Protein AF-A0A9P1BEC2-F1 (afdb_monomer_lite)

Radius of gyration: 33.39 Å; chains: 1; bounding box: 72×71×96 Å

Foldseek 3Di:
DPQPQLFVLLVVLVVVCVVCCVVQQWDWDAAPLQEIEIEQAQPGQGAQVSLQSLLCSQQSVQKHWDWDFADVVLVRFIKIKMKGQCLLSRQPQFNDQPDWQDDPPDTWRKGGNLCLLLVPDPVCVQSPNRDLDQAGEIETADNDGDHLVSLVVSCVSSVYRSSRYYYYYHHLQHNSNLSNLSNSLSNLLLVLCVVVVHRSVQWRMKMKMWHRDHRAPHRLRSVQLSQLRFQAGMEMETEGEDDVVVCVVCQQQRHLVVAPLDDATVSVSCVVVVNDPVPGDSSNRHGQKYWYQYPVVRDIDIYHHHDSVRSCVDDPPPDQQEEEEADDPPDPLLVLLVVLCVVVRHHYHYAYLVQWDWDPPPVAIFIDRVVRTPLVGLEYEYADHDDDPPVSVVVSLVSQVSCVVVVRHYQQGSQLQVCQQQQVSLVVLLVVLVAAAFDKDKAQDLVVQVVRCVVLPQWKWWDFRGDDQCPPTDTGNDVVVSSVSNVVCVVVVTITMIGRDFDAPQKKKKWWAQQLDTFIWIWGDNPDSRRGVVVVIDIAGDDCPDPLNPVVSVSLVSSCVSSVGNGKIWIWGQGPVRDIHTHGIHNNDDCPNSCVNVVDSVSNSNVVSSSVVSVVSD

pLDDT: mean 93.19, std 9.08, range [33.06, 98.88]

Structure (mmCIF, N/CA/C/O backbone):
data_AF-A0A9P1BEC2-F1
#
_entry.id   AF-A0A9P1BEC2-F1
#
loop_
_atom_site.group_PDB
_atom_site.id
_atom_site.type_symbol
_atom_site.label_atom_id
_atom_site.label_alt_id
_atom_site.label_comp_id
_atom_site.label_asym_id
_atom_site.label_entity_id
_atom_site.label_seq_id
_atom_site.pdbx_PDB_ins_code
_atom_site.Cartn_x
_atom_site.Cartn_y
_atom_site.Cartn_z
_atom_site.occupancy
_atom_site.B_iso_or_equiv
_atom_site.auth_seq_id
_atom_site.auth_comp_id
_atom_site.auth_asym_id
_atom_site.auth_atom_id
_atom_site.pdbx_PDB_model_num
ATOM 1 N N . MET A 1 1 ? -32.838 28.527 16.986 1.00 42.47 1 MET A N 1
ATOM 2 C CA . MET A 1 1 ? -32.566 27.211 16.373 1.00 42.47 1 MET A CA 1
ATOM 3 C C . MET A 1 1 ? -33.226 26.162 17.245 1.00 42.47 1 MET A C 1
ATOM 5 O O . MET A 1 1 ? -33.082 26.236 18.458 1.00 42.47 1 MET A O 1
ATOM 9 N N . THR A 1 2 ? -34.034 25.272 16.672 1.00 47.53 2 THR A N 1
ATOM 10 C CA . THR A 1 2 ? -34.596 24.118 17.389 1.00 47.53 2 THR A CA 1
ATOM 11 C C . THR A 1 2 ? -33.454 23.333 18.026 1.00 47.53 2 THR A C 1
ATOM 13 O O . THR A 1 2 ? -32.553 22.914 17.304 1.00 47.53 2 THR A O 1
ATOM 16 N N . SER A 1 3 ? -33.467 23.185 19.354 1.00 73.12 3 SER A N 1
ATOM 17 C CA . SER A 1 3 ? -32.457 22.400 20.070 1.00 73.12 3 SER A CA 1
ATOM 18 C C . SER A 1 3 ? -32.427 20.988 19.482 1.00 73.12 3 SER A C 1
ATOM 20 O O . SER A 1 3 ? -33.460 20.310 19.453 1.00 73.12 3 SER A O 1
ATOM 22 N N . LEU A 1 4 ? -31.283 20.589 18.922 1.00 86.06 4 LEU A N 1
ATOM 23 C CA . LEU A 1 4 ? -31.044 19.242 18.412 1.00 86.06 4 LEU A CA 1
ATOM 24 C C . LEU A 1 4 ? -31.080 18.310 19.622 1.00 86.06 4 LEU A C 1
ATOM 26 O O . LEU A 1 4 ? -30.062 18.188 20.272 1.00 86.06 4 LEU A O 1
ATOM 30 N N . LYS A 1 5 ? -32.243 17.726 19.945 1.00 95.38 5 LYS A N 1
ATOM 31 C CA . LYS A 1 5 ? -32.466 16.883 21.137 1.00 95.38 5 LYS A CA 1
ATOM 32 C C . LYS A 1 5 ? -31.588 15.619 21.109 1.00 95.38 5 LYS A C 1
ATOM 34 O O . LYS A 1 5 ? -32.068 14.555 20.718 1.00 95.38 5 LYS A O 1
ATOM 39 N N . LEU A 1 6 ? -30.318 15.727 21.486 1.00 97.81 6 LEU A N 1
ATOM 40 C CA . LEU A 1 6 ? -29.275 14.718 21.301 1.00 97.81 6 LEU A CA 1
ATOM 41 C C . LEU A 1 6 ? -29.634 13.413 22.013 1.00 97.81 6 LEU A C 1
ATOM 43 O O . LEU A 1 6 ? -29.585 12.341 21.410 1.00 97.81 6 LEU A O 1
ATOM 47 N N . ASN A 1 7 ? -30.080 13.503 23.268 1.00 98.44 7 ASN A N 1
ATOM 48 C CA . ASN A 1 7 ? -30.462 12.322 24.046 1.00 98.44 7 ASN A CA 1
ATOM 49 C C . ASN A 1 7 ? -31.681 11.594 23.464 1.00 98.44 7 ASN A C 1
ATOM 51 O O . ASN A 1 7 ? -31.697 10.365 23.416 1.00 98.44 7 ASN A O 1
ATOM 55 N N . LEU A 1 8 ? -32.679 12.336 22.967 1.00 98.00 8 LEU A N 1
ATOM 56 C CA . LEU A 1 8 ? -33.857 11.742 22.327 1.00 98.00 8 LEU A CA 1
ATOM 57 C C . LEU A 1 8 ? -33.464 10.977 21.057 1.00 98.00 8 LEU A C 1
ATOM 59 O O . LEU A 1 8 ? -33.892 9.842 20.872 1.00 98.00 8 LEU A O 1
ATOM 63 N N . ARG A 1 9 ? -32.615 11.575 20.213 1.00 97.94 9 ARG A N 1
ATOM 64 C CA . ARG A 1 9 ? -32.150 10.964 18.959 1.00 97.94 9 ARG A CA 1
ATOM 65 C C . ARG A 1 9 ? -31.304 9.717 19.197 1.00 97.94 9 ARG A C 1
ATOM 67 O O . ARG A 1 9 ? -31.519 8.704 18.540 1.00 97.94 9 ARG A O 1
ATOM 74 N N . ALA A 1 10 ? -30.379 9.754 20.159 1.00 98.56 10 ALA A N 1
ATOM 75 C CA . ALA A 1 10 ? -29.666 8.543 20.562 1.00 98.56 10 ALA A CA 1
ATOM 76 C C . ALA A 1 10 ? -30.641 7.472 21.067 1.00 98.56 10 ALA A C 1
ATOM 78 O O . ALA A 1 10 ? -30.495 6.306 20.719 1.00 98.56 10 ALA A O 1
ATOM 79 N N . GLY A 1 11 ? -31.674 7.864 21.821 1.00 98.44 11 GLY A N 1
ATOM 80 C CA . GLY A 1 11 ? -32.734 6.958 22.262 1.00 98.44 11 GLY A CA 1
ATOM 81 C C . GLY A 1 11 ? -33.447 6.248 21.106 1.00 98.44 11 GLY A C 1
ATOM 82 O O . GLY A 1 11 ? -33.740 5.059 21.219 1.00 98.44 11 GLY A O 1
ATOM 83 N N . GLU A 1 12 ? -33.670 6.932 19.980 1.00 98.25 12 GLU A N 1
ATOM 84 C CA . GLU A 1 12 ? -34.243 6.340 18.761 1.00 98.25 12 GLU A CA 1
ATOM 85 C C . GLU A 1 12 ? -33.304 5.302 18.125 1.00 98.25 12 GLU A C 1
ATOM 87 O O . GLU A 1 12 ? -33.756 4.207 17.781 1.00 98.25 12 GLU A O 1
ATOM 92 N N . VAL A 1 13 ? -31.998 5.591 18.041 1.00 98.50 13 VAL A N 1
ATOM 93 C CA . VAL A 1 13 ? -30.988 4.623 17.561 1.00 98.50 13 VAL A CA 1
ATOM 94 C C . VAL A 1 13 ? -30.979 3.380 18.452 1.00 98.50 13 VAL A C 1
ATOM 96 O O . VAL A 1 13 ? -31.079 2.253 17.968 1.00 98.50 13 VAL A O 1
ATOM 99 N N . VAL A 1 14 ? -30.949 3.574 19.773 1.00 98.56 14 VAL A N 1
ATOM 100 C CA . VAL A 1 14 ? -30.919 2.473 20.744 1.00 98.56 14 VAL A CA 1
ATOM 101 C C . VAL A 1 14 ? -32.210 1.657 20.712 1.00 98.56 14 VAL A C 1
ATOM 103 O O . VAL A 1 14 ? -32.166 0.436 20.847 1.00 98.56 14 VAL A O 1
ATOM 106 N N . ALA A 1 15 ? -33.369 2.286 20.503 1.00 98.38 15 ALA A N 1
ATOM 107 C CA . ALA A 1 15 ? -34.624 1.561 20.319 1.00 98.38 15 ALA A CA 1
ATOM 108 C C . ALA A 1 15 ? -34.564 0.626 19.096 1.00 98.38 15 ALA A C 1
ATOM 110 O O . ALA A 1 15 ? -35.014 -0.518 19.186 1.00 98.38 15 ALA A O 1
ATOM 111 N N . GLY A 1 16 ? -33.952 1.080 17.996 1.00 98.19 16 GLY A N 1
ATOM 112 C CA . GLY A 1 16 ? -33.662 0.251 16.824 1.00 98.19 16 GLY A CA 1
ATOM 113 C C . GLY A 1 16 ? -32.728 -0.919 17.146 1.00 98.19 16 GLY A C 1
ATOM 114 O O . GLY A 1 16 ? -33.049 -2.063 16.821 1.00 98.19 16 GLY A O 1
ATOM 115 N N . MET A 1 17 ? -31.633 -0.658 17.868 1.00 98.44 17 MET A N 1
ATOM 116 C CA . MET A 1 17 ? -30.700 -1.703 18.309 1.00 98.44 17 MET A CA 1
ATOM 117 C C . MET A 1 17 ? -31.401 -2.779 19.148 1.00 98.44 17 MET A C 1
ATOM 119 O O . MET A 1 17 ? -31.258 -3.970 18.883 1.00 98.44 17 MET A O 1
ATOM 123 N N . VAL A 1 18 ? -32.208 -2.372 20.134 1.00 98.19 18 VAL A N 1
ATOM 124 C CA . VAL A 1 18 ? -32.953 -3.290 21.015 1.00 98.19 18 VAL A CA 1
ATOM 125 C C . VAL A 1 18 ? -33.949 -4.140 20.221 1.00 98.19 18 VAL A C 1
ATOM 127 O O . VAL A 1 18 ? -34.092 -5.331 20.499 1.00 98.19 18 VAL A O 1
ATOM 130 N N . ALA A 1 19 ? -34.614 -3.561 19.218 1.00 98.06 19 ALA A N 1
ATOM 131 C CA . ALA A 1 19 ? -35.525 -4.299 18.344 1.00 98.06 19 ALA A CA 1
ATOM 132 C C . ALA A 1 19 ? -34.800 -5.352 17.482 1.00 98.06 19 ALA A C 1
ATOM 134 O O . ALA A 1 19 ? -35.391 -6.375 17.142 1.00 98.06 19 ALA A O 1
ATOM 135 N N . LEU A 1 20 ? -33.522 -5.125 17.165 1.00 97.44 20 LEU A N 1
ATOM 136 C CA . LEU A 1 20 ? -32.669 -6.011 16.368 1.00 97.44 20 LEU A CA 1
ATOM 137 C C . LEU A 1 20 ? -31.673 -6.819 17.215 1.00 97.44 20 LEU A C 1
ATOM 139 O O . LEU A 1 20 ? -30.704 -7.349 16.670 1.00 97.44 20 LEU A O 1
ATOM 143 N N . ARG A 1 21 ? -31.890 -6.933 18.532 1.00 97.62 21 ARG A N 1
ATOM 144 C CA . ARG A 1 21 ? -30.872 -7.431 19.472 1.00 97.62 21 ARG A CA 1
ATOM 145 C C . ARG A 1 21 ? -30.254 -8.782 19.093 1.00 97.62 21 ARG A C 1
ATOM 147 O O . ARG A 1 21 ? -29.041 -8.937 19.173 1.00 97.62 21 ARG A O 1
ATOM 154 N N . ASP A 1 22 ? -31.062 -9.719 18.594 1.00 97.31 22 ASP A N 1
ATOM 155 C CA . ASP A 1 22 ? -30.600 -11.060 18.218 1.00 97.31 22 ASP A CA 1
ATOM 156 C C . ASP A 1 22 ? -29.726 -11.009 16.951 1.00 97.31 22 ASP A C 1
ATOM 158 O O . ASP A 1 22 ? -28.708 -11.694 16.859 1.00 97.31 22 ASP A O 1
ATOM 162 N N . ALA A 1 23 ? -30.082 -10.151 15.986 1.00 97.12 23 ALA A N 1
ATOM 163 C CA . ALA A 1 23 ? -29.312 -9.942 14.758 1.00 97.12 23 ALA A CA 1
ATOM 164 C C . ALA A 1 23 ? -27.994 -9.200 15.028 1.00 97.12 23 ALA A C 1
ATOM 166 O O . ALA A 1 23 ? -26.971 -9.498 14.412 1.00 97.12 23 ALA A O 1
ATOM 167 N N . LEU A 1 24 ? -28.013 -8.262 15.978 1.00 97.88 24 LEU A N 1
ATOM 168 C CA . LEU A 1 24 ? -26.834 -7.524 16.432 1.00 97.88 24 LEU A CA 1
ATOM 169 C C . LEU A 1 24 ? -25.985 -8.311 17.441 1.00 97.88 24 LEU A C 1
ATOM 171 O O . LEU A 1 24 ? -24.847 -7.924 17.702 1.00 97.88 24 LEU A O 1
ATOM 175 N N . ARG A 1 25 ? -26.509 -9.426 17.969 1.00 98.50 25 ARG A N 1
ATOM 176 C CA . ARG A 1 25 ? -25.896 -10.259 19.016 1.00 98.50 25 ARG A CA 1
ATOM 177 C C . ARG A 1 25 ? -25.555 -9.446 20.271 1.00 98.50 25 ARG A C 1
ATOM 179 O O . ARG A 1 25 ? -24.449 -9.556 20.798 1.00 98.50 25 ARG A O 1
ATOM 186 N N . ILE A 1 26 ? -26.493 -8.608 20.702 1.00 98.62 26 ILE A N 1
ATOM 187 C CA . ILE A 1 26 ? -26.390 -7.769 21.904 1.00 98.62 26 ILE A CA 1
ATOM 188 C C . ILE A 1 26 ? -27.380 -8.249 22.964 1.00 98.62 26 ILE A C 1
ATOM 190 O O . ILE A 1 26 ? -28.454 -8.749 22.622 1.00 98.62 26 ILE A O 1
ATOM 194 N N . ASP A 1 27 ? -27.057 -8.021 24.234 1.00 98.25 27 ASP A N 1
ATOM 195 C CA . ASP A 1 27 ? -27.944 -8.348 25.349 1.00 98.25 27 ASP A CA 1
ATOM 196 C C . ASP A 1 27 ? -28.540 -7.089 25.972 1.00 98.25 27 ASP A C 1
ATOM 198 O O . ASP A 1 27 ? -27.892 -6.053 26.107 1.00 98.25 27 ASP A O 1
ATOM 202 N N . VAL A 1 28 ? -29.809 -7.179 26.368 1.00 97.94 28 VAL A N 1
ATOM 203 C CA . VAL A 1 28 ? -30.560 -6.062 26.950 1.00 97.94 28 VAL A CA 1
ATOM 204 C C . VAL A 1 28 ? -31.157 -6.507 28.273 1.00 97.94 28 VAL A C 1
ATOM 206 O O . VAL A 1 28 ? -31.909 -7.481 28.325 1.00 97.94 28 VAL A O 1
ATOM 209 N N . ALA A 1 29 ? -30.854 -5.770 29.335 1.00 96.94 29 ALA A N 1
ATOM 210 C CA . ALA A 1 29 ? -31.361 -6.003 30.679 1.00 96.94 29 ALA A CA 1
ATOM 211 C C . ALA A 1 29 ? -31.820 -4.689 31.321 1.00 96.94 29 ALA A C 1
ATOM 213 O O . ALA A 1 29 ? -31.455 -3.605 30.868 1.00 96.94 29 ALA A O 1
ATOM 214 N N . ASN A 1 30 ? -32.586 -4.794 32.404 1.00 96.62 30 ASN A N 1
ATOM 215 C CA . ASN A 1 30 ? -32.845 -3.667 33.294 1.00 96.62 30 ASN A CA 1
ATOM 216 C C . ASN A 1 30 ? -32.023 -3.850 34.573 1.00 96.62 30 ASN A C 1
ATOM 218 O O . ASN A 1 30 ? -31.882 -4.979 35.048 1.00 96.62 30 ASN A O 1
ATOM 222 N N . ALA A 1 31 ? -31.473 -2.760 35.096 1.00 94.56 31 ALA A N 1
ATOM 223 C CA . ALA A 1 31 ? -30.890 -2.714 36.433 1.00 94.56 31 ALA A CA 1
ATOM 224 C C . ALA A 1 31 ? -32.000 -2.673 37.505 1.00 94.56 31 ALA A C 1
ATOM 226 O O . ALA A 1 31 ? -33.162 -2.419 37.166 1.00 94.56 31 ALA A O 1
ATOM 227 N N . ASP A 1 32 ? -31.671 -2.875 38.785 1.00 94.81 32 ASP A N 1
ATOM 228 C CA . ASP A 1 32 ? -32.678 -2.839 39.861 1.00 94.81 32 ASP A CA 1
ATOM 229 C C . ASP A 1 32 ? -33.263 -1.424 40.030 1.00 94.81 32 ASP A C 1
ATOM 231 O O . ASP A 1 32 ? -34.441 -1.258 40.349 1.00 94.81 32 ASP A O 1
ATOM 235 N N . SER A 1 33 ? -32.471 -0.398 39.708 1.00 93.00 33 SER A N 1
ATOM 236 C CA . SER A 1 33 ? -32.887 1.008 39.584 1.00 93.00 33 SER A CA 1
ATOM 237 C C . SER A 1 33 ? -33.867 1.295 38.430 1.00 93.00 33 SER A C 1
ATOM 239 O O . SER A 1 33 ? -34.398 2.403 38.322 1.00 93.00 33 SER A O 1
ATOM 241 N N . GLY A 1 34 ? -34.114 0.318 37.551 1.00 96.44 34 GLY A N 1
ATOM 242 C CA . GLY A 1 34 ? -34.974 0.437 36.371 1.00 96.44 34 GLY A CA 1
ATOM 243 C C . GLY A 1 34 ? -34.269 0.950 35.112 1.00 96.44 34 GLY A C 1
ATOM 244 O O . GLY A 1 34 ? -34.898 0.985 34.054 1.00 96.44 34 GLY A O 1
ATOM 245 N N . ALA A 1 35 ? -32.988 1.324 35.194 1.00 98.12 35 ALA A N 1
ATOM 246 C CA . ALA A 1 35 ? -32.208 1.755 34.035 1.00 98.12 35 ALA A CA 1
ATOM 247 C C . ALA A 1 35 ? -32.052 0.639 33.000 1.00 98.12 35 ALA A C 1
ATOM 249 O O . ALA A 1 35 ? -31.902 -0.536 33.346 1.00 98.12 35 ALA A O 1
ATOM 250 N N . ARG A 1 36 ? -32.007 1.012 31.720 1.00 98.62 36 ARG A N 1
ATOM 251 C CA . ARG A 1 36 ? -31.742 0.066 30.634 1.00 98.62 36 ARG A CA 1
ATOM 252 C C . ARG A 1 36 ? -30.240 -0.119 30.447 1.00 98.62 36 ARG A C 1
ATOM 254 O O . ARG A 1 36 ? -29.520 0.837 30.179 1.00 98.62 36 ARG A O 1
ATOM 261 N N . LEU A 1 37 ? -29.793 -1.366 30.500 1.00 98.56 37 LEU A N 1
ATOM 262 C CA . LEU A 1 37 ? -28.412 -1.780 30.285 1.00 98.56 37 LEU A CA 1
ATOM 263 C C . LEU A 1 37 ? -28.323 -2.593 28.991 1.00 98.56 37 LEU A C 1
ATOM 265 O O . LEU A 1 37 ? -28.980 -3.628 28.865 1.00 98.56 37 LEU A O 1
ATOM 269 N N . VAL A 1 38 ? -27.524 -2.122 28.037 1.00 98.69 38 VAL A N 1
ATOM 270 C CA . VAL A 1 38 ? -27.311 -2.762 26.735 1.00 98.69 38 VAL A CA 1
ATOM 271 C C . VAL A 1 38 ? -25.850 -3.193 26.634 1.00 98.69 38 VAL A C 1
ATOM 273 O O . VAL A 1 38 ? -24.954 -2.363 26.480 1.00 98.69 38 VAL A O 1
ATOM 276 N N . ASP A 1 39 ? -25.619 -4.498 26.727 1.00 98.62 39 ASP A N 1
ATOM 277 C CA . ASP A 1 39 ? -24.302 -5.093 26.546 1.00 98.62 39 ASP A CA 1
ATOM 278 C C . ASP A 1 39 ? -24.025 -5.319 25.059 1.00 98.62 39 ASP A C 1
ATOM 280 O O . ASP A 1 39 ? -24.747 -6.051 24.377 1.00 98.62 39 ASP A O 1
ATOM 284 N N . VAL A 1 40 ? -22.969 -4.680 24.563 1.00 98.19 40 VAL A N 1
ATOM 285 C CA . VAL A 1 40 ? -22.572 -4.701 23.153 1.00 98.19 40 VAL A CA 1
ATOM 286 C C . VAL A 1 40 ? -21.243 -5.446 22.952 1.00 98.19 40 VAL A C 1
ATOM 288 O O . VAL A 1 40 ? -20.724 -5.474 21.834 1.00 98.19 40 VAL A O 1
ATOM 291 N N . GLY A 1 41 ? -20.659 -6.053 23.994 1.00 96.44 41 GLY A N 1
ATOM 292 C CA . GLY A 1 41 ? -19.379 -6.748 23.830 1.00 96.44 41 GLY A CA 1
ATOM 293 C C . GLY A 1 41 ? -18.690 -7.336 25.064 1.00 96.44 41 GLY A C 1
ATOM 294 O O . GLY A 1 41 ? -17.539 -7.746 24.912 1.00 96.44 41 GLY A O 1
ATOM 295 N N . ILE A 1 42 ? -19.298 -7.323 26.257 1.00 95.50 42 ILE A N 1
ATOM 296 C CA . ILE A 1 42 ? -18.744 -7.961 27.466 1.00 95.50 42 ILE A CA 1
ATOM 297 C C . ILE A 1 42 ? -19.135 -9.443 27.493 1.00 95.50 42 ILE A C 1
ATOM 299 O O . ILE A 1 42 ? -18.300 -10.302 27.214 1.00 95.50 42 ILE A O 1
ATOM 303 N N . ASP A 1 43 ? -20.393 -9.733 27.824 1.00 95.94 43 ASP A N 1
ATOM 304 C CA . ASP A 1 43 ? -20.963 -11.080 27.837 1.00 95.94 43 ASP A CA 1
ATOM 305 C C . ASP A 1 43 ? -21.611 -11.380 26.477 1.00 95.94 43 ASP A C 1
ATOM 307 O O . ASP A 1 43 ? -21.496 -12.488 25.941 1.00 95.94 43 ASP A O 1
ATOM 311 N N . ALA A 1 44 ? -22.244 -10.365 25.883 1.00 96.94 44 ALA A N 1
ATOM 312 C CA . ALA A 1 44 ? -22.789 -10.435 24.538 1.00 96.94 44 ALA A CA 1
ATOM 313 C C . ALA A 1 44 ? -21.668 -10.433 23.473 1.00 96.94 44 ALA A C 1
ATOM 315 O O . ALA A 1 44 ? -20.723 -9.647 23.569 1.00 96.94 44 ALA A O 1
ATOM 316 N N . PRO A 1 45 ? -21.764 -11.238 22.394 1.00 95.75 45 PRO A N 1
ATOM 317 C CA . PRO A 1 45 ? -20.741 -11.258 21.343 1.00 95.75 45 PRO A CA 1
ATOM 318 C C . PRO A 1 45 ? -20.568 -9.934 20.579 1.00 95.75 45 PRO A C 1
ATOM 320 O O . PRO A 1 45 ? -19.494 -9.677 20.024 1.00 95.75 45 PRO A O 1
ATOM 323 N N . GLY A 1 46 ? -21.634 -9.134 20.464 1.00 96.38 46 GLY A N 1
ATOM 324 C CA . GLY A 1 46 ? -21.670 -7.916 19.659 1.00 96.38 46 GLY A CA 1
ATOM 325 C C . GLY A 1 46 ? -21.368 -8.179 18.182 1.00 96.38 46 GLY A C 1
ATOM 326 O O . GLY A 1 46 ? -21.702 -9.223 17.622 1.00 96.38 46 GLY A O 1
ATOM 327 N N . GLY A 1 47 ? -20.690 -7.254 17.508 1.00 96.81 47 GLY A N 1
ATOM 328 C CA . GLY A 1 47 ? -20.273 -7.419 16.114 1.00 96.81 47 GLY A CA 1
ATOM 329 C C . GLY A 1 47 ? -19.945 -6.100 15.431 1.00 96.81 47 GLY A C 1
ATOM 330 O O . GLY A 1 47 ? -20.001 -5.046 16.057 1.00 96.81 47 GLY A O 1
ATOM 331 N N . LEU A 1 48 ? -19.630 -6.166 14.136 1.00 97.81 48 LEU A N 1
ATOM 332 C CA . LEU A 1 48 ? -19.352 -4.974 13.330 1.00 97.81 48 LEU A CA 1
ATOM 333 C C . LEU A 1 48 ? -20.563 -4.038 13.268 1.00 97.81 48 LEU A C 1
ATOM 335 O O . LEU A 1 48 ? -20.434 -2.867 13.601 1.00 97.81 48 LEU A O 1
ATOM 339 N N . GLU A 1 49 ? -21.739 -4.567 12.924 1.00 98.31 49 GLU A N 1
ATOM 340 C CA . GLU A 1 49 ? -22.975 -3.777 12.833 1.00 98.31 49 GLU A CA 1
ATOM 341 C C . GLU A 1 49 ? -23.414 -3.228 14.200 1.00 98.31 49 GLU A C 1
ATOM 343 O O . GLU A 1 49 ? -23.821 -2.076 14.315 1.00 98.31 49 GLU A O 1
ATOM 348 N N . ALA A 1 50 ? -23.244 -4.012 15.271 1.00 98.50 50 ALA A N 1
ATOM 349 C CA . ALA A 1 50 ? -23.485 -3.532 16.631 1.00 98.50 50 ALA A CA 1
ATOM 350 C C . ALA A 1 50 ? -22.535 -2.377 17.001 1.00 98.50 50 ALA A C 1
ATOM 352 O O . ALA A 1 50 ? -22.958 -1.416 17.635 1.00 98.50 50 ALA A O 1
ATOM 353 N N . GLY A 1 51 ? -21.271 -2.444 16.567 1.00 98.56 51 GLY A N 1
ATOM 354 C CA . GLY A 1 51 ? -20.291 -1.369 16.717 1.00 98.56 51 GLY A CA 1
ATOM 355 C C . GLY A 1 51 ? -20.613 -0.118 15.901 1.00 98.56 51 GLY A C 1
ATOM 356 O O . GLY A 1 51 ? -20.426 0.990 16.398 1.00 98.56 51 GLY A O 1
ATOM 357 N N . VAL A 1 52 ? -21.129 -0.286 14.679 1.00 98.81 52 VAL A N 1
ATOM 358 C CA . VAL A 1 52 ? -21.622 0.813 13.832 1.00 98.81 52 VAL A CA 1
ATOM 359 C C . VAL A 1 52 ? -22.750 1.551 14.550 1.00 98.81 52 VAL A C 1
ATOM 361 O O . VAL A 1 52 ? -22.631 2.750 14.789 1.00 98.81 52 VAL A O 1
ATOM 364 N N . GLN A 1 53 ? -23.787 0.841 14.998 1.00 98.69 53 GLN A N 1
ATOM 365 C CA . GLN A 1 53 ? -24.928 1.471 15.671 1.00 98.69 53 GLN A CA 1
ATOM 366 C C . GLN A 1 53 ? -24.570 2.017 17.063 1.00 98.69 53 GLN A C 1
ATOM 368 O O . GLN A 1 53 ? -25.089 3.057 17.465 1.00 98.69 53 GLN A O 1
ATOM 373 N N . LEU A 1 54 ? -23.626 1.387 17.776 1.00 98.75 54 LEU A N 1
ATOM 374 C CA . LEU A 1 54 ? -23.052 1.937 19.008 1.00 98.75 54 LEU A CA 1
ATOM 375 C C . LEU A 1 54 ? -22.369 3.288 18.750 1.00 98.75 54 LEU A C 1
ATOM 377 O O . LEU A 1 54 ? -22.569 4.231 19.514 1.00 98.75 54 LEU A O 1
ATOM 381 N N . ALA A 1 55 ? -21.589 3.401 17.672 1.00 98.75 55 ALA A N 1
ATOM 382 C CA . ALA A 1 55 ? -20.948 4.651 17.278 1.00 98.75 55 ALA A CA 1
ATOM 383 C C . ALA A 1 55 ? -21.975 5.716 16.855 1.00 98.75 55 ALA A C 1
ATOM 385 O O . ALA A 1 55 ? -21.850 6.873 17.249 1.00 98.75 55 ALA A O 1
ATOM 386 N N . GLU A 1 56 ? -23.026 5.342 16.125 1.00 98.81 56 GLU A N 1
ATOM 387 C CA . GLU A 1 56 ? -24.102 6.265 15.740 1.00 98.81 56 GLU A CA 1
ATOM 388 C C . GLU A 1 56 ? -24.910 6.760 16.947 1.00 98.81 56 GLU A C 1
ATOM 390 O O . GLU A 1 56 ? -25.209 7.954 17.038 1.00 98.81 56 GLU A O 1
ATOM 395 N N . ALA A 1 57 ? -25.197 5.889 17.921 1.00 98.75 57 ALA A N 1
ATOM 396 C CA . ALA A 1 57 ? -25.787 6.281 19.201 1.00 98.75 57 ALA A CA 1
ATOM 397 C C . ALA A 1 57 ? -24.852 7.228 19.975 1.00 98.75 57 ALA A C 1
ATOM 399 O O . ALA A 1 57 ? -25.302 8.237 20.521 1.00 98.75 57 ALA A O 1
ATOM 400 N N . CYS A 1 58 ? -23.542 6.954 19.955 1.00 98.75 58 CYS A N 1
ATOM 401 C CA . CYS A 1 58 ? -22.507 7.821 20.522 1.00 98.75 58 CYS A CA 1
ATOM 402 C C . CYS A 1 58 ? -22.481 9.206 19.853 1.00 98.75 58 CYS A C 1
ATOM 404 O O . CYS A 1 58 ? -22.252 10.209 20.523 1.00 98.75 58 CYS A O 1
ATOM 406 N N . MET A 1 59 ? -22.806 9.282 18.561 1.00 98.75 59 MET A N 1
ATOM 407 C CA . MET A 1 59 ? -22.954 10.516 17.780 1.00 98.75 59 MET A CA 1
ATOM 408 C C . MET A 1 59 ? -24.386 11.087 17.791 1.00 98.75 59 MET A C 1
ATOM 410 O O . MET A 1 59 ? -24.725 11.910 16.938 1.00 98.75 59 MET A O 1
ATOM 414 N N . ALA A 1 60 ? -25.250 10.647 18.712 1.00 98.38 60 ALA A N 1
ATOM 415 C CA . ALA A 1 60 ? -26.638 11.099 18.849 1.00 98.38 60 ALA A CA 1
ATOM 416 C C . ALA A 1 60 ? -27.489 10.987 17.565 1.00 98.38 60 ALA A C 1
ATOM 418 O O . ALA A 1 60 ? -28.364 11.818 17.302 1.00 98.38 60 ALA A O 1
ATOM 419 N N . GLY A 1 61 ? -27.205 9.991 16.718 1.00 98.06 61 GLY A N 1
ATOM 420 C CA . GLY A 1 61 ? -27.860 9.819 15.418 1.00 98.06 61 GLY A CA 1
ATOM 421 C C . GLY A 1 61 ? -27.653 11.004 14.464 1.00 98.06 61 GLY A C 1
ATOM 422 O O . GLY A 1 61 ? -28.482 11.247 13.586 1.00 98.06 61 GLY A O 1
ATOM 423 N N . LEU A 1 62 ? -26.612 11.814 14.681 1.00 98.25 62 LEU A N 1
ATOM 424 C CA . LEU A 1 62 ? -26.200 12.916 13.802 1.00 98.25 62 LEU A CA 1
ATOM 425 C C . LEU A 1 62 ? -24.966 12.562 12.960 1.00 98.25 62 LEU A C 1
ATOM 427 O O . LEU A 1 62 ? -24.586 13.323 12.069 1.00 98.25 62 LEU A O 1
ATOM 431 N N . GLY A 1 63 ? -24.340 11.419 13.238 1.00 97.81 63 GLY A N 1
ATOM 432 C CA . GLY A 1 63 ? -23.316 10.809 12.401 1.00 97.81 63 GLY A CA 1
ATOM 433 C C . GLY A 1 63 ? -23.838 9.553 11.720 1.00 97.81 63 GLY A C 1
ATOM 434 O O . GLY A 1 63 ? -24.695 8.866 12.267 1.00 97.81 63 GLY A O 1
ATOM 435 N N . HIS A 1 64 ? -23.302 9.264 10.539 1.00 98.50 64 HIS A N 1
ATOM 436 C CA . HIS A 1 64 ? -23.515 8.008 9.829 1.00 98.50 64 HIS A CA 1
ATOM 437 C C . HIS A 1 64 ? -22.193 7.255 9.768 1.00 98.50 64 HIS A C 1
ATOM 439 O O . HIS A 1 64 ? -21.192 7.804 9.289 1.00 98.50 64 HIS A O 1
ATOM 445 N N . VAL A 1 65 ? -22.203 5.997 10.194 1.00 98.69 65 VAL A N 1
ATOM 446 C CA . VAL A 1 65 ? -21.013 5.147 10.265 1.00 98.69 65 VAL A CA 1
ATOM 447 C C . VAL A 1 65 ? -21.190 3.957 9.326 1.00 98.69 65 VAL A C 1
ATOM 449 O O . VAL A 1 65 ? -22.274 3.411 9.185 1.00 98.69 65 VAL A O 1
ATOM 452 N N . GLN A 1 66 ? -20.138 3.572 8.612 1.00 97.94 66 GLN A N 1
ATOM 453 C CA . GLN A 1 66 ? -20.176 2.421 7.708 1.00 97.94 66 GLN A CA 1
ATOM 454 C C . GLN A 1 66 ? -18.829 1.706 7.676 1.00 97.94 66 GLN A C 1
ATOM 456 O O . GLN A 1 66 ? -17.781 2.330 7.859 1.00 97.94 66 GLN A O 1
ATOM 461 N N . ILE A 1 67 ? -18.851 0.408 7.380 1.00 97.19 67 ILE A N 1
ATOM 462 C CA . ILE A 1 67 ? -17.639 -0.353 7.078 1.00 97.19 67 ILE A CA 1
ATOM 463 C C . ILE A 1 67 ? -17.394 -0.312 5.568 1.00 97.19 67 ILE A C 1
ATOM 465 O O . ILE A 1 67 ? -18.276 -0.628 4.773 1.00 97.19 67 ILE A O 1
ATOM 469 N N . SER A 1 68 ? -16.189 0.086 5.180 1.00 93.81 68 SER A N 1
ATOM 470 C CA . SER A 1 68 ? -15.719 0.157 3.796 1.00 93.81 68 SER A CA 1
ATOM 471 C C . SER A 1 68 ? -14.355 -0.528 3.673 1.00 93.81 68 SER A C 1
ATOM 473 O O . SER A 1 68 ? -13.905 -1.220 4.585 1.00 93.81 68 SER A O 1
ATOM 475 N N . THR A 1 69 ? -13.680 -0.338 2.547 1.00 88.31 69 THR A N 1
ATOM 476 C CA . THR A 1 69 ? -12.313 -0.799 2.303 1.00 88.31 69 THR A CA 1
ATOM 477 C C . THR A 1 69 ? -11.343 0.376 2.430 1.00 88.31 69 THR A C 1
ATOM 479 O O . THR A 1 69 ? -11.575 1.443 1.860 1.00 88.31 69 THR A O 1
ATOM 482 N N . ALA A 1 70 ? -10.256 0.190 3.180 1.00 82.31 70 ALA A N 1
ATOM 483 C CA . ALA A 1 70 ? -9.161 1.148 3.281 1.00 82.31 70 ALA A CA 1
ATOM 484 C C . ALA A 1 70 ? -8.447 1.319 1.928 1.00 82.31 70 ALA A C 1
ATOM 486 O O . ALA A 1 70 ? -8.564 0.484 1.028 1.00 82.31 70 ALA A O 1
ATOM 487 N N . SER A 1 71 ? -7.651 2.381 1.788 1.00 75.69 71 SER A N 1
ATOM 488 C CA . SER A 1 71 ? -6.811 2.558 0.601 1.00 75.69 71 SER A CA 1
ATOM 489 C C . SER A 1 71 ? -5.818 1.398 0.439 1.00 75.69 71 SER A C 1
ATOM 491 O O . SER A 1 71 ? -5.422 0.741 1.406 1.00 75.69 71 SER A O 1
ATOM 493 N N . SER A 1 72 ? -5.357 1.168 -0.792 1.00 69.00 72 SER A N 1
ATOM 494 C CA . SER A 1 72 ? -4.321 0.165 -1.077 1.00 69.00 72 SER A CA 1
ATOM 495 C C . SER A 1 72 ? -3.014 0.424 -0.317 1.00 69.00 72 SER A C 1
ATOM 497 O O . SER A 1 72 ? -2.299 -0.520 -0.001 1.00 69.00 72 SER A O 1
ATOM 499 N N . GLU A 1 73 ? -2.729 1.690 0.004 1.00 73.69 73 GLU A N 1
ATOM 500 C CA . GLU A 1 73 ? -1.601 2.127 0.841 1.00 73.69 73 GLU A CA 1
ATOM 501 C C . GLU A 1 73 ? -1.676 1.564 2.273 1.00 73.69 73 GLU A C 1
ATOM 503 O O . GLU A 1 73 ? -0.651 1.275 2.878 1.00 73.69 73 GLU A O 1
ATOM 508 N N . LEU A 1 74 ? -2.889 1.334 2.790 1.00 76.88 74 LEU A N 1
ATOM 509 C CA . LEU A 1 74 ? -3.153 0.712 4.094 1.00 76.88 74 LEU A CA 1
ATOM 510 C C . LEU A 1 74 ? -3.450 -0.795 3.978 1.00 76.88 74 LEU A C 1
ATOM 512 O O . LEU A 1 74 ? -4.004 -1.402 4.892 1.00 76.88 74 LEU A O 1
ATOM 516 N N . GLY A 1 75 ? -3.120 -1.408 2.837 1.00 68.69 75 GLY A N 1
ATOM 517 C CA . GLY A 1 75 ? -3.289 -2.842 2.599 1.00 68.69 75 GLY A CA 1
ATOM 518 C C . GLY A 1 75 ? -4.701 -3.283 2.203 1.00 68.69 75 GLY A C 1
ATOM 519 O O . GLY A 1 75 ? -4.936 -4.484 2.117 1.00 68.69 75 GLY A O 1
ATOM 520 N N . GLY A 1 76 ? -5.637 -2.359 1.947 1.00 76.38 76 GLY A N 1
ATOM 521 C CA . GLY A 1 76 ? -7.006 -2.711 1.542 1.00 76.38 76 GLY A CA 1
ATOM 522 C C . GLY A 1 76 ? -7.814 -3.443 2.622 1.00 76.38 76 GLY A C 1
ATOM 523 O O . GLY A 1 76 ? -8.757 -4.165 2.307 1.00 76.38 76 GLY A O 1
ATOM 524 N N . VAL A 1 77 ? -7.433 -3.291 3.893 1.00 86.25 77 VAL A N 1
ATOM 525 C CA . VAL A 1 77 ? -8.162 -3.854 5.041 1.00 86.25 77 VAL A CA 1
ATOM 526 C C . VAL A 1 77 ? -9.536 -3.189 5.206 1.00 86.25 77 VAL A C 1
ATOM 528 O O . VAL A 1 77 ? -9.743 -2.093 4.679 1.00 86.25 77 VAL A O 1
ATOM 531 N N . PRO A 1 78 ? -10.493 -3.791 5.935 1.00 94.75 78 PRO A N 1
ATOM 532 C CA . PRO A 1 78 ? -11.716 -3.089 6.314 1.00 94.75 78 PRO A CA 1
ATOM 533 C C . PRO A 1 78 ? -11.406 -1.751 6.998 1.00 94.75 78 PRO A C 1
ATOM 535 O O . PRO A 1 78 ? -10.415 -1.627 7.714 1.00 94.75 78 PRO A O 1
ATOM 538 N N . ALA A 1 79 ? -12.249 -0.750 6.786 1.00 96.88 79 ALA A N 1
ATOM 539 C CA . ALA A 1 79 ? -12.119 0.588 7.350 1.00 96.88 79 ALA A CA 1
ATOM 540 C C . ALA A 1 79 ? -13.459 1.073 7.892 1.00 96.88 79 ALA A C 1
ATOM 542 O O . ALA A 1 79 ? -14.507 0.730 7.349 1.00 96.88 79 ALA A O 1
ATOM 543 N N . VAL A 1 80 ? -13.424 1.904 8.929 1.00 98.56 80 VAL A N 1
ATOM 544 C CA . VAL A 1 80 ? -14.599 2.627 9.416 1.00 98.56 80 VAL A CA 1
ATOM 545 C C . VAL A 1 80 ? -14.632 3.989 8.743 1.00 98.56 80 VAL A C 1
ATOM 547 O O . VAL A 1 80 ? -13.659 4.739 8.813 1.00 98.56 80 VAL A O 1
ATOM 550 N N . VAL A 1 81 ? -15.749 4.301 8.092 1.00 98.56 81 VAL A N 1
ATOM 551 C CA . VAL A 1 81 ? -16.009 5.593 7.458 1.00 98.56 81 VAL A CA 1
ATOM 552 C C . VAL A 1 81 ? -17.129 6.297 8.207 1.00 98.56 81 VAL A C 1
ATOM 554 O O . VAL A 1 81 ? -18.163 5.696 8.492 1.00 98.56 81 VAL A O 1
ATOM 557 N N . VAL A 1 82 ? -16.927 7.577 8.491 1.00 98.75 82 VAL A N 1
ATOM 558 C CA . VAL A 1 82 ? -17.813 8.411 9.303 1.00 98.75 82 VAL A CA 1
ATOM 559 C C . VAL A 1 82 ? -18.124 9.687 8.543 1.00 98.75 82 VAL A C 1
ATOM 561 O O . VAL A 1 82 ? -17.238 10.263 7.915 1.00 98.75 82 VAL A O 1
ATOM 564 N N . ARG A 1 83 ? -19.374 10.146 8.600 1.00 98.62 83 ARG A N 1
ATOM 565 C CA . ARG A 1 83 ? -19.778 11.460 8.079 1.00 98.62 83 ARG A CA 1
ATOM 566 C C . ARG A 1 83 ? -20.816 12.128 8.969 1.00 98.62 83 ARG A C 1
ATOM 568 O O . ARG A 1 83 ? -21.658 11.441 9.544 1.00 98.62 83 ARG A O 1
ATOM 575 N N . THR A 1 84 ? -20.778 13.452 9.051 1.00 98.69 84 THR A N 1
ATOM 576 C CA . THR A 1 84 ? -21.760 14.262 9.779 1.00 98.69 84 THR A CA 1
ATOM 577 C C . THR A 1 84 ? -21.806 15.691 9.236 1.00 98.69 84 THR A C 1
ATOM 579 O O . THR A 1 84 ? -20.766 16.258 8.910 1.00 98.69 84 THR A O 1
ATOM 582 N N . ASP A 1 85 ? -23.002 16.276 9.194 1.00 98.56 85 ASP A N 1
ATOM 583 C CA . ASP A 1 85 ? -23.237 17.710 8.933 1.00 98.56 85 ASP A CA 1
ATOM 584 C C . ASP A 1 85 ? -23.507 18.492 10.233 1.00 98.56 85 ASP A C 1
ATOM 586 O O . ASP A 1 85 ? -23.982 19.623 10.233 1.00 98.56 85 ASP A O 1
ATOM 590 N N . HIS A 1 86 ? -23.252 17.855 11.378 1.00 98.06 86 HIS A N 1
ATOM 591 C CA . HIS A 1 86 ? -23.356 18.458 12.702 1.00 98.06 86 HIS A CA 1
ATOM 592 C C . HIS A 1 86 ? -22.107 18.128 13.536 1.00 98.06 86 HIS A C 1
ATOM 594 O O . HIS A 1 86 ? -22.246 17.602 14.642 1.00 98.06 86 HIS A O 1
ATOM 600 N N . PRO A 1 87 ? -20.886 18.403 13.037 1.00 98.19 87 PRO A N 1
ATOM 601 C CA . PRO A 1 87 ? -19.636 17.937 13.640 1.00 98.19 87 PRO A CA 1
ATOM 602 C C . PRO A 1 87 ? -19.504 18.311 15.120 1.00 98.19 87 PRO A C 1
ATOM 604 O O . PRO A 1 87 ? -19.191 17.454 15.941 1.00 98.19 87 PRO A O 1
ATOM 607 N N . VAL A 1 88 ? -19.828 19.549 15.501 1.00 97.94 88 VAL A N 1
ATOM 608 C CA . VAL A 1 88 ? -19.745 19.994 16.903 1.00 97.94 88 VAL A CA 1
ATOM 609 C C . VAL A 1 88 ? -20.706 19.216 17.809 1.00 97.94 88 VAL A C 1
ATOM 611 O O . VAL A 1 88 ? -20.299 18.695 18.847 1.00 97.94 88 VAL A O 1
ATOM 614 N N . ALA A 1 89 ? -21.973 19.085 17.411 1.00 97.88 89 ALA A N 1
ATOM 615 C CA . ALA A 1 89 ? -22.981 18.394 18.211 1.00 97.88 89 ALA A CA 1
ATOM 616 C C . ALA A 1 89 ? -22.746 16.873 18.258 1.00 97.88 89 ALA A C 1
ATOM 618 O O . ALA A 1 89 ? -22.817 16.258 19.321 1.00 97.88 89 ALA A O 1
ATOM 619 N N . ALA A 1 90 ? -22.448 16.268 17.108 1.00 98.31 90 ALA A N 1
ATOM 620 C CA . ALA A 1 90 ? -22.262 14.831 16.965 1.00 98.31 90 ALA A CA 1
ATOM 621 C C . ALA A 1 90 ? -20.962 14.365 17.629 1.00 98.31 90 ALA A C 1
ATOM 623 O O . ALA A 1 90 ? -20.979 13.409 18.400 1.00 98.31 90 ALA A O 1
ATOM 624 N N . CYS A 1 91 ? -19.845 15.048 17.364 1.00 98.44 91 CYS A N 1
ATOM 625 C CA . CYS A 1 91 ? -18.534 14.628 17.840 1.00 98.44 91 CYS A CA 1
ATOM 626 C C . CYS A 1 91 ? -18.188 15.214 19.210 1.00 98.44 91 CYS A C 1
ATOM 628 O O . CYS A 1 91 ? -17.841 14.464 20.111 1.00 98.44 91 CYS A O 1
ATOM 630 N N . MET A 1 92 ? -18.315 16.527 19.419 1.00 98.06 92 MET A N 1
ATOM 631 C CA . MET A 1 92 ? -17.806 17.154 20.650 1.00 98.06 92 MET A CA 1
ATOM 632 C C . MET A 1 92 ? -18.814 17.135 21.801 1.00 98.06 92 MET A C 1
ATOM 634 O O . MET A 1 92 ? -18.453 16.791 22.927 1.00 98.06 92 MET A O 1
ATOM 638 N N . ALA A 1 93 ? -20.087 17.449 21.538 1.00 97.75 93 ALA A N 1
ATOM 639 C CA . ALA A 1 93 ? -21.129 17.453 22.573 1.00 97.75 93 ALA A CA 1
ATOM 640 C C . ALA A 1 93 ? -21.623 16.043 22.947 1.00 97.75 93 ALA A C 1
ATOM 642 O O . ALA A 1 93 ? -22.188 15.857 24.023 1.00 97.75 93 ALA A O 1
ATOM 643 N N . SER A 1 94 ? -21.401 15.057 22.068 1.00 98.44 94 SER A N 1
ATOM 644 C CA . SER A 1 94 ? -21.863 13.679 22.247 1.00 98.44 94 SER A CA 1
ATOM 645 C C . SER A 1 94 ? -20.703 12.676 22.207 1.00 98.44 94 SER A C 1
ATOM 647 O O . SER A 1 94 ? -20.326 12.158 23.257 1.00 98.44 94 SER A O 1
ATOM 649 N N . GLN A 1 95 ? -20.089 12.426 21.044 1.00 98.56 95 GLN A N 1
ATOM 650 C CA . GLN A 1 95 ? -19.148 11.310 20.858 1.00 98.56 95 GLN A CA 1
ATOM 651 C C . GLN A 1 95 ? -17.919 11.360 21.774 1.00 98.56 95 GLN A C 1
ATOM 653 O O . GLN A 1 95 ? -17.517 10.317 22.283 1.00 98.56 95 GLN A O 1
ATOM 658 N N . TYR A 1 96 ? -17.331 12.536 21.998 1.00 97.75 96 TYR A N 1
ATOM 659 C CA . TYR A 1 96 ? -16.094 12.729 22.754 1.00 97.75 96 TYR A CA 1
ATOM 660 C C . TYR A 1 96 ? -16.157 12.045 24.128 1.00 97.75 96 TYR A C 1
ATOM 662 O O . TYR A 1 96 ? -17.158 12.116 24.846 1.00 97.75 96 TYR A O 1
ATOM 670 N N . ALA A 1 97 ? -15.092 11.324 24.476 1.00 94.50 97 ALA A N 1
ATOM 671 C CA . ALA A 1 97 ? -14.965 10.578 25.725 1.00 94.50 97 ALA A CA 1
ATOM 672 C C . ALA A 1 97 ? -14.408 11.463 26.847 1.00 94.50 97 ALA A C 1
ATOM 674 O O . ALA A 1 97 ? -13.352 11.179 27.402 1.00 94.50 97 ALA A O 1
ATOM 675 N N . GLY A 1 98 ? -15.101 12.558 27.156 1.00 92.19 98 GLY A N 1
ATOM 676 C CA . GLY A 1 98 ? -14.603 13.557 28.105 1.00 92.19 98 GLY A CA 1
ATOM 677 C C . GLY A 1 98 ? -15.083 13.390 29.551 1.00 92.19 98 GLY A C 1
ATOM 678 O O . GLY A 1 98 ? -14.569 14.060 30.446 1.00 92.19 98 GLY A O 1
ATOM 679 N N . TRP A 1 99 ? -16.025 12.478 29.828 1.00 95.94 99 TRP A N 1
ATOM 680 C CA . TRP A 1 99 ? -16.536 12.270 31.186 1.00 95.94 99 TRP A CA 1
ATOM 681 C C . TRP A 1 99 ? -15.932 11.023 31.835 1.00 95.94 99 TRP A C 1
ATOM 683 O O . TRP A 1 99 ? -16.291 9.895 31.510 1.00 95.94 99 TRP A O 1
ATOM 693 N N . GLN A 1 100 ? -15.036 11.218 32.802 1.00 94.81 100 GLN A N 1
ATOM 694 C CA . GLN A 1 100 ? -14.558 10.134 33.664 1.00 94.81 100 GLN A CA 1
ATOM 695 C C . GLN A 1 100 ? -15.641 9.747 34.679 1.00 94.81 100 GLN A C 1
ATOM 697 O O . GLN A 1 100 ? -15.988 10.538 35.560 1.00 94.81 100 GLN A O 1
ATOM 702 N N . ILE A 1 101 ? -16.167 8.527 34.571 1.00 94.88 101 ILE A N 1
ATOM 703 C CA . ILE A 1 101 ? -17.172 7.999 35.497 1.00 94.88 101 ILE A CA 1
ATOM 704 C C . ILE A 1 101 ? -16.464 7.095 36.492 1.00 94.88 101 ILE A C 1
ATOM 706 O O . ILE A 1 101 ? -16.025 6.002 36.137 1.00 94.88 101 ILE A O 1
ATOM 710 N N . ALA A 1 102 ? -16.357 7.569 37.730 1.00 93.19 102 ALA A N 1
ATOM 711 C CA . ALA A 1 102 ? -15.670 6.876 38.807 1.00 93.19 102 ALA A CA 1
ATOM 712 C C . ALA A 1 102 ? -16.580 6.750 40.037 1.00 93.19 102 ALA A C 1
ATOM 714 O O . ALA A 1 102 ? -17.072 7.751 40.561 1.00 93.19 102 ALA A O 1
ATOM 715 N N . THR A 1 103 ? -16.777 5.516 40.495 1.00 92.06 103 THR A N 1
ATOM 716 C CA . THR A 1 103 ? -17.338 5.164 41.810 1.00 92.06 103 THR A CA 1
ATOM 717 C C . THR A 1 103 ? -16.367 4.209 42.517 1.00 92.06 103 THR A C 1
ATOM 719 O O . THR A 1 103 ? -15.351 3.842 41.929 1.00 92.06 103 THR A O 1
ATOM 722 N N . ASP A 1 104 ? -16.643 3.812 43.764 1.00 84.31 104 ASP A N 1
ATOM 723 C CA . ASP A 1 104 ? -15.681 3.095 44.625 1.00 84.31 104 ASP A CA 1
ATOM 724 C C . ASP A 1 104 ? -14.991 1.884 43.952 1.00 84.31 104 ASP A C 1
ATOM 726 O O . ASP A 1 104 ? -13.782 1.718 44.102 1.00 84.31 104 ASP A O 1
ATOM 730 N N . ASP A 1 105 ? -15.718 1.095 43.147 1.00 87.69 105 ASP A N 1
ATOM 731 C CA . ASP A 1 105 ? -15.203 -0.121 42.482 1.00 87.69 105 ASP A CA 1
ATOM 732 C C . ASP A 1 105 ? -15.323 -0.110 40.941 1.00 87.69 105 ASP A C 1
ATOM 734 O O . ASP A 1 105 ? -15.092 -1.130 40.264 1.00 87.69 105 ASP A O 1
ATOM 738 N N . TYR A 1 106 ? -15.689 1.036 40.359 1.00 94.38 106 TYR A N 1
ATOM 739 C CA . TYR A 1 106 ? -16.003 1.162 38.937 1.00 94.38 106 TYR A CA 1
ATOM 740 C C . TYR A 1 106 ? -15.336 2.384 38.308 1.00 94.38 106 TYR A C 1
ATOM 742 O O . TYR A 1 106 ? -15.429 3.495 38.822 1.00 94.38 106 TYR A O 1
ATOM 750 N N . PHE A 1 107 ? -14.721 2.176 37.146 1.00 93.75 107 PHE A N 1
ATOM 751 C CA . PHE A 1 107 ? -14.165 3.235 36.316 1.00 93.75 107 PHE A CA 1
ATOM 752 C C . PHE A 1 107 ? -14.501 2.960 34.852 1.00 93.75 107 PHE A C 1
ATOM 754 O O . PHE A 1 107 ? -14.289 1.844 34.376 1.00 93.75 107 PHE A O 1
ATOM 761 N N . ALA A 1 108 ? -15.001 3.971 34.147 1.00 95.38 108 ALA A N 1
ATOM 762 C CA . ALA A 1 108 ? -15.184 3.931 32.703 1.00 95.38 108 ALA A CA 1
ATOM 763 C C . ALA A 1 108 ? -15.052 5.329 32.097 1.00 95.38 108 ALA A C 1
ATOM 765 O O . ALA A 1 108 ? -15.386 6.335 32.732 1.00 95.38 108 ALA A O 1
ATOM 766 N N . MET A 1 109 ? -14.634 5.375 30.833 1.00 94.81 109 MET A N 1
ATOM 767 C CA . MET A 1 109 ? -14.751 6.588 30.031 1.00 94.81 109 MET A CA 1
ATOM 768 C C . MET A 1 109 ? -16.172 6.685 29.476 1.00 94.81 109 MET A C 1
ATOM 770 O O . MET A 1 109 ? -16.649 5.777 28.791 1.00 94.81 109 MET A O 1
ATOM 774 N N . GLY A 1 110 ? -16.849 7.778 29.815 1.00 97.00 110 GLY A N 1
ATOM 775 C CA . GLY A 1 110 ? -18.201 8.098 29.391 1.00 97.00 110 GLY A CA 1
ATOM 776 C C . GLY A 1 110 ? -18.220 8.954 28.130 1.00 97.00 110 GLY A C 1
ATOM 777 O O . GLY A 1 110 ? -17.599 10.016 28.062 1.00 97.00 110 GLY A O 1
ATOM 778 N N . SER A 1 111 ? -18.992 8.499 27.151 1.00 98.44 111 SER A N 1
ATOM 779 C CA . SER A 1 111 ? -19.319 9.191 25.905 1.00 98.44 111 SER A CA 1
ATOM 780 C C . SER A 1 111 ? -20.834 9.232 25.693 1.00 98.44 111 SER A C 1
ATOM 782 O O . SER A 1 111 ? -21.609 8.638 26.445 1.00 98.44 111 SER A O 1
ATOM 784 N N . GLY A 1 112 ? -21.265 9.900 24.629 1.00 98.31 112 GLY A N 1
ATOM 785 C CA . GLY A 1 112 ? -22.665 9.999 24.245 1.00 98.31 112 GLY A CA 1
ATOM 786 C C . GLY A 1 112 ? -23.356 11.245 24.790 1.00 98.31 112 GLY A C 1
ATOM 787 O O . GLY A 1 112 ? -22.776 12.025 25.552 1.00 98.31 112 GLY A O 1
ATOM 788 N N . PRO A 1 113 ? -24.628 11.437 24.418 1.00 98.31 113 PRO A N 1
ATOM 789 C CA . PRO A 1 113 ? -25.331 12.687 24.670 1.00 98.31 113 PRO A CA 1
ATOM 790 C C . PRO A 1 113 ? -25.686 12.918 26.143 1.00 98.31 113 PRO A C 1
ATOM 792 O O . PRO A 1 113 ? -26.040 14.042 26.498 1.00 98.31 113 PRO A O 1
ATOM 795 N N . MET A 1 114 ? -25.536 11.928 27.035 1.00 98.12 114 MET A N 1
ATOM 796 C CA . MET A 1 114 ? -25.635 12.167 28.483 1.00 98.12 114 MET A CA 1
ATOM 797 C C . MET A 1 114 ? -24.665 13.260 28.960 1.00 98.12 114 MET A C 1
ATOM 799 O O . MET A 1 114 ? -24.968 13.987 29.906 1.00 98.12 114 MET A O 1
ATOM 803 N N . ARG A 1 115 ? -23.527 13.427 28.268 1.00 98.12 115 ARG A N 1
ATOM 804 C CA . ARG A 1 115 ? -22.549 14.484 28.545 1.00 98.12 115 ARG A CA 1
ATOM 805 C C . ARG A 1 115 ? -23.150 15.873 28.378 1.00 98.12 115 ARG A C 1
ATOM 807 O O . ARG A 1 115 ? -22.905 16.734 29.211 1.00 98.12 115 ARG A O 1
ATOM 814 N N . ALA A 1 116 ? -23.996 16.072 27.369 1.00 97.25 116 ALA A N 1
ATOM 815 C CA . ALA A 1 116 ? -24.716 17.324 27.164 1.00 97.25 116 ALA A CA 1
ATOM 816 C C . ALA A 1 116 ? -25.733 17.621 28.277 1.00 97.25 116 ALA A C 1
ATOM 818 O O . ALA A 1 116 ? -25.990 18.789 28.567 1.00 97.25 116 ALA A O 1
ATOM 819 N N . ALA A 1 117 ? -26.286 16.587 28.921 1.00 97.38 117 ALA A N 1
ATOM 820 C CA . ALA A 1 117 ? -27.178 16.747 30.068 1.00 97.38 117 ALA A CA 1
ATOM 821 C C . ALA A 1 117 ? -26.407 17.097 31.351 1.00 97.38 117 ALA A C 1
ATOM 823 O O . ALA A 1 117 ? -26.798 18.000 32.083 1.00 97.38 117 ALA A O 1
ATOM 824 N N . ALA A 1 118 ? -25.282 16.419 31.604 1.00 97.00 118 ALA A N 1
ATOM 825 C CA . ALA A 1 118 ? -24.435 16.712 32.760 1.00 97.00 118 ALA A CA 1
ATOM 826 C C . ALA A 1 118 ? -23.721 18.065 32.628 1.00 97.00 118 ALA A C 1
ATOM 828 O O . ALA A 1 118 ? -23.640 18.845 33.576 1.00 97.00 118 ALA A O 1
ATOM 829 N N . GLY A 1 119 ? -23.171 18.333 31.441 1.00 94.25 119 GLY A N 1
ATOM 830 C CA . GLY A 1 119 ? -22.487 19.565 31.074 1.00 94.25 119 GLY A CA 1
ATOM 831 C C . GLY A 1 119 ? -21.339 19.957 32.016 1.00 94.25 119 GLY A C 1
ATOM 832 O O . GLY A 1 119 ? -20.997 21.127 32.142 1.00 94.25 119 GLY A O 1
ATOM 833 N N . SER A 1 120 ? -20.746 19.025 32.749 1.00 90.56 120 SER A N 1
ATOM 834 C CA . SER A 1 120 ? -19.721 19.366 33.742 1.00 90.56 120 SER A CA 1
ATOM 835 C C . SER A 1 120 ? -18.362 19.717 33.128 1.00 90.56 120 SER A C 1
ATOM 837 O O . SER A 1 120 ? -17.507 20.256 33.822 1.00 90.56 120 SER A O 1
ATOM 839 N N . GLU A 1 121 ? -18.142 19.386 31.857 1.00 94.31 121 GLU A N 1
ATOM 840 C CA . GLU A 1 121 ? -16.864 19.568 31.164 1.00 94.31 121 GLU A CA 1
ATOM 841 C C . GLU A 1 121 ? -16.718 20.993 30.609 1.00 94.31 121 GLU A C 1
ATOM 843 O O . GLU A 1 121 ? -17.669 21.554 30.062 1.00 94.31 121 GLU A O 1
ATOM 848 N N . GLU A 1 122 ? -15.507 21.554 30.682 1.00 93.12 122 GLU A N 1
ATOM 849 C CA . GLU A 1 122 ? -15.198 22.921 30.226 1.00 93.12 122 GLU A CA 1
ATOM 850 C C . GLU A 1 122 ? -15.503 23.140 28.737 1.00 93.12 122 GLU A C 1
ATOM 852 O O . GLU A 1 122 ? -15.911 24.228 28.334 1.00 93.12 122 GLU A O 1
ATOM 857 N N . ILE A 1 123 ? -15.399 22.089 27.916 1.00 94.19 123 ILE A N 1
ATOM 858 C CA . ILE A 1 123 ? -15.665 22.178 26.478 1.00 94.19 123 ILE A CA 1
ATOM 859 C C . ILE A 1 123 ? -17.063 22.740 26.169 1.00 94.19 123 ILE A C 1
ATOM 861 O O . ILE A 1 123 ? -17.202 23.505 25.211 1.00 94.19 123 ILE A O 1
ATOM 865 N N . PHE A 1 124 ? -18.073 22.456 27.007 1.00 95.69 124 PHE A N 1
ATOM 866 C CA . PHE A 1 124 ? -19.450 22.945 26.847 1.00 95.69 124 PHE A CA 1
ATOM 867 C C . PHE A 1 124 ? -19.580 24.472 26.962 1.00 95.69 124 PHE A C 1
ATOM 869 O O . PHE A 1 124 ? -20.555 25.025 26.453 1.00 95.69 124 PHE A O 1
ATOM 876 N N . GLU A 1 125 ? -18.603 25.166 27.554 1.00 93.81 125 GLU A N 1
ATOM 877 C CA . GLU A 1 125 ? -18.551 26.636 27.555 1.00 93.81 125 GLU A CA 1
ATOM 878 C C . GLU A 1 125 ? -18.240 27.197 26.160 1.00 93.81 125 GLU A C 1
ATOM 880 O O . GLU A 1 125 ? -18.741 28.254 25.783 1.00 93.81 125 GLU A O 1
ATOM 885 N N . SER A 1 126 ? -17.449 26.468 25.366 1.00 93.06 126 SER A N 1
ATOM 886 C CA . SER A 1 126 ? -17.055 26.878 24.011 1.00 93.06 126 SER A CA 1
ATOM 887 C C . SER A 1 126 ? -18.010 26.372 22.925 1.00 93.06 126 SER A C 1
ATOM 889 O O . SER A 1 126 ? -18.359 27.109 22.001 1.00 93.06 126 SER A O 1
ATOM 891 N N . ILE A 1 127 ? -18.478 25.125 23.037 1.00 94.44 127 ILE A N 1
ATOM 892 C CA . ILE A 1 127 ? -19.318 24.501 22.006 1.00 94.44 127 ILE A CA 1
ATOM 893 C C . ILE A 1 127 ? -20.819 24.716 22.241 1.00 94.44 127 ILE A C 1
ATOM 895 O O . ILE A 1 127 ? -21.609 24.533 21.318 1.00 94.44 127 ILE A O 1
ATOM 899 N N . GLY A 1 128 ? -21.244 25.096 23.450 1.00 91.31 128 GLY A N 1
ATOM 900 C CA . GLY A 1 128 ? -22.661 25.157 23.813 1.00 91.31 128 GLY A CA 1
ATOM 901 C C . GLY A 1 128 ? -23.280 23.761 23.934 1.00 91.31 128 GLY A C 1
ATOM 902 O O . GLY A 1 128 ? -22.671 22.871 24.502 1.00 91.31 128 GLY A O 1
ATOM 903 N N . HIS A 1 129 ? -24.493 23.550 23.412 1.00 92.31 129 HIS A N 1
ATOM 904 C CA . HIS A 1 129 ? -25.168 22.234 23.363 1.00 92.31 129 HIS A CA 1
ATOM 905 C C . HIS A 1 129 ? -25.536 21.565 24.701 1.00 92.31 129 HIS A C 1
ATOM 907 O O . HIS A 1 129 ? -25.809 20.371 24.722 1.00 92.31 129 HIS A O 1
ATOM 913 N N . ARG A 1 130 ? -25.629 22.310 25.807 1.00 95.00 130 ARG A N 1
ATOM 914 C CA . ARG A 1 130 ? -26.203 21.786 27.060 1.00 95.00 130 ARG A CA 1
ATOM 915 C C . ARG A 1 130 ? -27.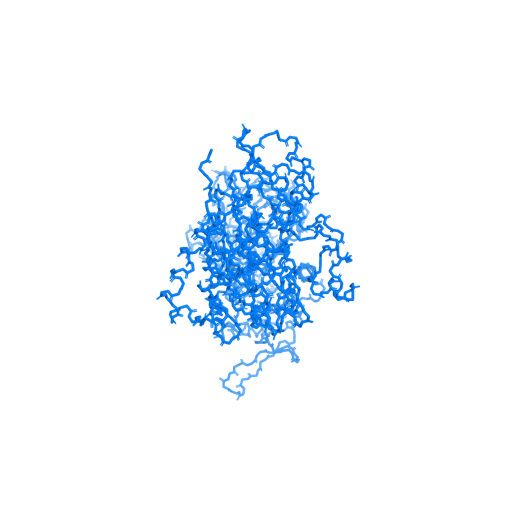691 21.444 26.887 1.00 95.00 130 ARG A C 1
ATOM 917 O O . ARG A 1 130 ? -28.431 22.204 26.259 1.00 95.00 130 ARG A O 1
ATOM 924 N N . GLU A 1 131 ? -28.140 20.339 27.477 1.00 94.31 131 GLU A N 1
ATOM 925 C CA . GLU A 1 131 ? -29.528 19.864 27.416 1.00 94.31 131 GLU A CA 1
ATOM 926 C C . GLU A 1 131 ? -30.137 19.651 28.807 1.00 94.31 131 GLU A C 1
ATOM 928 O O . GLU A 1 131 ? -29.437 19.349 29.762 1.00 94.31 131 GLU A O 1
ATOM 933 N N . GLN A 1 132 ? -31.466 19.747 28.903 1.00 95.19 132 GLN A N 1
ATOM 934 C CA . GLN A 1 132 ? -32.254 19.260 30.046 1.00 95.19 132 GLN A CA 1
ATOM 935 C C . GLN A 1 132 ? -33.256 18.215 29.534 1.00 95.19 132 GLN A C 1
ATOM 937 O O . GLN A 1 132 ? -34.414 18.548 29.251 1.00 95.19 132 GLN A O 1
ATOM 942 N N . PRO A 1 133 ? -32.805 16.981 29.264 1.00 96.31 133 PRO A N 1
ATOM 943 C CA . PRO A 1 133 ? -33.658 15.954 28.690 1.00 96.31 133 PRO A CA 1
ATOM 944 C C . PRO A 1 133 ? -34.508 15.268 29.769 1.00 96.31 133 PRO A C 1
ATOM 946 O O . PRO A 1 133 ? -34.210 15.329 30.954 1.00 96.31 133 PRO A O 1
ATOM 949 N N . THR A 1 134 ? -35.559 14.556 29.359 1.00 96.62 134 THR A N 1
ATOM 950 C CA . THR A 1 134 ? -36.338 13.701 30.277 1.00 96.62 134 THR A CA 1
ATOM 951 C C . THR A 1 134 ? -35.727 12.312 30.470 1.00 96.62 134 THR A C 1
ATOM 953 O O . THR A 1 134 ? -36.176 11.573 31.333 1.00 96.62 134 THR A O 1
ATOM 956 N N . SER A 1 135 ? -34.752 11.936 29.640 1.00 98.19 135 SER A N 1
ATOM 957 C CA . SER A 1 135 ? -34.032 10.658 29.673 1.00 98.19 135 SER A CA 1
ATOM 958 C C . SER A 1 135 ? -32.662 10.826 29.027 1.00 98.19 135 SER A C 1
ATOM 960 O O . SER A 1 135 ? -32.529 11.647 28.118 1.00 98.19 135 SER A O 1
ATOM 962 N N . VAL A 1 136 ? -31.671 10.026 29.419 1.00 98.69 136 VAL A N 1
ATOM 963 C CA . VAL A 1 136 ? -30.302 10.122 28.881 1.00 98.69 136 VAL A CA 1
ATOM 964 C C . VAL A 1 136 ? -29.785 8.814 28.304 1.00 98.69 136 VAL A C 1
ATOM 966 O O . VAL A 1 136 ? -30.149 7.729 28.760 1.00 98.69 136 VAL A O 1
ATOM 969 N N . VAL A 1 137 ? -28.901 8.934 27.312 1.00 98.88 137 VAL A N 1
ATOM 970 C CA . VAL A 1 137 ? -28.175 7.805 26.719 1.00 98.88 137 VAL A CA 1
ATOM 971 C C . VAL A 1 137 ? -26.674 7.993 26.921 1.00 98.88 137 VAL A C 1
ATOM 973 O O . VAL A 1 137 ? -26.108 9.006 26.508 1.00 98.88 137 VAL A O 1
ATOM 976 N N . GLY A 1 138 ? -26.040 7.004 27.545 1.00 98.56 138 GLY A N 1
ATOM 977 C CA . GLY A 1 138 ? -24.603 6.954 27.797 1.00 98.56 138 GLY A CA 1
ATOM 978 C C . GLY A 1 138 ? -23.932 5.778 27.103 1.00 98.56 138 GLY A C 1
ATOM 979 O O . GLY A 1 138 ? -24.501 4.690 27.028 1.00 98.56 138 GLY A O 1
ATOM 980 N N . ILE A 1 139 ? -22.716 5.993 26.610 1.00 98.69 139 ILE A N 1
ATOM 981 C CA . ILE A 1 139 ? -21.848 4.953 26.059 1.00 98.69 139 ILE A CA 1
ATOM 982 C C . ILE A 1 139 ? -20.635 4.843 26.977 1.00 98.69 139 ILE A C 1
ATOM 984 O O . ILE A 1 139 ? -19.970 5.845 27.230 1.00 98.69 139 ILE A O 1
ATOM 988 N N . LEU A 1 140 ? -20.353 3.642 27.475 1.00 98.44 140 LEU A N 1
ATOM 989 C CA . LEU A 1 140 ? -19.264 3.377 28.409 1.00 98.44 140 LEU A CA 1
ATOM 990 C C . LEU A 1 140 ? -18.253 2.420 27.786 1.00 98.44 140 LEU A C 1
ATOM 992 O O . LEU A 1 140 ? -18.588 1.292 27.420 1.00 98.44 140 LEU A O 1
ATOM 996 N N . GLU A 1 141 ? -17.001 2.856 27.705 1.00 96.88 141 GLU A N 1
ATOM 997 C CA . GLU A 1 141 ? -15.890 1.972 27.360 1.00 96.88 141 GLU A CA 1
ATOM 998 C C . GLU A 1 141 ? -15.400 1.265 28.629 1.00 96.88 141 GLU A C 1
ATOM 1000 O O . GLU A 1 141 ? -14.806 1.889 29.511 1.00 96.88 141 GLU A O 1
ATOM 1005 N N . THR A 1 142 ? -15.734 -0.022 28.766 1.00 96.06 142 THR A N 1
ATOM 1006 C CA . THR A 1 142 ? -15.548 -0.785 30.011 1.00 96.06 142 THR A CA 1
ATOM 1007 C C . THR A 1 142 ? -15.601 -2.294 29.770 1.00 96.06 142 THR A C 1
ATOM 1009 O O . THR A 1 142 ? -16.369 -2.778 28.941 1.00 96.06 142 THR A O 1
ATOM 1012 N N . SER A 1 143 ? -14.831 -3.053 30.550 1.00 94.50 143 SER A N 1
ATOM 1013 C CA . SER A 1 143 ? -14.930 -4.517 30.668 1.00 94.50 143 SER A CA 1
ATOM 1014 C C . SER A 1 143 ? -15.739 -4.975 31.888 1.00 94.50 143 SER A C 1
ATOM 1016 O O . SER A 1 143 ? -15.834 -6.170 32.160 1.00 94.50 143 SER A O 1
ATOM 1018 N N . LYS A 1 144 ? -16.352 -4.039 32.623 1.00 95.44 144 LYS A N 1
ATOM 1019 C CA . LYS A 1 144 ? -17.258 -4.312 33.746 1.00 95.44 144 LYS A CA 1
ATOM 1020 C C . LYS A 1 144 ? -18.662 -3.801 33.444 1.00 95.44 144 LYS A C 1
ATOM 1022 O O . LYS A 1 144 ? -18.830 -2.674 32.984 1.00 95.44 144 LYS A O 1
ATOM 1027 N N . ARG A 1 145 ? -19.672 -4.598 33.792 1.00 95.75 145 ARG A N 1
ATOM 1028 C CA . ARG A 1 145 ? -21.079 -4.188 33.734 1.00 95.75 145 ARG A CA 1
ATOM 1029 C C . ARG A 1 145 ? -21.344 -3.015 34.703 1.00 95.75 145 ARG A C 1
ATOM 1031 O O . ARG A 1 145 ? -20.907 -3.099 35.854 1.00 95.75 145 ARG A O 1
ATOM 1038 N N . PRO A 1 146 ? -22.061 -1.953 34.285 1.00 96.31 146 PRO A N 1
ATOM 1039 C CA . PRO A 1 146 ? -22.449 -0.857 35.176 1.00 96.31 146 PRO A CA 1
ATOM 1040 C C . PRO A 1 146 ? -23.350 -1.344 36.318 1.00 96.31 146 PRO A C 1
ATOM 1042 O O . PRO A 1 146 ? -24.262 -2.140 36.092 1.00 96.31 146 PRO A O 1
ATOM 1045 N N . THR A 1 147 ? -23.104 -0.857 37.534 1.00 95.75 147 THR A N 1
ATOM 1046 C CA . THR A 1 147 ? -23.918 -1.151 38.727 1.00 95.75 147 THR A CA 1
ATOM 1047 C C . THR A 1 147 ? -24.979 -0.073 38.955 1.00 95.75 147 THR A C 1
ATOM 1049 O O . THR A 1 147 ? -24.888 1.014 38.383 1.00 95.75 147 THR A O 1
ATOM 1052 N N . ASP A 1 148 ? -25.953 -0.316 39.837 1.00 96.25 148 ASP A N 1
ATOM 1053 C CA . ASP A 1 148 ? -26.937 0.715 40.207 1.00 96.25 148 ASP A CA 1
ATOM 1054 C C . ASP A 1 148 ? -26.283 1.970 40.801 1.00 96.25 148 ASP A C 1
ATOM 1056 O O . ASP A 1 148 ? -26.716 3.075 40.508 1.00 96.25 148 ASP A O 1
ATOM 1060 N N . ALA A 1 149 ? -25.166 1.833 41.524 1.00 96.44 149 ALA A N 1
ATOM 1061 C CA . ALA A 1 149 ? -24.409 2.989 42.011 1.00 96.44 149 ALA A CA 1
ATOM 1062 C C . ALA A 1 149 ? -23.861 3.864 40.865 1.00 96.44 149 ALA A C 1
ATOM 1064 O O . ALA A 1 149 ? -23.806 5.087 40.985 1.00 96.44 149 ALA A O 1
ATOM 1065 N N . VAL A 1 150 ? -23.469 3.250 39.741 1.00 97.25 150 VAL A N 1
ATOM 1066 C CA . VAL A 1 150 ? -23.052 3.978 38.530 1.00 97.25 150 VAL A CA 1
ATOM 1067 C C . VAL A 1 150 ? -24.254 4.663 37.881 1.00 97.25 150 VAL A C 1
ATOM 1069 O O . VAL A 1 150 ? -24.149 5.818 37.472 1.00 97.25 150 VAL A O 1
ATOM 1072 N N . VAL A 1 151 ? -25.399 3.980 37.815 1.00 98.12 151 VAL A N 1
ATOM 1073 C CA . VAL A 1 151 ? -26.648 4.548 37.288 1.00 98.12 151 VAL A CA 1
ATOM 1074 C C . VAL A 1 151 ? -27.090 5.755 38.113 1.00 98.12 151 VAL A C 1
ATOM 1076 O O . VAL A 1 151 ? -27.342 6.808 37.536 1.00 98.12 151 VAL A O 1
ATOM 1079 N N . ASP A 1 152 ? -27.144 5.634 39.439 1.00 97.50 152 ASP A N 1
ATOM 1080 C CA . ASP A 1 152 ? -27.554 6.707 40.349 1.00 97.50 152 ASP A CA 1
ATOM 1081 C C . ASP A 1 152 ? -26.619 7.917 40.248 1.00 97.50 152 ASP A C 1
ATOM 1083 O O . ASP A 1 152 ? -27.073 9.064 40.224 1.00 97.50 152 ASP A O 1
ATOM 1087 N N . TYR A 1 153 ? -25.310 7.668 40.122 1.00 97.56 153 TYR A N 1
ATOM 1088 C CA . TYR A 1 153 ? -24.322 8.714 39.882 1.00 97.56 153 TYR A CA 1
ATOM 1089 C C . TYR A 1 153 ? -24.603 9.471 38.574 1.00 97.56 153 TYR A C 1
ATOM 1091 O O . TYR A 1 153 ? -24.651 10.703 38.580 1.00 97.56 153 TYR A O 1
ATOM 1099 N N . ILE A 1 154 ? -24.824 8.758 37.464 1.00 98.06 154 ILE A N 1
ATOM 1100 C CA . ILE A 1 154 ? -25.116 9.371 36.158 1.00 98.06 154 ILE A CA 1
ATOM 1101 C C . ILE A 1 154 ? -26.452 10.122 36.206 1.00 98.06 154 ILE A C 1
ATOM 1103 O O . ILE A 1 154 ? -26.510 11.287 35.819 1.00 98.06 154 ILE A O 1
ATOM 1107 N N . ALA A 1 155 ? -27.503 9.494 36.736 1.00 98.25 155 ALA A N 1
ATOM 1108 C CA . ALA A 1 155 ? -28.835 10.076 36.877 1.00 98.25 155 ALA A CA 1
ATOM 1109 C C . ALA A 1 155 ? -28.802 11.396 37.659 1.00 98.25 155 ALA A C 1
ATOM 1111 O O . ALA A 1 155 ? -29.317 12.409 37.189 1.00 98.25 155 ALA A O 1
ATOM 1112 N N . SER A 1 156 ? -28.115 11.410 38.808 1.00 97.44 156 SER A N 1
ATOM 1113 C CA . SER A 1 156 ? -27.951 12.610 39.632 1.00 97.44 156 SER A CA 1
ATOM 1114 C C . SER A 1 156 ? -27.202 13.725 38.904 1.00 97.44 156 SER A C 1
ATOM 1116 O O . SER A 1 156 ? -27.550 14.892 39.066 1.00 97.44 156 SER A O 1
ATOM 1118 N N . ARG A 1 157 ? -26.168 13.391 38.125 1.00 97.44 157 ARG A N 1
ATOM 1119 C CA . ARG A 1 157 ? -25.368 14.380 37.389 1.00 97.44 157 ARG A CA 1
ATOM 1120 C C . ARG A 1 157 ? -26.087 14.932 36.165 1.00 97.44 157 ARG A C 1
ATOM 1122 O O . ARG A 1 157 ? -25.835 16.073 35.804 1.00 97.44 157 ARG A O 1
ATOM 1129 N N . CYS A 1 158 ? -26.974 14.148 35.563 1.00 97.81 158 CYS A N 1
ATOM 1130 C CA . CYS A 1 158 ? -27.776 14.537 34.407 1.00 97.81 158 CYS A CA 1
ATOM 1131 C C . CYS A 1 158 ? -29.154 15.124 34.767 1.00 97.81 158 CYS A C 1
ATOM 1133 O O . CYS A 1 158 ? -29.902 15.453 33.851 1.00 97.81 158 CYS A O 1
ATOM 1135 N N . ASP A 1 159 ? -29.496 15.226 36.057 1.00 97.44 159 ASP A N 1
ATOM 1136 C CA . ASP A 1 159 ? -30.806 15.677 36.560 1.00 97.44 159 ASP A CA 1
ATOM 1137 C C . ASP A 1 159 ? -31.999 14.879 35.987 1.00 97.44 159 ASP A C 1
ATOM 1139 O O . ASP A 1 159 ? -33.030 15.421 35.591 1.00 97.44 159 ASP A O 1
ATOM 1143 N N . VAL A 1 160 ? -31.854 13.549 35.935 1.00 98.38 160 VAL A N 1
ATOM 1144 C CA . VAL A 1 160 ? -32.911 12.609 35.522 1.00 98.38 160 VAL A CA 1
ATOM 1145 C C . VAL A 1 160 ? -33.120 11.522 36.575 1.00 98.38 160 VAL A C 1
ATOM 1147 O O . VAL A 1 160 ? -32.318 11.358 37.495 1.00 98.38 160 VAL A O 1
ATOM 1150 N N . LYS A 1 161 ? -34.204 10.747 36.467 1.00 98.38 161 LYS A N 1
ATOM 1151 C CA . LYS A 1 161 ? -34.416 9.595 37.358 1.00 98.38 161 LYS A CA 1
ATOM 1152 C C . LYS A 1 161 ? -33.576 8.400 36.886 1.00 98.38 161 LYS A C 1
ATOM 1154 O O . LYS A 1 161 ? -33.404 8.247 35.679 1.00 98.38 161 LYS A O 1
ATOM 1159 N N . PRO A 1 162 ? -33.146 7.497 37.787 1.00 98.25 162 PRO A N 1
ATOM 1160 C CA . PRO A 1 162 ? -32.388 6.296 37.415 1.00 98.25 162 PRO A CA 1
ATOM 1161 C C . PRO A 1 162 ? -33.047 5.455 36.309 1.00 98.25 162 PRO A C 1
ATOM 1163 O O . PRO A 1 162 ? -32.401 5.090 35.334 1.00 98.25 162 PRO A O 1
ATOM 1166 N N . GLN A 1 163 ? -34.364 5.246 36.384 1.00 98.31 163 GLN A N 1
ATOM 1167 C CA . GLN A 1 163 ? -35.149 4.540 35.359 1.00 98.31 163 GLN A CA 1
ATOM 1168 C C . GLN A 1 163 ? -35.140 5.193 33.961 1.00 98.31 163 GLN A C 1
ATOM 1170 O O . GLN A 1 163 ? -35.462 4.534 32.976 1.00 98.31 163 GLN A O 1
ATOM 1175 N N . ASP A 1 164 ? -34.781 6.476 33.869 1.00 98.56 164 ASP A N 1
ATOM 1176 C CA . ASP A 1 164 ? -34.719 7.237 32.619 1.00 98.56 164 ASP A CA 1
ATOM 1177 C C . ASP A 1 164 ? -33.286 7.256 32.033 1.00 98.56 164 ASP A C 1
ATOM 1179 O O . ASP A 1 164 ? -32.997 7.984 31.079 1.00 98.56 164 ASP A O 1
ATOM 1183 N N . VAL A 1 165 ? -32.379 6.438 32.582 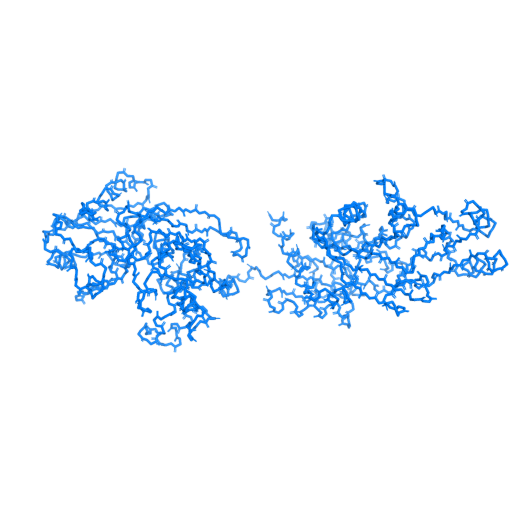1.00 98.81 165 VAL A N 1
ATOM 1184 C CA . VAL A 1 165 ? -31.012 6.231 32.090 1.00 98.81 165 VAL A CA 1
ATOM 1185 C C . VAL A 1 165 ? -30.949 4.989 31.197 1.00 98.81 165 VAL A C 1
ATOM 1187 O O . VAL A 1 165 ? -31.432 3.911 31.547 1.00 98.81 165 VAL A O 1
ATOM 1190 N N . THR A 1 166 ? -30.305 5.124 30.037 1.00 98.88 166 THR A N 1
ATOM 1191 C CA . THR A 1 166 ? -29.920 4.002 29.171 1.00 98.88 166 THR A CA 1
ATOM 1192 C C . THR A 1 166 ? -28.409 3.991 28.969 1.00 98.88 166 THR A C 1
ATOM 1194 O O . THR A 1 166 ? -27.848 4.978 28.499 1.00 98.88 166 THR A O 1
ATOM 1197 N N . LEU A 1 167 ? -27.748 2.878 29.289 1.00 98.81 167 LEU A N 1
ATOM 1198 C CA . LEU A 1 167 ? -26.300 2.713 29.144 1.00 98.81 167 LEU A CA 1
ATOM 1199 C C . LEU A 1 167 ? -25.982 1.600 28.151 1.00 98.81 167 LEU A C 1
ATOM 1201 O O . LEU A 1 167 ? -26.431 0.466 28.318 1.00 98.81 167 LEU A O 1
ATOM 1205 N N . LEU A 1 168 ? -25.169 1.926 27.153 1.00 98.81 168 LEU A N 1
ATOM 1206 C CA . LEU A 1 168 ? -24.532 0.976 26.253 1.00 98.81 168 LEU A CA 1
ATOM 1207 C C . LEU A 1 168 ? -23.085 0.805 26.690 1.00 98.81 168 LEU A C 1
ATOM 1209 O O . LEU A 1 168 ? -22.422 1.792 27.010 1.00 98.81 168 LEU A O 1
ATOM 1213 N N . PHE A 1 169 ? -22.577 -0.419 26.691 1.00 98.44 169 PHE A N 1
ATOM 1214 C CA . PHE A 1 169 ? -21.204 -0.668 27.116 1.00 98.44 169 PHE A CA 1
ATOM 1215 C C . PHE A 1 169 ? -20.532 -1.772 26.310 1.00 98.44 169 PHE A C 1
ATOM 1217 O O . PHE A 1 169 ? -21.161 -2.750 25.907 1.00 98.44 169 PHE A O 1
ATOM 1224 N N . ALA A 1 170 ? -19.237 -1.584 26.067 1.00 98.00 170 ALA A N 1
ATOM 1225 C CA . ALA A 1 170 ? -18.378 -2.553 25.404 1.00 98.00 170 ALA A CA 1
ATOM 1226 C C . ALA A 1 170 ? -16.921 -2.359 25.856 1.00 98.00 170 ALA A C 1
ATOM 1228 O O . ALA A 1 170 ? -16.496 -1.216 26.060 1.00 98.00 170 ALA A O 1
ATOM 1229 N N . PRO A 1 171 ? -16.131 -3.440 25.958 1.00 97.38 171 PRO A N 1
ATOM 1230 C CA . PRO A 1 171 ? -14.709 -3.336 26.227 1.00 97.38 171 PRO A CA 1
ATOM 1231 C C . PRO A 1 171 ? -13.973 -2.914 24.960 1.00 97.38 171 PRO A C 1
ATOM 1233 O O . PRO A 1 171 ? -14.404 -3.221 23.840 1.00 97.38 171 PRO A O 1
ATOM 1236 N N . THR A 1 172 ? -12.827 -2.259 25.124 1.00 95.75 172 THR A N 1
ATOM 1237 C CA . THR A 1 172 ? -11.945 -1.882 24.015 1.00 95.75 172 THR A CA 1
ATOM 1238 C C . THR A 1 172 ? -11.574 -3.114 23.176 1.00 95.75 172 THR A C 1
ATOM 1240 O O . THR A 1 172 ? -11.568 -3.066 21.946 1.00 95.75 172 THR A O 1
ATOM 1243 N N . ALA A 1 173 ? -11.337 -4.259 23.828 1.00 96.25 173 ALA A N 1
ATOM 1244 C CA . ALA A 1 173 ? -11.044 -5.547 23.197 1.00 96.25 173 ALA A CA 1
ATOM 1245 C C . ALA A 1 173 ? -12.290 -6.340 22.750 1.00 96.25 173 ALA A C 1
ATOM 1247 O O . ALA A 1 173 ? -12.364 -7.555 22.917 1.00 96.25 173 ALA A O 1
ATOM 1248 N N . SER A 1 174 ? -13.254 -5.669 22.121 1.00 97.88 174 SER A N 1
ATOM 1249 C CA . SER A 1 174 ? -14.395 -6.295 21.435 1.00 97.88 174 SER A CA 1
ATOM 1250 C C . SER A 1 174 ? -14.526 -5.777 20.002 1.00 97.88 174 SER A C 1
ATOM 1252 O O . SER A 1 174 ? -13.940 -4.754 19.644 1.00 97.88 174 SER A O 1
ATOM 1254 N N . GLN A 1 175 ? -15.317 -6.456 19.162 1.00 97.56 175 GLN A N 1
ATOM 1255 C CA . GLN A 1 175 ? -15.618 -5.953 17.812 1.00 97.56 175 GLN A CA 1
ATOM 1256 C C . GLN A 1 175 ? -16.326 -4.594 17.872 1.00 97.56 175 GLN A C 1
ATOM 1258 O O . GLN A 1 175 ? -15.914 -3.667 17.179 1.00 97.56 175 GLN A O 1
ATOM 1263 N N . ALA A 1 176 ? -17.343 -4.460 18.729 1.00 98.00 176 ALA A N 1
ATOM 1264 C CA . ALA A 1 176 ? -18.100 -3.219 18.860 1.00 98.00 176 ALA A CA 1
ATOM 1265 C C . ALA A 1 176 ? -17.248 -2.077 19.435 1.00 98.00 176 ALA A C 1
ATOM 1267 O O . ALA A 1 176 ? -17.269 -0.971 18.897 1.00 98.00 176 ALA A O 1
ATOM 1268 N N . GLY A 1 177 ? -16.440 -2.363 20.463 1.00 97.62 177 GLY A N 1
ATOM 1269 C CA . GLY A 1 177 ? -15.475 -1.423 21.035 1.00 97.62 177 GLY A CA 1
ATOM 1270 C C . GLY A 1 177 ? -14.433 -0.959 20.017 1.00 97.62 177 GLY A C 1
ATOM 1271 O O . GLY A 1 177 ? -14.190 0.232 19.863 1.00 97.62 177 GLY A O 1
ATOM 1272 N N . THR A 1 178 ? -13.877 -1.885 19.234 1.00 98.06 178 THR A N 1
ATOM 1273 C CA . THR A 1 178 ? -12.907 -1.540 18.184 1.00 98.06 178 THR A CA 1
ATOM 1274 C C . THR A 1 178 ? -13.536 -0.615 17.136 1.00 98.06 178 THR A C 1
ATOM 1276 O O . THR A 1 178 ? -12.948 0.409 16.795 1.00 98.06 178 THR A O 1
ATOM 1279 N N . VAL A 1 179 ? -14.743 -0.932 16.648 1.00 98.62 179 VAL A N 1
ATOM 1280 C CA . VAL A 1 179 ? -15.442 -0.097 15.657 1.00 98.62 179 VAL A CA 1
ATOM 1281 C C . VAL A 1 179 ? -15.777 1.284 16.225 1.00 98.62 179 VAL A C 1
ATOM 1283 O O . VAL A 1 179 ? -15.498 2.273 15.549 1.00 98.62 179 VAL A O 1
ATOM 1286 N N . GLN A 1 180 ? -16.318 1.381 17.450 1.00 97.69 180 GLN A N 1
ATOM 1287 C CA . GLN A 1 180 ? -16.697 2.684 18.016 1.00 97.69 180 GLN A CA 1
ATOM 1288 C C . GLN A 1 180 ? -15.498 3.607 18.205 1.00 97.69 180 GLN A C 1
ATOM 1290 O O . GLN A 1 180 ? -15.608 4.794 17.903 1.00 97.69 180 GLN A O 1
ATOM 1295 N N . ILE A 1 181 ? -14.350 3.072 18.640 1.00 98.12 181 ILE A N 1
ATOM 1296 C CA . ILE A 1 181 ? -13.159 3.898 18.859 1.00 98.12 181 ILE A CA 1
ATOM 1297 C C . ILE A 1 181 ? -12.640 4.403 17.521 1.00 98.12 181 ILE A C 1
ATOM 1299 O O . ILE A 1 181 ? -12.412 5.595 17.368 1.00 98.12 181 ILE A O 1
ATOM 1303 N N . VAL A 1 182 ? -12.527 3.530 16.517 1.00 98.44 182 VAL A N 1
ATOM 1304 C CA . VAL A 1 182 ? -12.066 3.929 15.177 1.00 98.44 182 VAL A CA 1
ATOM 1305 C C . VAL A 1 182 ? -13.045 4.916 14.516 1.00 98.44 182 VAL A C 1
ATOM 1307 O O . VAL A 1 182 ? -12.620 5.813 13.787 1.00 98.44 182 VAL A O 1
ATOM 1310 N N . ALA A 1 183 ? -14.345 4.839 14.830 1.00 98.62 183 ALA A N 1
ATOM 1311 C CA . ALA A 1 183 ? -15.354 5.806 14.390 1.00 98.62 183 ALA A CA 1
ATOM 1312 C C . ALA A 1 183 ? -15.166 7.225 14.976 1.00 98.62 183 ALA A C 1
ATOM 1314 O O . ALA A 1 183 ? -15.859 8.159 14.575 1.00 98.62 183 ALA A O 1
ATOM 1315 N N . ARG A 1 184 ? -14.216 7.437 15.892 1.00 98.62 184 ARG A N 1
ATOM 1316 C CA . ARG A 1 184 ? -13.871 8.766 16.429 1.00 98.62 184 ARG A CA 1
ATOM 1317 C C . ARG A 1 184 ? -12.969 9.574 15.503 1.00 98.62 184 ARG A C 1
ATOM 1319 O O . ARG A 1 184 ? -12.540 10.659 15.861 1.00 98.62 184 ARG A O 1
ATOM 1326 N N . ILE A 1 185 ? -12.690 9.086 14.295 1.00 98.50 185 ILE A N 1
ATOM 1327 C CA . ILE A 1 185 ? -11.772 9.726 13.344 1.00 98.50 185 ILE A CA 1
ATOM 1328 C C . ILE A 1 185 ? -12.074 11.213 13.057 1.00 98.50 185 ILE A C 1
ATOM 1330 O O . ILE A 1 185 ? -11.149 11.999 12.878 1.00 98.50 185 ILE A O 1
ATOM 1334 N N . VAL A 1 186 ? -13.348 11.620 13.021 1.00 98.69 186 VAL A N 1
ATOM 1335 C CA . VAL A 1 186 ? -13.725 13.040 12.867 1.00 98.69 186 VAL A CA 1
ATOM 1336 C C . VAL A 1 186 ? -13.603 13.788 14.198 1.00 98.69 186 VAL A C 1
ATOM 1338 O O . VAL A 1 186 ? -13.135 14.923 14.227 1.00 98.69 186 VAL A O 1
ATOM 1341 N N . GLU A 1 187 ? -13.983 13.141 15.299 1.00 98.56 187 GLU A N 1
ATOM 1342 C CA . GLU A 1 187 ? -13.915 13.696 16.652 1.00 98.56 187 GLU A CA 1
ATOM 1343 C C . GLU A 1 187 ? -12.487 14.053 17.058 1.00 98.56 187 GLU A C 1
ATOM 1345 O O . GLU A 1 187 ? -12.262 15.178 17.486 1.00 98.56 187 GLU A O 1
ATOM 1350 N N . THR A 1 188 ? -11.509 13.182 16.808 1.00 97.94 188 THR A N 1
ATOM 1351 C CA . THR A 1 188 ? -10.109 13.453 17.168 1.00 97.94 188 THR A CA 1
ATOM 1352 C C . THR A 1 188 ? -9.531 14.658 16.424 1.00 97.94 188 THR A C 1
ATOM 1354 O O . THR A 1 188 ? -8.775 15.433 17.007 1.00 97.94 188 THR A O 1
ATOM 1357 N N . ALA A 1 189 ? -9.924 14.885 15.164 1.00 98.31 189 ALA A N 1
ATOM 1358 C CA . ALA A 1 189 ? -9.558 16.105 14.441 1.00 98.31 189 ALA A CA 1
ATOM 1359 C C . ALA A 1 189 ? -10.188 17.356 15.072 1.00 98.31 189 ALA A C 1
ATOM 1361 O O . ALA A 1 189 ? -9.500 18.359 15.255 1.00 98.31 189 ALA A O 1
ATOM 1362 N N . LEU A 1 190 ? -11.477 17.305 15.418 1.00 98.31 190 LEU A N 1
ATOM 1363 C CA . LEU A 1 190 ? -12.188 18.434 16.027 1.00 98.31 190 LEU A CA 1
ATOM 1364 C C . LEU A 1 190 ? -11.657 18.753 17.426 1.00 98.31 190 LEU A C 1
ATOM 1366 O O . LEU A 1 190 ? -11.387 19.915 17.720 1.00 98.31 190 LEU A O 1
ATOM 1370 N N . HIS A 1 191 ? -11.439 17.735 18.257 1.00 97.31 191 HIS A N 1
ATOM 1371 C CA . HIS A 1 191 ? -10.832 17.877 19.575 1.00 97.31 191 HIS A CA 1
ATOM 1372 C C . HIS A 1 191 ? -9.465 18.556 19.468 1.00 97.31 191 HIS A C 1
ATOM 1374 O O . HIS A 1 191 ? -9.192 19.557 20.124 1.00 97.31 191 HIS A O 1
ATOM 1380 N N . LYS A 1 192 ? -8.625 18.081 18.545 1.00 97.12 192 LYS A N 1
ATOM 1381 C CA . LYS A 1 192 ? -7.314 18.670 18.291 1.00 97.12 192 LYS A CA 1
ATOM 1382 C C . LYS A 1 192 ? -7.387 20.124 17.812 1.00 97.12 192 LYS A C 1
ATOM 1384 O O . LYS A 1 192 ? -6.554 20.935 18.206 1.00 97.12 192 LYS A O 1
ATOM 1389 N N . MET A 1 193 ? -8.342 20.464 16.950 1.00 97.44 193 MET A N 1
ATOM 1390 C CA . MET A 1 193 ? -8.546 21.844 16.497 1.00 97.44 193 MET A CA 1
ATOM 1391 C C . MET A 1 193 ? -8.980 22.761 17.647 1.00 97.44 193 MET A C 1
ATOM 1393 O O . MET A 1 193 ? -8.488 23.885 17.732 1.00 97.44 193 MET A O 1
ATOM 1397 N N . HIS A 1 194 ? -9.842 22.276 18.543 1.00 96.50 194 HIS A N 1
ATOM 1398 C CA . HIS A 1 194 ? -10.273 23.003 19.740 1.00 96.50 194 HIS A CA 1
ATOM 1399 C C . HIS A 1 194 ? -9.114 23.276 20.704 1.00 96.50 194 HIS A C 1
ATOM 1401 O O . HIS A 1 194 ? -8.911 24.428 21.076 1.00 96.50 194 HIS A O 1
ATOM 1407 N N . GLU A 1 195 ? -8.282 22.271 20.994 1.00 95.44 195 GLU A N 1
ATOM 1408 C CA . GLU A 1 195 ? -7.072 22.420 21.825 1.00 95.44 195 GLU A CA 1
ATOM 1409 C C . GLU A 1 195 ? -6.070 23.432 21.240 1.00 95.44 195 GLU A C 1
ATOM 1411 O O . GLU A 1 195 ? -5.347 24.123 21.957 1.00 95.44 195 GLU A O 1
ATOM 1416 N N . LEU A 1 196 ? -6.045 23.570 19.912 1.00 95.56 196 LEU A N 1
ATOM 1417 C CA . LEU A 1 196 ? -5.239 24.572 19.213 1.00 95.56 196 LEU A CA 1
ATOM 1418 C C . LEU A 1 196 ? -5.907 25.961 19.141 1.00 95.56 196 LEU A C 1
ATOM 1420 O O . LEU A 1 196 ? -5.357 26.869 18.513 1.00 95.56 196 LEU A O 1
ATOM 1424 N N . GLY A 1 197 ? -7.070 26.137 19.772 1.00 94.50 197 GLY A N 1
ATOM 1425 C CA . GLY A 1 197 ? -7.804 27.399 19.855 1.00 94.50 197 GLY A CA 1
ATOM 1426 C C . GLY A 1 197 ? -8.628 27.745 18.614 1.00 94.50 197 GLY A C 1
ATOM 1427 O O . GLY A 1 197 ? -8.976 28.911 18.425 1.00 94.50 197 GLY A O 1
ATOM 1428 N N . PHE A 1 198 ? -8.926 26.778 17.742 1.00 95.19 198 PHE A N 1
ATOM 1429 C CA . PHE A 1 198 ? -9.794 27.015 16.590 1.00 95.19 198 PHE A CA 1
ATOM 1430 C C . PHE A 1 198 ? -11.268 27.022 16.999 1.00 95.19 198 PHE A C 1
ATOM 1432 O O . PHE A 1 198 ? -11.740 26.131 17.706 1.00 95.19 198 PHE A O 1
ATOM 1439 N N . ASP A 1 199 ? -12.013 28.002 16.491 1.00 95.81 199 ASP A N 1
ATOM 1440 C CA . ASP A 1 199 ? -13.458 28.072 16.677 1.00 95.81 199 ASP A CA 1
ATOM 1441 C C . ASP A 1 199 ? -14.161 26.960 15.884 1.00 95.81 199 ASP A C 1
ATOM 1443 O O . ASP A 1 199 ? -14.317 27.040 14.662 1.00 95.81 199 ASP A O 1
ATOM 1447 N N . LEU A 1 200 ? -14.605 25.917 16.591 1.00 97.06 200 LEU A N 1
ATOM 1448 C CA . LEU A 1 200 ? -15.271 24.770 15.980 1.00 97.06 200 LEU A CA 1
ATOM 1449 C C . LEU A 1 200 ? -16.617 25.112 15.328 1.00 97.06 200 LEU A C 1
ATOM 1451 O O . LEU A 1 200 ? -17.060 24.355 14.464 1.00 97.06 200 LEU A O 1
ATOM 1455 N N . HIS A 1 201 ? -17.246 26.248 15.656 1.00 95.56 201 HIS A N 1
ATOM 1456 C CA . HIS A 1 201 ? -18.470 26.697 14.975 1.00 95.56 201 HIS A CA 1
ATOM 1457 C C . HIS A 1 201 ? -18.225 27.056 13.504 1.00 95.56 201 HIS A C 1
ATOM 1459 O O . HIS A 1 201 ? -19.171 27.157 12.726 1.00 95.56 201 HIS A O 1
ATOM 1465 N N . ARG A 1 202 ? -16.956 27.197 13.096 1.00 97.31 202 ARG A N 1
ATOM 1466 C CA . ARG A 1 202 ? -16.553 27.365 11.694 1.00 97.31 202 ARG A CA 1
ATOM 1467 C C . ARG A 1 202 ? -16.573 26.059 10.894 1.00 97.31 202 ARG A C 1
ATOM 1469 O O . ARG A 1 202 ? -16.364 26.125 9.686 1.00 97.31 202 ARG A O 1
ATOM 1476 N N . VAL A 1 203 ? -16.766 24.893 11.515 1.00 98.25 203 VAL A N 1
ATOM 1477 C CA . VAL A 1 203 ? -16.801 23.596 10.817 1.00 98.25 203 VAL A CA 1
ATOM 1478 C C . VAL A 1 203 ? -18.249 23.216 10.491 1.00 98.25 203 VAL A C 1
ATOM 1480 O O . VAL A 1 203 ? -19.038 22.963 11.397 1.00 98.25 203 VAL A O 1
ATOM 1483 N N . GLU A 1 204 ? -18.599 23.149 9.204 1.00 98.44 204 GLU A N 1
ATOM 1484 C CA . GLU A 1 204 ? -19.965 22.826 8.755 1.00 98.44 204 GLU A CA 1
ATOM 1485 C C . GLU A 1 204 ? -20.202 21.317 8.640 1.00 98.44 204 GLU A C 1
ATOM 1487 O O . GLU A 1 204 ? -21.212 20.810 9.121 1.00 98.44 204 GLU A O 1
ATOM 1492 N N . SER A 1 205 ? -19.247 20.588 8.060 1.00 98.75 205 SER A N 1
ATOM 1493 C CA . SER A 1 205 ? -19.367 19.146 7.829 1.00 98.75 205 SER A CA 1
ATOM 1494 C C . SER A 1 205 ? -18.039 18.439 8.064 1.00 98.75 205 SER A C 1
ATOM 1496 O O . SER A 1 205 ? -16.962 19.016 7.893 1.00 98.75 205 SER A O 1
ATOM 1498 N N . GLY A 1 206 ? -18.115 17.159 8.417 1.00 98.69 206 GLY A N 1
ATOM 1499 C CA . GLY A 1 206 ? -16.958 16.296 8.600 1.00 98.69 206 GLY A CA 1
ATOM 1500 C C . GLY A 1 206 ? -17.146 14.939 7.939 1.00 98.69 206 GLY A C 1
ATOM 1501 O O . GLY A 1 206 ? -18.218 14.337 7.997 1.00 98.69 206 GLY A O 1
ATOM 1502 N N . TRP A 1 207 ? -16.075 14.443 7.336 1.00 98.75 207 TRP A N 1
ATOM 1503 C CA . TRP A 1 207 ? -15.937 13.080 6.847 1.00 98.75 207 TRP A CA 1
ATOM 1504 C C . TRP A 1 207 ? -14.629 12.498 7.370 1.00 98.75 207 TRP A C 1
ATOM 1506 O O . TRP A 1 207 ? -13.625 13.201 7.452 1.00 98.75 207 TRP A O 1
ATOM 1516 N N . GLY A 1 208 ? -14.598 11.215 7.701 1.00 98.31 208 GLY A N 1
ATOM 1517 C CA . GLY A 1 208 ? -13.361 10.557 8.088 1.00 98.31 208 GLY A CA 1
ATOM 1518 C C . GLY A 1 208 ? -13.349 9.079 7.754 1.00 98.31 208 GLY A C 1
ATOM 1519 O O . GLY A 1 208 ? -14.394 8.448 7.618 1.00 98.31 208 GLY A O 1
ATOM 1520 N N . CYS A 1 209 ? -12.151 8.528 7.613 1.00 98.12 209 CYS A N 1
ATOM 1521 C CA . CYS A 1 209 ? -11.915 7.119 7.346 1.00 98.12 209 CYS A CA 1
ATOM 1522 C C . CYS A 1 209 ? -10.663 6.657 8.086 1.00 98.12 209 CYS A C 1
ATOM 1524 O O . CYS A 1 209 ? -9.611 7.280 7.953 1.00 98.12 209 CYS A O 1
ATOM 1526 N N . ALA A 1 210 ? -10.749 5.548 8.813 1.00 98.00 210 ALA A N 1
ATOM 1527 C CA . ALA A 1 210 ? -9.602 4.924 9.467 1.00 98.00 210 ALA A CA 1
ATOM 1528 C C . ALA A 1 210 ? -9.659 3.392 9.311 1.00 98.00 210 ALA A C 1
ATOM 1530 O O . ALA A 1 210 ? -10.756 2.825 9.299 1.00 98.00 210 ALA A O 1
ATOM 1531 N N . PRO A 1 211 ? -8.510 2.706 9.150 1.00 96.88 211 PRO A N 1
ATOM 1532 C CA . PRO A 1 211 ? -8.470 1.253 9.022 1.00 96.88 211 PRO A CA 1
ATOM 1533 C C . PRO A 1 211 ? -8.999 0.602 10.300 1.00 96.88 211 PRO A C 1
ATOM 1535 O O . PRO A 1 211 ? -8.683 1.034 11.402 1.00 96.88 211 PRO A O 1
ATOM 1538 N N . LEU A 1 212 ? -9.795 -0.452 10.163 1.00 96.56 212 LEU A N 1
ATOM 1539 C CA . LEU A 1 212 ? -10.309 -1.216 11.290 1.00 96.56 212 LEU A CA 1
ATOM 1540 C C . LEU A 1 212 ? -9.262 -2.273 11.683 1.00 96.56 212 LEU A C 1
ATOM 1542 O O . LEU A 1 212 ? -9.043 -3.218 10.919 1.00 96.56 212 LEU A O 1
ATOM 1546 N N . PRO A 1 213 ? -8.587 -2.144 12.840 1.00 94.38 213 PRO A N 1
ATOM 1547 C CA . PRO A 1 213 ? -7.572 -3.103 13.242 1.00 94.38 213 PRO A CA 1
ATOM 1548 C C . PRO A 1 213 ? -8.213 -4.402 13.745 1.00 94.38 213 PRO A C 1
ATOM 1550 O O . PRO A 1 213 ? -9.388 -4.454 14.110 1.00 94.38 213 PRO A O 1
ATOM 1553 N N . ALA A 1 214 ? -7.416 -5.468 13.826 1.00 91.81 214 ALA A N 1
ATOM 1554 C CA . ALA A 1 214 ? -7.845 -6.691 14.494 1.00 91.81 214 ALA A CA 1
ATOM 1555 C C . ALA A 1 214 ? -8.089 -6.440 15.992 1.00 91.81 214 ALA A C 1
ATOM 1557 O O . ALA A 1 214 ? -7.262 -5.806 16.657 1.00 91.81 214 ALA A O 1
ATOM 1558 N N . VAL A 1 215 ? -9.164 -7.023 16.531 1.00 94.06 215 VAL A N 1
ATOM 1559 C CA . VAL A 1 215 ? -9.516 -6.939 17.958 1.00 94.06 215 VAL A CA 1
ATOM 1560 C C . VAL A 1 215 ? -8.326 -7.373 18.825 1.00 94.06 215 VAL A C 1
ATOM 1562 O O . VAL A 1 215 ? -7.676 -8.393 18.559 1.00 94.06 215 VAL A O 1
ATOM 1565 N N . GLY A 1 216 ? -7.987 -6.553 19.823 1.00 90.25 216 GLY A N 1
ATOM 1566 C CA . GLY A 1 216 ? -6.920 -6.841 20.786 1.00 90.25 216 GLY A CA 1
ATOM 1567 C C . GLY A 1 216 ? -7.229 -8.081 21.626 1.00 90.25 216 GLY A C 1
ATOM 1568 O O . GLY A 1 216 ? -8.389 -8.428 21.818 1.00 90.25 216 GLY A O 1
ATOM 1569 N N . LYS A 1 217 ? -6.204 -8.762 22.154 1.00 89.00 217 LYS A N 1
ATOM 1570 C CA . LYS A 1 217 ? -6.429 -9.908 23.062 1.00 89.00 217 LYS A CA 1
ATOM 1571 C C . LYS A 1 217 ? -6.911 -9.491 24.455 1.00 89.00 217 LYS A C 1
ATOM 1573 O O . LYS A 1 217 ? -7.378 -10.326 25.220 1.00 89.00 217 LYS A O 1
ATOM 1578 N N . ASN A 1 218 ? -6.704 -8.227 24.801 1.00 92.56 218 ASN A N 1
ATOM 1579 C CA . ASN A 1 218 ? -7.067 -7.581 26.055 1.00 92.56 218 ASN A CA 1
ATOM 1580 C C . ASN A 1 218 ? -7.201 -6.073 25.800 1.00 92.56 218 ASN A C 1
ATOM 1582 O O . ASN A 1 218 ? -6.748 -5.585 24.758 1.00 92.56 218 ASN A O 1
ATOM 1586 N N . ASP A 1 219 ? -7.809 -5.344 26.736 1.00 91.44 219 ASP A N 1
ATOM 1587 C CA . ASP A 1 219 ? -8.108 -3.918 26.556 1.00 91.44 219 ASP A CA 1
ATOM 1588 C C . ASP A 1 219 ? -6.849 -3.081 26.311 1.00 91.44 219 ASP A C 1
ATOM 1590 O O . ASP A 1 219 ? -6.861 -2.206 25.455 1.00 91.44 219 ASP A O 1
ATOM 1594 N N . LEU A 1 220 ? -5.721 -3.406 26.951 1.00 90.56 220 LEU A N 1
ATOM 1595 C CA . LEU A 1 220 ? -4.456 -2.695 26.742 1.00 90.56 220 LEU A CA 1
ATOM 1596 C C . LEU A 1 220 ? -3.945 -2.813 25.292 1.00 90.56 220 LEU A C 1
ATOM 1598 O O . LEU A 1 220 ? -3.531 -1.821 24.690 1.00 90.56 220 LEU A O 1
ATOM 1602 N N . GLU A 1 221 ? -3.989 -4.014 24.705 1.00 91.19 221 GLU A N 1
ATOM 1603 C CA . GLU A 1 221 ? -3.700 -4.204 23.277 1.00 91.19 221 GLU A CA 1
ATOM 1604 C C . GLU A 1 221 ? -4.742 -3.514 22.388 1.00 91.19 221 GLU A C 1
ATOM 1606 O O . GLU A 1 221 ? -4.381 -2.943 21.356 1.00 91.19 221 GLU A O 1
ATOM 1611 N N . GLY A 1 222 ? -6.019 -3.571 22.778 1.00 93.56 222 GLY A N 1
ATOM 1612 C CA . GLY A 1 222 ? -7.119 -2.898 22.088 1.00 93.56 222 GLY A CA 1
ATOM 1613 C C . GLY A 1 222 ? -6.896 -1.389 21.997 1.00 93.56 222 GLY A C 1
ATOM 1614 O O . GLY A 1 222 ? -7.022 -0.823 20.913 1.00 93.56 222 GLY A O 1
ATOM 1615 N N . ILE A 1 223 ? -6.481 -0.763 23.103 1.00 92.12 223 ILE A N 1
ATOM 1616 C CA . ILE A 1 223 ? -6.195 0.672 23.205 1.00 92.12 223 ILE A CA 1
ATOM 1617 C C . ILE A 1 223 ? -5.069 1.025 22.238 1.00 92.12 223 ILE A C 1
ATOM 1619 O O . ILE A 1 223 ? -5.203 1.964 21.459 1.00 92.12 223 ILE A O 1
ATOM 1623 N N . GLY A 1 224 ? -3.983 0.245 22.240 1.00 93.69 224 GLY A N 1
ATOM 1624 C CA . GLY A 1 224 ? -2.866 0.447 21.319 1.00 93.69 224 GLY A CA 1
ATOM 1625 C C . GLY A 1 224 ? -3.309 0.444 19.859 1.00 93.69 224 GLY A C 1
ATOM 1626 O O . GLY A 1 224 ? -3.084 1.411 19.138 1.00 93.69 224 GLY A O 1
ATOM 1627 N N . ARG A 1 225 ? -3.993 -0.623 19.436 1.00 94.62 225 ARG A N 1
ATOM 1628 C CA . ARG A 1 225 ? -4.364 -0.822 18.028 1.00 94.62 225 ARG A CA 1
ATOM 1629 C C . ARG A 1 225 ? -5.396 0.179 17.520 1.00 94.62 225 ARG A C 1
ATOM 1631 O O . ARG A 1 225 ? -5.288 0.628 16.382 1.00 94.62 225 ARG A O 1
ATOM 1638 N N . THR A 1 226 ? -6.409 0.490 18.324 1.00 96.50 226 THR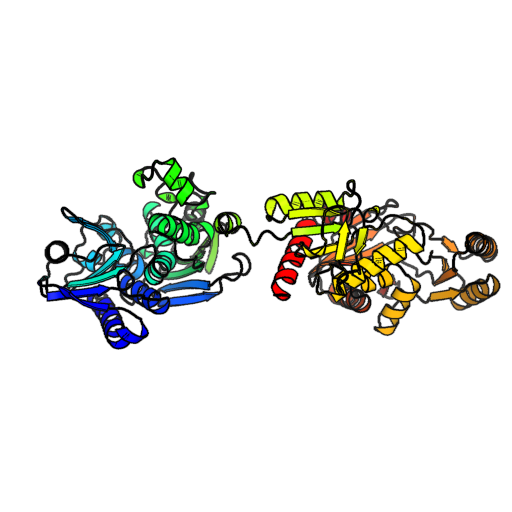 A N 1
ATOM 1639 C CA . THR A 1 226 ? -7.478 1.418 17.925 1.00 96.50 226 THR A CA 1
ATOM 1640 C C . THR A 1 226 ? -6.976 2.856 17.849 1.00 96.50 226 THR A C 1
ATOM 1642 O O . THR A 1 226 ? -7.323 3.558 16.902 1.00 96.50 226 THR A O 1
ATOM 1645 N N . ASN A 1 227 ? -6.091 3.269 18.764 1.00 95.94 227 ASN A N 1
ATOM 1646 C CA . ASN A 1 227 ? -5.400 4.552 18.649 1.00 95.94 227 ASN A CA 1
ATOM 1647 C C . ASN A 1 227 ? -4.492 4.571 17.418 1.00 95.94 227 ASN A C 1
ATOM 1649 O O . ASN A 1 227 ? -4.617 5.472 16.594 1.00 95.94 227 ASN A O 1
ATOM 1653 N N . ASP A 1 228 ? -3.647 3.553 17.228 1.00 96.38 228 ASP A N 1
ATOM 1654 C CA . ASP A 1 228 ? -2.743 3.476 16.075 1.00 96.38 228 ASP A CA 1
ATOM 1655 C C . ASP A 1 228 ? -3.493 3.604 14.741 1.00 96.38 228 ASP A C 1
ATOM 1657 O O . ASP A 1 228 ? -3.054 4.340 13.856 1.00 96.38 228 ASP A O 1
ATOM 1661 N N . ALA A 1 229 ? -4.661 2.966 14.617 1.00 96.81 229 ALA A N 1
ATOM 1662 C CA . ALA A 1 229 ? -5.522 3.079 13.442 1.00 96.81 229 ALA A CA 1
ATOM 1663 C C . ALA A 1 229 ? -5.867 4.534 13.079 1.00 96.81 229 ALA A C 1
ATOM 1665 O O . ALA A 1 229 ? -5.821 4.893 11.904 1.00 96.81 229 ALA A O 1
ATOM 1666 N N . ILE A 1 230 ? -6.162 5.385 14.063 1.00 97.94 230 ILE A N 1
ATOM 1667 C CA . ILE A 1 230 ? -6.449 6.811 13.849 1.00 97.94 230 ILE A CA 1
ATOM 1668 C C . ILE A 1 230 ? -5.151 7.594 13.622 1.00 97.94 230 ILE A C 1
ATOM 1670 O O . ILE A 1 230 ? -5.029 8.307 12.623 1.00 97.94 230 ILE A O 1
ATOM 1674 N N . LEU A 1 231 ? -4.175 7.417 14.518 1.00 97.62 231 LEU A N 1
ATOM 1675 C CA . LEU A 1 231 ? -2.914 8.163 14.559 1.00 97.62 231 LEU A CA 1
ATOM 1676 C C . LEU A 1 231 ? -2.082 7.998 13.290 1.00 97.62 231 LEU A C 1
ATOM 1678 O O . LEU A 1 231 ? -1.416 8.939 12.866 1.00 97.62 231 LEU A O 1
ATOM 1682 N N . TYR A 1 232 ? -2.101 6.806 12.696 1.00 96.62 232 TYR A N 1
ATOM 1683 C CA . TYR A 1 232 ? -1.217 6.436 11.592 1.00 96.62 232 TYR A CA 1
ATOM 1684 C C . TYR A 1 232 ? -1.967 6.041 10.316 1.00 96.62 232 TYR A C 1
ATOM 1686 O O . TYR A 1 232 ? -1.385 6.066 9.232 1.00 96.62 232 TYR A O 1
ATOM 1694 N N . GLY A 1 233 ? -3.253 5.698 10.423 1.00 96.38 233 GLY A N 1
ATOM 1695 C CA . GLY A 1 233 ? -4.098 5.287 9.298 1.00 96.38 233 GLY A CA 1
ATOM 1696 C C . GLY A 1 233 ? -5.284 6.207 9.006 1.00 96.38 233 GLY A C 1
ATOM 1697 O O . GLY A 1 233 ? -5.941 6.047 7.978 1.00 96.38 233 GLY A O 1
ATOM 1698 N N . GLY A 1 234 ? -5.580 7.149 9.900 1.00 97.62 234 GLY A N 1
ATOM 1699 C CA . GLY A 1 234 ? -6.782 7.965 9.848 1.00 97.62 234 GLY A CA 1
ATOM 1700 C C . GLY A 1 234 ? -6.680 9.152 8.894 1.00 97.62 234 GLY A C 1
ATOM 1701 O O . GLY A 1 234 ? -5.725 9.924 8.946 1.00 97.62 234 GLY A O 1
ATOM 1702 N N . ARG A 1 235 ? -7.705 9.346 8.064 1.00 98.50 235 ARG A N 1
ATOM 1703 C CA . ARG A 1 235 ? -7.907 10.550 7.252 1.00 98.50 235 ARG A CA 1
ATOM 1704 C C . ARG A 1 235 ? -9.182 11.257 7.695 1.00 98.50 235 ARG A C 1
ATOM 1706 O O . ARG A 1 235 ? -10.227 10.616 7.751 1.00 98.50 235 ARG A O 1
ATOM 1713 N N . ALA A 1 236 ? -9.113 12.562 7.935 1.00 98.62 236 ALA A N 1
ATOM 1714 C CA . ALA A 1 236 ? -10.280 13.414 8.152 1.00 98.62 236 ALA A CA 1
ATOM 1715 C C . ALA A 1 236 ? -10.352 14.513 7.083 1.00 98.62 236 ALA A C 1
ATOM 1717 O O . ALA A 1 236 ? -9.334 15.078 6.684 1.00 98.62 236 ALA A O 1
ATOM 1718 N N . VAL A 1 237 ? -11.557 14.813 6.614 1.00 98.81 237 VAL A N 1
ATOM 1719 C CA . VAL A 1 237 ? -11.869 15.917 5.707 1.00 98.81 237 VAL A CA 1
ATOM 1720 C C . VAL A 1 237 ? -12.930 16.772 6.382 1.00 98.81 237 VAL A C 1
ATOM 1722 O O . VAL A 1 237 ? -13.987 16.262 6.748 1.00 98.81 237 VAL A O 1
ATOM 1725 N N . LEU A 1 238 ? -12.644 18.056 6.564 1.00 98.88 238 LEU A N 1
ATOM 1726 C CA . LEU A 1 238 ? -13.539 19.002 7.220 1.00 98.88 238 LEU A CA 1
ATOM 1727 C C . LEU A 1 238 ? -13.849 20.156 6.272 1.00 98.88 238 LEU A C 1
ATOM 1729 O O . LEU A 1 238 ? -12.938 20.748 5.692 1.00 98.88 238 LEU A O 1
ATOM 1733 N N . TRP A 1 239 ? -15.128 20.493 6.144 1.00 98.75 239 TRP A N 1
ATOM 1734 C CA . TRP A 1 239 ? -15.575 21.673 5.412 1.00 98.75 239 TRP A CA 1
ATOM 1735 C C . TRP A 1 239 ? -15.711 22.828 6.391 1.00 98.75 239 TRP A C 1
ATOM 1737 O O . TRP A 1 239 ? -16.476 22.743 7.353 1.00 98.75 239 TRP A O 1
ATOM 1747 N N . VAL A 1 240 ? -14.926 23.879 6.171 1.00 98.38 240 VAL A N 1
ATOM 1748 C CA . VAL A 1 240 ? -14.735 24.971 7.128 1.00 98.38 240 VAL A CA 1
ATOM 1749 C C . VAL A 1 240 ? -14.998 26.334 6.495 1.00 98.38 240 VAL A C 1
ATOM 1751 O O . VAL A 1 240 ? -14.850 26.506 5.287 1.00 98.38 240 VAL A O 1
ATOM 1754 N N . ARG A 1 241 ? -15.366 27.310 7.323 1.00 97.69 241 ARG A N 1
ATOM 1755 C CA . ARG A 1 241 ? -15.536 28.729 6.975 1.00 97.69 241 ARG A CA 1
ATOM 1756 C C . ARG A 1 241 ? -14.387 29.584 7.515 1.00 97.69 241 ARG A C 1
ATOM 1758 O O . ARG A 1 241 ? -13.697 29.196 8.464 1.00 97.69 241 ARG A O 1
ATOM 1765 N N . GLY A 1 242 ? -14.225 30.783 6.967 1.00 94.62 242 GLY A N 1
ATOM 1766 C CA . GLY A 1 242 ? -13.283 31.825 7.380 1.00 94.62 242 GLY A CA 1
ATOM 1767 C C . GLY A 1 242 ? -12.090 31.999 6.436 1.00 94.62 242 GLY A C 1
ATOM 1768 O O . GLY A 1 242 ? -12.117 31.578 5.283 1.00 94.62 242 GLY A O 1
ATOM 1769 N N . ASP A 1 243 ? -11.044 32.674 6.906 1.00 95.06 243 ASP A N 1
ATOM 1770 C CA . ASP A 1 243 ? -9.890 33.054 6.087 1.00 95.06 243 ASP A CA 1
ATOM 1771 C C . ASP A 1 243 ? -8.891 31.899 5.881 1.00 95.06 243 ASP A C 1
ATOM 1773 O O . ASP A 1 243 ? -8.672 31.075 6.771 1.00 95.06 243 ASP A O 1
ATOM 1777 N N . ASP A 1 244 ? -8.259 31.862 4.703 1.00 97.12 244 ASP A N 1
ATOM 1778 C CA . ASP A 1 244 ? -7.247 30.855 4.354 1.00 97.12 244 ASP A CA 1
ATOM 1779 C C . ASP A 1 244 ? -5.990 30.950 5.232 1.00 97.12 244 ASP A C 1
ATOM 1781 O O . ASP A 1 244 ? -5.369 29.929 5.510 1.00 97.12 244 ASP A O 1
ATOM 1785 N N . GLU A 1 245 ? -5.613 32.148 5.687 1.00 96.06 245 GLU A N 1
ATOM 1786 C CA . GLU A 1 245 ? -4.391 32.372 6.473 1.00 96.06 245 GLU A CA 1
ATOM 1787 C C . GLU A 1 245 ? -4.450 31.627 7.816 1.00 96.06 245 GLU A C 1
ATOM 1789 O O . GLU A 1 245 ? -3.497 30.945 8.200 1.00 96.06 245 GLU A O 1
ATOM 1794 N N . SER A 1 246 ? -5.591 31.683 8.508 1.00 93.44 246 SER A N 1
ATOM 1795 C CA . SER A 1 246 ? -5.829 30.940 9.748 1.00 93.44 246 SER A CA 1
ATOM 1796 C C . SER A 1 246 ? -5.821 29.427 9.525 1.00 93.44 246 SER A C 1
ATOM 1798 O O . SER A 1 246 ? -5.302 28.686 10.363 1.00 93.44 246 SER A O 1
ATOM 1800 N N . ILE A 1 247 ? -6.331 28.962 8.382 1.00 94.44 247 ILE A N 1
ATOM 1801 C CA . ILE A 1 247 ? -6.336 27.546 7.991 1.00 94.44 247 ILE A CA 1
ATOM 1802 C C . ILE A 1 247 ? -4.913 27.059 7.699 1.00 94.44 247 ILE A C 1
ATOM 1804 O O . ILE A 1 247 ? -4.504 26.023 8.224 1.00 94.44 247 ILE A O 1
ATOM 1808 N N . GLU A 1 248 ? -4.140 27.804 6.907 1.00 95.81 248 GLU A N 1
ATOM 1809 C CA . GLU A 1 248 ? -2.746 27.487 6.577 1.00 95.81 248 GLU A CA 1
ATOM 1810 C C . GLU A 1 248 ? -1.847 27.509 7.827 1.00 95.81 248 GLU A C 1
ATOM 1812 O O . GLU A 1 248 ? -0.964 26.662 7.969 1.00 95.81 248 GLU A O 1
ATOM 1817 N N . ALA A 1 249 ? -2.094 28.425 8.769 1.00 95.62 249 ALA A N 1
ATOM 1818 C CA . ALA A 1 249 ? -1.334 28.522 10.016 1.00 95.62 249 ALA A CA 1
ATOM 1819 C C . ALA A 1 249 ? -1.649 27.396 11.020 1.00 95.62 249 ALA A C 1
ATOM 1821 O O . ALA A 1 249 ? -0.762 26.952 11.762 1.00 95.62 249 ALA A O 1
ATOM 1822 N N . LEU A 1 250 ? -2.908 26.953 11.079 1.00 95.50 250 LEU A N 1
ATOM 1823 C CA . LEU A 1 250 ? -3.359 25.885 11.973 1.00 95.50 250 LEU A CA 1
ATOM 1824 C C . LEU A 1 250 ? -3.041 24.497 11.411 1.00 95.50 250 LEU A C 1
ATOM 1826 O O . LEU A 1 250 ? -2.580 23.623 12.143 1.00 95.50 250 LEU A O 1
ATOM 1830 N N . GLY A 1 251 ? -3.288 24.304 10.118 1.00 95.31 251 GLY A N 1
ATOM 1831 C CA . GLY A 1 251 ? -3.304 23.018 9.432 1.00 95.31 251 GLY A CA 1
ATOM 1832 C C . GLY A 1 251 ? -2.128 22.087 9.738 1.00 95.31 251 GLY A C 1
ATOM 1833 O O . GLY A 1 251 ? -2.371 20.953 10.151 1.00 95.31 251 GLY A O 1
ATOM 1834 N N . PRO A 1 252 ? -0.861 22.536 9.645 1.00 97.19 252 PRO A N 1
ATOM 1835 C CA . PRO A 1 252 ? 0.307 21.699 9.932 1.00 97.19 252 PRO A CA 1
ATOM 1836 C C . PRO A 1 252 ? 0.385 21.177 11.374 1.00 97.19 252 PRO A C 1
ATOM 1838 O O . PRO A 1 252 ? 1.125 20.234 11.639 1.00 97.19 252 PRO A O 1
ATOM 1841 N N . LYS A 1 253 ? -0.352 21.785 12.312 1.00 97.88 253 LYS A N 1
ATOM 1842 C CA . LYS A 1 253 ? -0.357 21.423 13.738 1.00 97.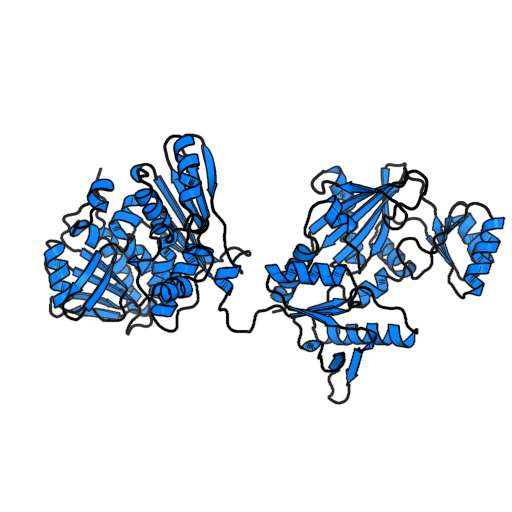88 253 LYS A CA 1
ATOM 1843 C C . LYS A 1 253 ? -1.439 20.406 14.090 1.00 97.88 253 LYS A C 1
ATOM 1845 O O . LYS A 1 253 ? -1.404 19.865 15.195 1.00 97.88 253 LYS A O 1
ATOM 1850 N N . ILE A 1 254 ? -2.410 20.185 13.198 1.00 97.94 254 ILE A N 1
ATOM 1851 C CA . ILE A 1 254 ? -3.541 19.292 13.458 1.00 97.94 254 ILE A CA 1
ATOM 1852 C C . ILE A 1 254 ? -3.097 17.825 13.407 1.00 97.94 254 ILE A C 1
ATOM 1854 O O . ILE A 1 254 ? -3.346 17.136 14.389 1.00 97.94 254 ILE A O 1
ATOM 1858 N N . PRO A 1 255 ? -2.439 17.311 12.351 1.00 98.44 255 PRO A N 1
ATOM 1859 C CA . PRO A 1 255 ? -2.141 15.885 12.255 1.00 98.44 255 PRO A CA 1
ATOM 1860 C C . PRO A 1 255 ? -1.298 15.355 13.417 1.00 98.44 255 PRO A C 1
ATOM 1862 O O . PRO A 1 255 ? -0.472 16.076 13.981 1.00 98.44 255 PRO A O 1
ATOM 1865 N N . SER A 1 256 ? -1.447 14.066 13.724 1.00 97.88 256 SER A N 1
ATOM 1866 C CA . SER A 1 256 ? -0.683 13.370 14.773 1.00 97.88 256 SER A CA 1
ATOM 1867 C C . SER A 1 256 ? 0.834 13.552 14.634 1.00 97.88 256 SER A C 1
ATOM 1869 O O . SER A 1 256 ? 1.533 13.636 15.642 1.00 97.88 256 SER A O 1
ATOM 1871 N N . CYS A 1 257 ? 1.358 13.690 13.407 1.00 96.50 257 CYS A N 1
ATOM 1872 C CA . CYS A 1 257 ? 2.785 13.905 13.150 1.00 96.50 257 CYS A CA 1
ATOM 1873 C C . CYS A 1 257 ? 3.344 15.239 13.665 1.00 96.50 257 CYS A C 1
ATOM 1875 O O . CYS A 1 257 ? 4.559 15.419 13.665 1.00 96.50 257 CYS A O 1
ATOM 1877 N N . ALA A 1 258 ? 2.488 16.165 14.105 1.00 95.44 258 ALA A N 1
ATOM 1878 C CA . ALA A 1 258 ? 2.904 17.384 14.792 1.00 95.44 258 ALA A CA 1
ATOM 1879 C C . ALA A 1 258 ? 3.299 17.145 16.263 1.00 95.44 258 ALA A C 1
ATOM 1881 O O . ALA A 1 258 ? 3.908 18.017 16.882 1.00 95.44 258 ALA A O 1
ATOM 1882 N N . SER A 1 259 ? 2.942 15.991 16.836 1.00 95.94 259 SER A N 1
ATOM 1883 C CA . SER A 1 259 ? 3.310 15.620 18.201 1.00 95.94 259 SER A CA 1
ATOM 1884 C C . SER A 1 259 ? 4.758 15.143 18.293 1.00 95.94 259 SER A C 1
ATOM 1886 O O . SER A 1 259 ? 5.261 14.440 17.415 1.00 95.94 259 SER A O 1
ATOM 1888 N N . LYS A 1 260 ? 5.412 15.450 19.418 1.00 92.56 260 LYS A N 1
ATOM 1889 C CA . LYS A 1 260 ? 6.761 14.949 19.733 1.00 92.56 260 LYS A CA 1
ATOM 1890 C C . LYS A 1 260 ? 6.815 13.433 19.970 1.00 92.56 260 LYS A C 1
ATOM 1892 O O . LYS A 1 260 ? 7.890 12.852 19.856 1.00 92.56 260 LYS A O 1
ATOM 1897 N N . ASP A 1 261 ? 5.684 12.812 20.305 1.00 92.50 261 ASP A N 1
ATOM 1898 C CA . ASP A 1 261 ? 5.606 11.382 20.631 1.00 92.50 261 ASP A CA 1
ATOM 1899 C C . ASP A 1 261 ? 5.306 10.506 19.403 1.00 92.50 261 ASP A C 1
ATOM 1901 O O . ASP A 1 261 ? 5.325 9.276 19.490 1.00 92.50 261 ASP A O 1
ATOM 1905 N N . PHE A 1 262 ? 5.061 11.123 18.244 1.00 93.12 262 PHE A N 1
ATOM 1906 C CA . PHE A 1 262 ? 4.721 10.437 17.003 1.00 93.12 262 PHE A CA 1
ATOM 1907 C C . PHE A 1 262 ? 5.854 9.552 16.462 1.00 93.12 262 PHE A C 1
ATOM 1909 O O . PHE A 1 262 ? 7.029 9.916 16.478 1.00 93.12 262 PHE A O 1
ATOM 1916 N N . GLY A 1 263 ? 5.479 8.419 15.861 1.00 86.50 263 GLY A N 1
ATOM 1917 C CA . GLY A 1 263 ? 6.358 7.638 14.983 1.00 86.50 263 GLY A CA 1
ATOM 1918 C C . GLY A 1 263 ? 6.599 6.190 15.404 1.00 86.50 263 GLY A C 1
ATOM 1919 O O . GLY A 1 263 ? 7.324 5.487 14.703 1.00 86.50 263 GLY A O 1
ATOM 1920 N N . ARG A 1 264 ? 5.989 5.736 16.503 1.00 90.19 264 ARG A N 1
ATOM 1921 C CA . ARG A 1 264 ? 6.033 4.348 16.996 1.00 90.19 264 ARG A CA 1
ATOM 1922 C C . ARG A 1 264 ? 4.661 3.910 17.535 1.00 90.19 264 ARG A C 1
ATOM 1924 O O . ARG A 1 264 ? 3.872 4.782 17.899 1.00 90.19 264 ARG A O 1
ATOM 1931 N N . PRO A 1 265 ? 4.363 2.601 17.622 1.00 91.81 265 PRO A N 1
ATOM 1932 C CA . PRO A 1 265 ? 3.055 2.128 18.078 1.00 91.81 265 PRO A CA 1
ATOM 1933 C C . PRO A 1 265 ? 2.654 2.718 19.436 1.00 91.81 265 PRO A C 1
ATOM 1935 O O . PRO A 1 265 ? 3.481 2.793 20.351 1.00 91.81 265 PRO A O 1
ATOM 1938 N N . PHE A 1 266 ? 1.385 3.087 19.598 1.00 92.81 266 PHE A N 1
ATOM 1939 C CA . PHE A 1 266 ? 0.864 3.775 20.780 1.00 92.81 266 PHE A CA 1
ATOM 1940 C C . PHE A 1 266 ? 1.140 2.993 22.060 1.00 92.81 266 PHE A C 1
ATOM 1942 O O . PHE A 1 266 ? 1.536 3.565 23.069 1.00 92.81 266 PHE A O 1
ATOM 1949 N N . LEU A 1 267 ? 1.032 1.663 22.013 1.00 89.88 267 LEU A N 1
ATOM 1950 C CA . LEU A 1 267 ? 1.332 0.822 23.170 1.00 89.88 267 LEU A CA 1
ATOM 1951 C C . LEU A 1 267 ? 2.797 0.947 23.635 1.00 89.88 267 LEU A C 1
ATOM 1953 O O . LEU A 1 267 ? 3.084 0.811 24.822 1.00 89.88 267 LEU A O 1
ATOM 1957 N N . GLU A 1 268 ? 3.733 1.219 22.724 1.00 90.00 268 GLU A N 1
ATOM 1958 C CA . GLU A 1 268 ? 5.145 1.440 23.058 1.00 90.00 268 GLU A CA 1
ATOM 1959 C C . GLU A 1 268 ? 5.390 2.841 23.618 1.00 90.00 268 GLU A C 1
ATOM 1961 O O . GLU A 1 268 ? 6.199 2.996 24.535 1.00 90.00 268 GLU A O 1
ATOM 1966 N N . ILE A 1 269 ? 4.657 3.842 23.119 1.00 89.38 269 ILE A N 1
ATOM 1967 C CA . ILE A 1 269 ? 4.615 5.189 23.704 1.00 89.38 269 ILE A CA 1
ATOM 1968 C C . ILE A 1 269 ? 4.091 5.098 25.137 1.00 89.38 269 ILE A C 1
ATOM 1970 O O . ILE A 1 269 ? 4.778 5.489 26.079 1.00 89.38 269 ILE A O 1
ATOM 1974 N N . PHE A 1 270 ? 2.926 4.482 25.311 1.00 89.38 270 PHE A N 1
ATOM 1975 C CA . PHE A 1 270 ? 2.261 4.327 26.595 1.00 89.38 270 PHE A CA 1
ATOM 1976 C C . PHE A 1 270 ? 3.126 3.570 27.602 1.00 89.38 270 PHE A C 1
ATOM 1978 O O . PHE A 1 270 ? 3.293 4.011 28.737 1.00 89.38 270 PHE A O 1
ATOM 1985 N N . LYS A 1 271 ? 3.780 2.485 27.168 1.00 88.50 271 LYS A N 1
ATOM 1986 C CA . LYS A 1 271 ? 4.741 1.753 27.999 1.00 88.50 271 LYS A CA 1
ATOM 1987 C C . LYS A 1 271 ? 5.941 2.610 28.414 1.00 88.50 271 LYS A C 1
ATOM 1989 O O . LYS A 1 271 ? 6.412 2.475 29.535 1.00 88.50 271 LYS A O 1
ATOM 1994 N N . SER A 1 272 ? 6.454 3.476 27.539 1.00 90.06 272 SER A N 1
ATOM 1995 C CA . SER A 1 272 ? 7.607 4.330 27.876 1.00 90.06 272 SER A CA 1
ATOM 1996 C C . SER A 1 272 ? 7.302 5.427 28.897 1.00 90.06 272 SER A C 1
ATOM 1998 O O . SER A 1 272 ? 8.230 5.990 29.469 1.00 90.06 272 SER A O 1
ATOM 2000 N N . TYR A 1 273 ? 6.018 5.690 29.138 1.00 90.88 273 TYR A N 1
ATOM 2001 C CA . TYR A 1 273 ? 5.527 6.593 30.172 1.00 90.88 273 TYR A CA 1
ATOM 2002 C C . TYR A 1 273 ? 4.912 5.844 31.362 1.00 90.88 273 TYR A C 1
ATOM 2004 O O . TYR A 1 273 ? 4.103 6.411 32.090 1.00 90.88 273 TYR A O 1
ATOM 2012 N N . ASP A 1 274 ? 5.286 4.576 31.571 1.00 87.75 274 ASP A N 1
ATOM 2013 C CA . ASP A 1 274 ? 4.792 3.725 32.663 1.00 87.75 274 ASP A CA 1
ATOM 2014 C C . ASP A 1 274 ? 3.260 3.604 32.702 1.00 87.75 274 ASP A C 1
ATOM 2016 O O . ASP A 1 274 ? 2.655 3.520 33.768 1.00 87.75 274 ASP A O 1
ATOM 2020 N N . HIS A 1 275 ? 2.629 3.585 31.526 1.00 84.81 275 HIS A N 1
ATOM 2021 C CA . HIS A 1 275 ? 1.175 3.523 31.374 1.00 84.81 275 HIS A CA 1
ATOM 2022 C C . HIS A 1 275 ? 0.427 4.731 31.969 1.00 84.81 275 HIS A C 1
ATOM 2024 O O . HIS A 1 275 ? -0.731 4.623 32.369 1.00 84.81 275 HIS A O 1
ATOM 2030 N N . ASP A 1 276 ? 1.071 5.899 31.983 1.00 83.38 276 ASP A N 1
ATOM 2031 C CA . ASP A 1 276 ? 0.481 7.163 32.417 1.00 83.38 276 ASP A CA 1
ATOM 2032 C C . ASP A 1 276 ? 0.068 8.025 31.212 1.00 83.38 276 ASP A C 1
ATOM 2034 O O . ASP A 1 276 ? 0.911 8.604 30.519 1.00 83.38 276 ASP A O 1
ATOM 2038 N N . PHE A 1 277 ? -1.243 8.117 30.962 1.00 82.06 277 PHE A N 1
ATOM 2039 C CA . PHE A 1 277 ? -1.802 8.910 29.861 1.00 82.06 277 PHE A CA 1
ATOM 2040 C C . PHE A 1 277 ? -1.471 10.404 29.979 1.00 82.06 277 PHE A C 1
ATOM 2042 O O . PHE A 1 277 ? -1.305 11.058 28.954 1.00 82.06 277 PHE A O 1
ATOM 2049 N N . TYR A 1 278 ? -1.318 10.943 31.195 1.00 81.31 278 TYR A N 1
ATOM 2050 C CA . TYR A 1 278 ? -1.083 12.376 31.415 1.00 81.31 278 TYR A CA 1
ATOM 2051 C C . TYR A 1 278 ? 0.330 12.829 31.027 1.00 81.31 278 TYR A C 1
ATOM 2053 O O . TYR A 1 278 ? 0.591 14.027 30.922 1.00 81.31 278 TYR A O 1
ATOM 2061 N N . LYS A 1 279 ? 1.257 11.885 30.831 1.00 88.44 279 LYS A N 1
ATOM 2062 C CA . LYS A 1 279 ? 2.631 12.173 30.395 1.00 88.44 279 LYS A CA 1
ATOM 2063 C C . LYS A 1 279 ? 2.807 12.135 28.879 1.00 88.44 279 LYS A C 1
ATOM 2065 O O . LYS A 1 279 ? 3.815 12.650 28.392 1.00 88.44 279 LYS A O 1
ATOM 2070 N N . ILE A 1 280 ? 1.863 11.528 28.160 1.00 91.56 280 ILE A N 1
ATOM 2071 C CA . ILE A 1 280 ? 1.837 11.537 26.697 1.00 91.56 280 ILE A CA 1
ATOM 2072 C C . ILE A 1 280 ? 1.440 12.936 26.243 1.00 91.56 280 ILE A C 1
ATOM 2074 O O . ILE A 1 280 ? 0.570 13.567 26.838 1.00 91.56 280 ILE A O 1
ATOM 2078 N N . ASP A 1 281 ? 2.070 13.420 25.179 1.00 90.94 281 ASP A N 1
ATOM 2079 C CA . ASP A 1 281 ? 1.658 14.651 24.525 1.00 90.94 281 ASP A CA 1
ATOM 2080 C C . ASP A 1 281 ? 0.169 14.572 24.118 1.00 90.94 281 ASP A C 1
ATOM 2082 O O . ASP A 1 281 ? -0.174 13.783 23.232 1.00 90.94 281 ASP A O 1
ATOM 2086 N N . PRO A 1 282 ? -0.738 15.374 24.714 1.00 88.50 282 PRO A N 1
ATOM 2087 C CA . PRO A 1 282 ? -2.177 15.303 24.418 1.00 88.50 282 PRO A CA 1
ATOM 2088 C C . PRO A 1 282 ? -2.469 15.617 22.946 1.00 88.50 282 PRO A C 1
ATOM 2090 O O . PRO A 1 282 ? -3.465 15.194 22.367 1.00 88.50 282 PRO A O 1
ATOM 2093 N N . HIS A 1 283 ? -1.537 16.314 22.306 1.00 91.06 283 HIS A N 1
ATOM 2094 C CA . HIS A 1 283 ? -1.546 16.642 20.899 1.00 91.06 283 HIS A CA 1
ATOM 2095 C C . HIS A 1 283 ? -1.290 15.467 19.953 1.00 91.06 283 HIS A C 1
ATOM 2097 O O . HIS A 1 283 ? -1.444 15.671 18.746 1.00 91.06 283 HIS A O 1
ATOM 2103 N N . LEU A 1 284 ? -0.918 14.291 20.465 1.00 94.62 284 LEU A N 1
ATOM 2104 C CA . LEU A 1 284 ? -0.763 13.071 19.681 1.00 94.62 284 LEU A CA 1
ATOM 2105 C C . LEU A 1 284 ? -2.106 12.583 19.130 1.00 94.62 284 LEU A C 1
ATOM 2107 O O . LEU A 1 284 ? -2.153 12.179 17.973 1.00 94.62 284 LEU A O 1
ATOM 2111 N N . PHE A 1 285 ? -3.178 12.650 19.928 1.00 94.25 285 PHE A N 1
ATOM 2112 C CA . PHE A 1 285 ? -4.499 12.069 19.647 1.00 94.25 285 PHE A CA 1
ATOM 2113 C C . PHE A 1 285 ? -5.259 12.822 18.547 1.00 94.25 285 PHE A C 1
ATOM 2115 O O . PHE A 1 285 ? -6.189 13.582 18.798 1.00 94.25 285 PHE A O 1
ATOM 2122 N N . SER A 1 286 ? -4.830 12.618 17.307 1.00 96.75 286 SER A N 1
ATOM 2123 C CA . SER A 1 286 ? -5.338 13.293 16.116 1.00 96.75 286 SER A CA 1
ATOM 2124 C C . SER A 1 286 ? -5.174 12.393 14.881 1.00 96.75 286 SER A C 1
ATOM 2126 O O . SER A 1 286 ? -4.384 11.445 14.926 1.00 96.75 286 SER A O 1
ATOM 2128 N N . PRO A 1 287 ? -5.884 12.631 13.765 1.00 98.25 287 PRO A N 1
ATOM 2129 C CA . PRO A 1 287 ? -5.713 11.839 12.552 1.00 98.25 287 PRO A CA 1
ATOM 2130 C C . PRO A 1 287 ? -4.309 11.941 11.952 1.00 98.25 287 PRO A C 1
ATOM 2132 O O . PRO A 1 287 ? -3.618 12.953 12.084 1.00 98.25 287 PRO A O 1
ATOM 2135 N N . ALA A 1 288 ? -3.927 10.912 11.201 1.00 97.88 288 ALA A N 1
ATOM 2136 C CA . ALA A 1 288 ? -2.691 10.896 10.425 1.00 97.88 288 ALA A CA 1
ATOM 2137 C C . ALA A 1 288 ? -2.678 11.959 9.309 1.00 97.88 288 ALA A C 1
ATOM 2139 O O . ALA A 1 288 ? -1.649 12.580 9.046 1.00 97.88 288 ALA A O 1
ATOM 2140 N N . VAL A 1 289 ? -3.828 12.181 8.659 1.00 98.38 289 VAL A N 1
ATOM 2141 C CA . VAL A 1 289 ? -4.013 13.181 7.596 1.00 98.38 289 VAL A CA 1
ATOM 2142 C C . VAL A 1 289 ? -5.286 13.981 7.847 1.00 98.38 289 VAL A C 1
ATOM 2144 O O . VAL A 1 289 ? -6.345 13.406 8.103 1.00 98.38 289 VAL A O 1
ATOM 2147 N N . VAL A 1 290 ? -5.210 15.299 7.678 1.00 98.56 290 VAL A N 1
ATOM 2148 C CA . VAL A 1 290 ? -6.373 16.194 7.707 1.00 98.56 290 VAL A CA 1
ATOM 2149 C C . VAL A 1 290 ? -6.426 17.010 6.422 1.00 98.56 290 VAL A C 1
ATOM 2151 O O . VAL A 1 290 ? -5.414 17.544 5.977 1.00 98.56 290 VAL A O 1
ATOM 2154 N N . THR A 1 291 ? -7.606 17.099 5.812 1.00 98.62 291 THR A N 1
ATOM 2155 C CA . THR A 1 291 ? -7.892 18.007 4.697 1.00 98.62 291 THR A CA 1
ATOM 2156 C C . THR A 1 291 ? -8.943 19.022 5.129 1.00 98.62 291 THR A C 1
ATOM 2158 O O . THR A 1 291 ? -10.034 18.640 5.539 1.00 98.62 291 THR A O 1
ATOM 2161 N N . LEU A 1 292 ? -8.623 20.308 5.037 1.00 98.56 292 LEU A N 1
ATOM 2162 C CA . LEU A 1 292 ? -9.537 21.409 5.320 1.00 98.56 292 LEU A CA 1
ATOM 2163 C C . LEU A 1 292 ? -10.005 22.007 3.991 1.00 98.56 292 LEU A C 1
ATOM 2165 O O . LEU A 1 292 ? -9.201 22.545 3.230 1.00 98.56 292 LEU A O 1
ATOM 2169 N N . CYS A 1 293 ? -11.295 21.883 3.694 1.00 98.56 293 CYS A N 1
ATOM 2170 C CA . CYS A 1 293 ? -11.937 22.448 2.513 1.00 98.56 293 CYS A CA 1
ATOM 2171 C C . CYS A 1 293 ? -12.596 23.773 2.902 1.00 98.56 293 CYS A C 1
ATOM 2173 O O . CYS A 1 293 ? -13.623 23.771 3.581 1.00 98.56 293 CYS A O 1
ATOM 2175 N N . ASN A 1 294 ? -12.011 24.899 2.493 1.00 98.31 294 ASN A N 1
ATOM 2176 C CA . ASN A 1 294 ? -12.565 26.211 2.796 1.00 98.31 294 ASN A CA 1
ATOM 2177 C C . ASN A 1 294 ? -13.745 26.520 1.863 1.00 98.31 294 ASN A C 1
ATOM 2179 O O . ASN A 1 294 ? -13.584 26.640 0.648 1.00 98.31 294 ASN A O 1
ATOM 2183 N N . LEU A 1 295 ? -14.933 26.664 2.444 1.00 98.31 295 LEU A N 1
ATOM 2184 C CA . LEU A 1 295 ? -16.177 26.954 1.736 1.00 98.31 295 LEU A CA 1
ATOM 2185 C C . LEU A 1 295 ? -16.279 28.405 1.248 1.00 98.31 295 LEU A C 1
ATOM 2187 O O . LEU A 1 295 ? -17.074 28.676 0.349 1.00 98.31 295 LEU A O 1
ATOM 2191 N N . ASP A 1 296 ? -15.502 29.325 1.822 1.00 98.00 296 ASP A N 1
ATOM 2192 C CA . ASP A 1 296 ? -15.525 30.741 1.447 1.00 98.00 296 ASP A CA 1
ATOM 2193 C C . ASP A 1 296 ? -14.576 31.038 0.280 1.00 98.00 296 ASP A C 1
ATOM 2195 O O . ASP A 1 296 ? -14.932 31.789 -0.629 1.00 98.00 296 ASP A O 1
ATOM 2199 N N . SER A 1 297 ? -13.386 30.423 0.264 1.00 97.50 297 SER A N 1
ATOM 2200 C CA . SER A 1 297 ? -12.393 30.601 -0.810 1.00 97.50 297 SER A CA 1
ATOM 2201 C C . SER A 1 297 ? -12.463 29.537 -1.911 1.00 97.50 297 SER A C 1
ATOM 2203 O O . SER A 1 297 ? -11.960 29.752 -3.014 1.00 97.50 297 SER A O 1
ATOM 2205 N N . GLY A 1 298 ? -13.055 28.372 -1.627 1.00 96.81 298 GLY A N 1
ATOM 2206 C CA . GLY A 1 298 ? -13.068 27.208 -2.516 1.00 96.81 298 GLY A CA 1
ATOM 2207 C C . GLY A 1 298 ? -11.752 26.418 -2.550 1.00 96.81 298 GLY A C 1
ATOM 2208 O O . GLY A 1 298 ? -11.640 25.453 -3.309 1.00 96.81 298 GLY A O 1
ATOM 2209 N N . ARG A 1 299 ? -10.744 26.797 -1.752 1.00 97.50 299 ARG A N 1
ATOM 2210 C CA . ARG A 1 299 ? -9.448 26.100 -1.677 1.00 97.50 299 ARG A CA 1
ATOM 2211 C C . ARG A 1 299 ? -9.506 24.907 -0.723 1.00 97.50 299 ARG A C 1
ATOM 2213 O O . ARG A 1 299 ? -10.314 24.852 0.200 1.00 97.50 299 ARG A O 1
ATOM 2220 N N . SER A 1 300 ? -8.628 23.934 -0.954 1.00 97.25 300 SER A N 1
ATOM 2221 C CA . SER A 1 300 ? -8.455 22.766 -0.086 1.00 97.25 300 SER A CA 1
ATOM 2222 C C . SER A 1 300 ? -7.005 22.645 0.362 1.00 97.25 300 SER A C 1
ATOM 2224 O O . SER A 1 300 ? -6.090 22.794 -0.448 1.00 97.25 300 SER A O 1
ATOM 2226 N N . PHE A 1 301 ? -6.813 22.345 1.642 1.00 96.88 301 PHE A N 1
ATOM 2227 C CA . PHE A 1 301 ? -5.511 22.295 2.296 1.00 96.88 301 PHE A CA 1
ATOM 2228 C C . PHE A 1 301 ? -5.327 20.940 2.964 1.00 96.88 301 PHE A C 1
ATOM 2230 O O . PHE A 1 301 ? -6.104 20.589 3.847 1.00 96.88 301 PHE A O 1
ATOM 2237 N N . GLN A 1 302 ? -4.322 20.174 2.547 1.00 98.06 302 GLN A N 1
ATOM 2238 C CA . GLN A 1 302 ? -4.041 18.854 3.108 1.00 98.06 302 GLN A CA 1
ATOM 2239 C C . GLN A 1 302 ? -2.750 18.875 3.922 1.00 98.06 302 GLN A C 1
ATOM 2241 O O . GLN A 1 302 ? -1.738 19.414 3.479 1.00 98.06 302 GLN A O 1
ATOM 2246 N N . PHE A 1 303 ? -2.790 18.247 5.095 1.00 97.19 303 PHE A N 1
ATOM 2247 C CA . PHE A 1 303 ? -1.684 18.181 6.041 1.00 97.19 303 PHE A CA 1
ATOM 2248 C C . PHE A 1 303 ? -1.541 16.770 6.607 1.00 97.19 303 PHE A C 1
ATOM 2250 O O . PHE A 1 303 ? -2.531 16.056 6.775 1.00 97.19 303 PHE A O 1
ATOM 2257 N N . GLY A 1 304 ? -0.312 16.405 6.969 1.00 96.25 304 GLY A N 1
ATOM 2258 C CA . GLY A 1 304 ? 0.003 15.117 7.582 1.00 96.25 304 GLY A CA 1
ATOM 2259 C C . GLY A 1 304 ? 0.308 14.021 6.567 1.00 96.25 304 GLY A C 1
ATOM 2260 O O . GLY A 1 304 ? 0.413 14.268 5.366 1.00 96.25 304 GLY A O 1
ATOM 2261 N N . GLN A 1 305 ? 0.490 12.803 7.066 1.00 91.75 305 GLN A N 1
ATOM 2262 C CA . GLN A 1 305 ? 0.853 11.636 6.264 1.00 91.75 305 GLN A CA 1
ATOM 2263 C C . GLN A 1 305 ? 0.412 10.344 6.953 1.00 91.75 305 GLN A C 1
ATOM 2265 O O . GLN A 1 305 ? 0.420 10.254 8.180 1.00 91.75 305 GLN A O 1
ATOM 2270 N N . LEU A 1 306 ? 0.081 9.324 6.160 1.00 91.75 306 LEU A N 1
ATOM 2271 C CA . LEU A 1 306 ? -0.129 7.975 6.682 1.00 91.75 306 LEU A CA 1
ATOM 2272 C C . LEU A 1 306 ? 1.208 7.321 7.060 1.00 91.75 306 LEU A C 1
ATOM 2274 O O . LEU A 1 306 ? 2.261 7.663 6.523 1.00 91.75 306 LEU A O 1
ATOM 2278 N N . ARG A 1 307 ? 1.156 6.357 7.982 1.00 90.06 307 ARG A N 1
ATOM 2279 C CA . ARG A 1 307 ? 2.297 5.539 8.421 1.00 90.06 307 ARG A CA 1
ATOM 2280 C C . ARG A 1 307 ? 1.927 4.052 8.454 1.00 90.06 307 ARG A C 1
ATOM 2282 O O . ARG A 1 307 ? 1.787 3.465 9.533 1.00 90.06 307 ARG A O 1
ATOM 2289 N N . PRO A 1 308 ? 1.737 3.420 7.279 1.00 85.12 308 PRO A N 1
ATOM 2290 C CA . PRO A 1 308 ? 1.435 1.989 7.196 1.00 85.12 308 PRO A CA 1
ATOM 2291 C C . PRO A 1 308 ? 2.534 1.113 7.819 1.00 85.12 308 PRO A C 1
ATOM 2293 O O . PRO A 1 308 ? 2.251 0.032 8.333 1.00 85.12 308 PRO A O 1
ATOM 2296 N N . ASP A 1 309 ? 3.775 1.593 7.839 1.00 79.06 309 ASP A N 1
ATOM 2297 C CA . ASP A 1 309 ? 4.911 0.953 8.500 1.00 79.06 309 ASP A CA 1
ATOM 2298 C C . ASP A 1 309 ? 4.713 0.814 10.022 1.00 79.06 309 ASP A C 1
ATOM 2300 O O . ASP A 1 309 ? 5.060 -0.216 10.597 1.00 79.06 309 ASP A O 1
ATOM 2304 N N . VAL A 1 310 ? 4.077 1.793 10.678 1.00 83.38 310 VAL A N 1
ATOM 2305 C CA . VAL A 1 310 ? 3.768 1.714 12.118 1.00 83.38 310 VAL A CA 1
ATOM 2306 C C . VAL A 1 310 ? 2.588 0.775 12.374 1.00 83.38 310 VAL A C 1
ATOM 2308 O O . VAL A 1 310 ? 2.630 -0.035 13.300 1.00 83.38 310 VAL A O 1
ATOM 2311 N N . LEU A 1 311 ? 1.564 0.816 11.515 1.00 81.69 311 LEU A N 1
ATOM 2312 C CA . LEU A 1 311 ? 0.383 -0.055 11.609 1.00 81.69 311 LEU A CA 1
ATOM 2313 C C . LEU A 1 311 ? 0.712 -1.543 11.417 1.00 81.69 311 LEU A C 1
ATOM 2315 O O . LEU A 1 311 ? 0.032 -2.409 11.967 1.00 81.69 311 LEU A O 1
ATOM 2319 N N . THR A 1 312 ? 1.754 -1.851 10.646 1.00 66.81 312 THR A N 1
ATOM 2320 C CA . THR A 1 312 ? 2.184 -3.225 10.341 1.00 66.81 312 THR A CA 1
ATOM 2321 C C . THR A 1 312 ? 3.227 -3.774 11.317 1.00 66.81 312 THR A C 1
ATOM 2323 O O . THR A 1 312 ? 3.518 -4.972 11.284 1.00 66.81 312 THR A O 1
ATOM 2326 N N . ALA A 1 313 ? 3.732 -2.951 12.247 1.00 50.97 313 ALA A N 1
ATOM 2327 C CA . ALA A 1 313 ? 4.857 -3.277 13.128 1.00 50.97 313 ALA A CA 1
ATOM 2328 C C . ALA A 1 313 ? 4.627 -4.470 14.086 1.00 50.97 313 ALA A C 1
ATOM 2330 O O . ALA A 1 313 ? 5.581 -4.942 14.705 1.00 50.97 313 ALA A O 1
ATOM 2331 N N . LYS A 1 314 ? 3.398 -5.004 14.207 1.00 44.34 314 LYS A N 1
ATOM 2332 C CA . LYS A 1 314 ? 3.088 -6.256 14.938 1.00 44.34 314 LYS A CA 1
ATOM 2333 C C . LYS A 1 314 ? 2.032 -7.128 14.252 1.00 44.34 314 LYS A C 1
ATOM 2335 O O . LYS A 1 314 ? 1.250 -7.805 14.925 1.00 44.34 314 LYS A O 1
ATOM 2340 N N . THR A 1 315 ? 2.017 -7.170 12.924 1.00 36.59 315 THR A N 1
ATOM 2341 C CA . THR A 1 315 ? 1.366 -8.293 12.235 1.00 36.59 315 THR A CA 1
ATOM 2342 C C . THR A 1 315 ? 2.189 -9.557 12.540 1.00 36.59 315 THR A C 1
ATOM 2344 O O . THR A 1 315 ? 3.417 -9.505 12.430 1.00 36.59 315 THR A O 1
ATOM 2347 N N . PRO A 1 316 ? 1.587 -10.675 12.996 1.00 33.06 316 PRO A N 1
ATOM 2348 C CA . PRO A 1 316 ? 2.327 -11.907 13.278 1.00 33.06 316 PRO A CA 1
ATOM 2349 C C . PRO A 1 316 ? 3.195 -12.306 12.076 1.00 33.06 316 PRO A C 1
ATOM 2351 O O . PRO A 1 316 ? 2.829 -12.026 10.942 1.00 33.06 316 PRO A O 1
ATOM 2354 N N . ALA A 1 317 ? 4.329 -12.962 12.347 1.00 34.84 317 ALA A N 1
ATOM 2355 C CA . ALA A 1 317 ? 5.470 -13.258 11.464 1.00 34.84 317 ALA A CA 1
ATOM 2356 C C . ALA A 1 317 ? 5.205 -14.054 10.154 1.00 34.84 317 ALA A C 1
ATOM 2358 O O . ALA A 1 317 ? 6.114 -14.665 9.600 1.00 34.84 317 ALA A O 1
ATOM 2359 N N . LYS A 1 318 ? 3.987 -14.031 9.617 1.00 41.59 318 LYS A N 1
ATOM 2360 C CA . LYS A 1 318 ? 3.670 -14.295 8.213 1.00 41.59 318 LYS A CA 1
ATOM 2361 C C . LYS A 1 318 ? 3.163 -12.989 7.610 1.00 41.59 318 LYS A C 1
ATOM 2363 O O . LYS A 1 318 ? 2.015 -12.664 7.876 1.00 41.59 318 LYS A O 1
ATOM 2368 N N . LEU A 1 319 ? 4.014 -12.268 6.867 1.00 51.56 319 LEU A N 1
ATOM 2369 C CA . LEU A 1 319 ? 3.681 -11.261 5.824 1.00 51.56 319 LEU A CA 1
ATOM 2370 C C . LEU A 1 319 ? 4.885 -10.373 5.427 1.00 51.56 319 LEU A C 1
ATOM 2372 O O . LEU A 1 319 ? 4.711 -9.386 4.716 1.00 51.56 319 LEU A O 1
ATOM 2376 N N . ARG A 1 320 ? 6.121 -10.705 5.833 1.00 69.25 320 ARG A N 1
ATOM 2377 C CA . ARG A 1 320 ? 7.310 -10.130 5.190 1.00 69.25 320 ARG A CA 1
ATOM 2378 C C . ARG A 1 320 ? 7.479 -10.811 3.832 1.00 69.25 320 ARG A C 1
ATOM 2380 O O . ARG A 1 320 ? 7.756 -12.004 3.827 1.00 69.25 320 ARG A O 1
ATOM 2387 N N . LEU A 1 321 ? 7.304 -10.089 2.721 1.00 85.50 321 LEU A N 1
ATOM 2388 C CA . LEU A 1 321 ? 7.551 -10.652 1.387 1.00 85.50 321 LEU A CA 1
ATOM 2389 C C . LEU A 1 321 ? 9.016 -11.076 1.285 1.00 85.50 321 LEU A C 1
ATOM 2391 O O . LEU A 1 321 ? 9.917 -10.235 1.348 1.00 85.50 321 LEU A O 1
ATOM 2395 N N . ARG A 1 322 ? 9.250 -12.376 1.140 1.00 92.31 322 ARG A N 1
ATOM 2396 C CA . ARG A 1 322 ? 10.570 -12.968 0.949 1.00 92.31 322 ARG A CA 1
ATOM 2397 C C . ARG A 1 322 ? 10.817 -13.104 -0.540 1.00 92.31 322 ARG A C 1
ATOM 2399 O O . ARG A 1 322 ? 10.116 -13.837 -1.234 1.00 92.31 322 ARG A O 1
ATOM 2406 N N . ILE A 1 323 ? 11.831 -12.408 -1.037 1.00 96.81 323 ILE A N 1
ATOM 2407 C CA . ILE A 1 323 ? 12.145 -12.345 -2.461 1.00 96.81 323 ILE A CA 1
ATOM 2408 C C . ILE A 1 323 ? 13.542 -12.919 -2.689 1.00 96.81 323 ILE A C 1
ATOM 2410 O O . ILE A 1 323 ? 14.543 -12.372 -2.218 1.00 96.81 323 ILE A O 1
ATOM 2414 N N . ALA A 1 324 ? 13.613 -14.007 -3.452 1.00 97.50 324 ALA A N 1
ATOM 2415 C CA . ALA A 1 324 ? 14.869 -14.567 -3.929 1.00 97.50 324 ALA A CA 1
ATOM 2416 C C . ALA A 1 324 ? 15.316 -13.818 -5.188 1.00 97.50 324 ALA A C 1
ATOM 2418 O O . ALA A 1 324 ? 14.641 -13.849 -6.213 1.00 97.50 324 ALA A O 1
ATOM 2419 N N . VAL A 1 325 ? 16.472 -13.159 -5.146 1.00 97.94 325 VAL A N 1
ATOM 2420 C CA . VAL A 1 325 ? 17.037 -12.437 -6.293 1.00 97.94 325 VAL A CA 1
ATOM 2421 C C . VAL A 1 325 ? 18.225 -13.219 -6.840 1.00 97.94 325 VAL A C 1
ATOM 2423 O O . VAL A 1 325 ? 19.286 -13.263 -6.211 1.00 97.94 325 VAL A O 1
ATOM 2426 N N . LEU A 1 326 ? 18.070 -13.804 -8.034 1.00 97.00 326 LEU A N 1
ATOM 2427 C CA . LEU A 1 326 ? 19.176 -14.477 -8.714 1.00 97.00 326 LEU A CA 1
ATOM 2428 C C . LEU A 1 326 ? 20.070 -13.447 -9.398 1.00 97.00 326 LEU A C 1
ATOM 2430 O O . LEU A 1 326 ? 19.765 -12.949 -10.484 1.00 97.00 326 LEU A O 1
ATOM 2434 N N . ALA A 1 327 ? 21.174 -13.108 -8.745 1.00 95.38 327 ALA A N 1
ATOM 2435 C CA . ALA A 1 327 ? 22.112 -12.091 -9.198 1.00 95.38 327 ALA A CA 1
ATOM 2436 C C . ALA A 1 327 ? 23.512 -12.350 -8.638 1.00 95.38 327 ALA A C 1
ATOM 2438 O O . ALA A 1 327 ? 23.666 -13.004 -7.608 1.00 95.38 327 ALA A O 1
ATOM 2439 N N . SER A 1 328 ? 24.531 -11.753 -9.265 1.00 91.81 328 SER A N 1
ATOM 2440 C CA . SER A 1 328 ? 25.846 -11.628 -8.626 1.00 91.81 328 SER A CA 1
ATOM 2441 C C . SER A 1 328 ? 25.729 -10.831 -7.314 1.00 91.81 328 SER A C 1
ATOM 2443 O O . SER A 1 328 ? 25.035 -9.807 -7.292 1.00 91.81 328 SER A O 1
ATOM 2445 N N . PRO A 1 329 ? 26.445 -11.224 -6.242 1.00 89.06 329 PRO A N 1
ATOM 2446 C CA . PRO A 1 329 ? 26.455 -10.489 -4.978 1.00 89.06 329 PRO A CA 1
ATOM 2447 C C . PRO A 1 329 ? 27.028 -9.067 -5.107 1.00 89.06 329 PRO A C 1
ATOM 2449 O O . PRO A 1 329 ? 26.713 -8.209 -4.284 1.00 89.06 329 PRO A O 1
ATOM 2452 N N . GLN A 1 330 ? 27.830 -8.789 -6.144 1.00 91.06 330 GLN A N 1
ATOM 2453 C CA . GLN A 1 330 ? 28.350 -7.442 -6.423 1.00 91.06 330 GLN A CA 1
ATOM 2454 C C . GLN A 1 330 ? 27.438 -6.617 -7.349 1.00 91.06 330 GLN A C 1
ATOM 2456 O O . GLN A 1 330 ? 27.799 -5.511 -7.750 1.00 91.06 330 GLN A O 1
ATOM 2461 N N . SER A 1 331 ? 26.266 -7.134 -7.727 1.00 92.69 331 SER A N 1
ATOM 2462 C CA . SER A 1 331 ? 25.337 -6.429 -8.611 1.00 92.69 331 SER A CA 1
ATOM 2463 C C . SER A 1 331 ? 24.827 -5.140 -7.966 1.00 92.69 331 SER A C 1
ATOM 2465 O O . SER A 1 331 ? 24.199 -5.174 -6.909 1.00 92.69 331 SER A O 1
ATOM 2467 N N . TRP A 1 332 ? 25.010 -4.003 -8.646 1.00 94.94 332 TRP A N 1
ATOM 2468 C CA . TRP A 1 332 ? 24.434 -2.725 -8.215 1.00 94.94 332 TRP A CA 1
ATOM 2469 C C . TRP A 1 332 ? 22.906 -2.817 -8.068 1.00 94.94 332 TRP A C 1
ATOM 2471 O O . TRP A 1 332 ? 22.360 -2.318 -7.094 1.00 94.94 332 TRP A O 1
ATOM 2481 N N . TYR A 1 333 ? 22.225 -3.534 -8.970 1.00 95.56 333 TYR A N 1
ATOM 2482 C CA . TYR A 1 333 ? 20.765 -3.700 -8.931 1.00 95.56 333 TYR A CA 1
ATOM 2483 C C . TYR A 1 333 ? 20.286 -4.508 -7.723 1.00 95.56 333 TYR A C 1
ATOM 2485 O O . TYR A 1 333 ? 19.201 -4.259 -7.215 1.00 95.56 333 TYR A O 1
ATOM 2493 N N . LEU A 1 334 ? 21.085 -5.475 -7.258 1.00 96.56 334 LEU A N 1
ATOM 2494 C CA . LEU A 1 334 ? 20.780 -6.210 -6.030 1.00 96.56 334 LEU A CA 1
ATOM 2495 C C . LEU A 1 334 ? 20.881 -5.287 -4.812 1.00 96.56 334 LEU A C 1
ATOM 2497 O O . LEU A 1 334 ? 20.018 -5.330 -3.942 1.00 96.56 334 LEU A O 1
ATOM 2501 N N . GLN A 1 335 ? 21.929 -4.462 -4.753 1.00 96.56 335 GLN A N 1
ATOM 2502 C CA . GLN A 1 335 ? 22.110 -3.519 -3.650 1.00 96.56 335 GLN A CA 1
ATOM 2503 C C . GLN A 1 335 ? 21.031 -2.435 -3.651 1.00 96.56 335 GLN A C 1
ATOM 2505 O O . GLN A 1 335 ? 20.535 -2.066 -2.595 1.00 96.56 335 GLN A O 1
ATOM 2510 N N . ASP A 1 336 ? 20.615 -1.979 -4.831 1.00 97.06 336 ASP A N 1
ATOM 2511 C CA . ASP A 1 336 ? 19.535 -1.006 -4.973 1.00 97.06 336 ASP A CA 1
ATOM 2512 C C . ASP A 1 336 ? 18.175 -1.580 -4.529 1.00 97.06 336 ASP A C 1
ATOM 2514 O O . ASP A 1 336 ? 17.437 -0.925 -3.799 1.00 97.06 336 ASP A O 1
ATOM 2518 N N . LEU A 1 337 ? 17.881 -2.846 -4.864 1.00 97.19 337 LEU A N 1
ATOM 2519 C CA . LEU A 1 337 ? 16.706 -3.556 -4.336 1.00 97.19 337 LEU A CA 1
ATOM 2520 C C . LEU A 1 337 ? 16.772 -3.732 -2.813 1.00 97.19 337 LEU A C 1
ATOM 2522 O O . LEU A 1 337 ? 15.767 -3.544 -2.139 1.00 97.19 337 LEU A O 1
ATOM 2526 N N . ARG A 1 338 ? 17.944 -4.058 -2.251 1.00 96.19 338 ARG A N 1
ATOM 2527 C CA . ARG A 1 338 ? 18.127 -4.155 -0.791 1.00 96.19 338 ARG A CA 1
ATOM 2528 C C . ARG A 1 338 ? 17.882 -2.821 -0.094 1.00 96.19 338 ARG A C 1
ATOM 2530 O O . ARG A 1 338 ? 17.128 -2.792 0.869 1.00 96.19 338 ARG A O 1
ATOM 2537 N N . ARG A 1 339 ? 18.445 -1.732 -0.624 1.00 94.75 339 ARG A N 1
ATOM 2538 C CA . ARG A 1 339 ? 18.207 -0.364 -0.141 1.00 94.75 339 ARG A CA 1
ATOM 2539 C C . ARG A 1 339 ? 16.712 -0.038 -0.125 1.00 94.75 339 ARG A C 1
ATOM 2541 O O . ARG A 1 339 ? 16.205 0.446 0.877 1.00 94.75 339 ARG A O 1
ATOM 2548 N N . ALA A 1 340 ? 15.998 -0.307 -1.217 1.00 92.69 340 ALA A N 1
ATOM 2549 C CA . ALA A 1 340 ? 14.562 -0.039 -1.286 1.00 92.69 340 ALA A CA 1
ATOM 2550 C C . ALA A 1 340 ? 13.731 -0.947 -0.354 1.00 92.69 340 ALA A C 1
ATOM 2552 O O . ALA A 1 340 ? 12.655 -0.548 0.090 1.00 92.69 340 ALA A O 1
ATOM 2553 N N . ALA A 1 341 ? 14.218 -2.150 -0.040 1.00 90.12 341 ALA A N 1
ATOM 2554 C CA . ALA A 1 341 ? 13.562 -3.075 0.882 1.00 90.12 341 ALA A CA 1
ATOM 2555 C C . ALA A 1 341 ? 13.737 -2.697 2.363 1.00 90.12 341 ALA A C 1
ATOM 2557 O O . ALA A 1 341 ? 12.895 -3.054 3.184 1.00 90.12 341 ALA A O 1
ATOM 2558 N N . GLU A 1 342 ? 14.789 -1.951 2.722 1.00 80.12 342 GLU A N 1
ATOM 2559 C CA . GLU A 1 342 ? 14.973 -1.435 4.090 1.00 80.12 342 GLU A CA 1
ATOM 2560 C C . GLU A 1 342 ? 13.818 -0.518 4.516 1.00 80.12 342 GLU A C 1
ATOM 2562 O O . GLU A 1 342 ? 13.425 -0.532 5.680 1.00 80.12 342 GLU A O 1
ATOM 2567 N N . THR A 1 343 ? 13.238 0.234 3.575 1.00 69.94 343 THR A N 1
ATOM 2568 C CA . THR A 1 343 ? 12.105 1.132 3.836 1.00 69.94 343 THR A CA 1
ATOM 2569 C C . THR A 1 343 ? 10.741 0.463 3.660 1.00 69.94 343 THR A C 1
ATOM 2571 O O . THR A 1 343 ? 9.797 0.848 4.342 1.00 69.94 343 THR A O 1
ATOM 2574 N N . GLY A 1 344 ? 10.617 -0.530 2.770 1.00 64.19 344 GLY A N 1
ATOM 2575 C CA . GLY A 1 344 ? 9.346 -1.224 2.495 1.00 64.19 344 GLY A CA 1
ATOM 2576 C C . GLY A 1 344 ? 9.107 -2.499 3.304 1.00 64.19 344 GLY A C 1
ATOM 2577 O O . GLY A 1 344 ? 8.002 -3.035 3.304 1.00 64.19 344 GLY A O 1
ATOM 2578 N N . GLY A 1 345 ? 10.125 -2.981 4.019 1.00 76.56 345 GLY A N 1
ATOM 2579 C CA . GLY A 1 345 ? 10.021 -4.139 4.892 1.00 76.56 345 GLY A CA 1
ATOM 2580 C C . GLY A 1 345 ? 10.185 -5.487 4.192 1.00 76.56 345 GLY A C 1
ATOM 2581 O O . GLY A 1 345 ? 10.082 -6.497 4.871 1.00 76.56 345 GLY A O 1
ATOM 2582 N N . GLU A 1 346 ? 10.488 -5.582 2.895 1.00 89.81 346 GLU A N 1
ATOM 2583 C CA . GLU A 1 346 ? 10.736 -6.871 2.224 1.00 89.81 346 GLU A CA 1
ATOM 2584 C C . GLU A 1 346 ? 12.035 -7.553 2.693 1.00 89.81 346 GLU A C 1
ATOM 2586 O O . GLU A 1 346 ? 12.973 -6.906 3.166 1.00 89.81 346 GLU A O 1
ATOM 2591 N N . GLU A 1 347 ? 12.120 -8.880 2.578 1.00 92.75 347 GLU A N 1
ATOM 2592 C CA . GLU A 1 347 ? 13.366 -9.632 2.766 1.00 92.75 347 GLU A CA 1
ATOM 2593 C C . GLU A 1 347 ? 13.967 -9.984 1.400 1.00 92.75 347 GLU A C 1
ATOM 2595 O O . GLU A 1 347 ? 13.426 -10.810 0.668 1.00 92.75 347 GLU A O 1
ATOM 2600 N N . ILE A 1 348 ? 15.110 -9.379 1.063 1.00 96.00 348 ILE A N 1
ATOM 2601 C CA . ILE A 1 348 ? 15.828 -9.659 -0.187 1.00 96.00 348 ILE A CA 1
ATOM 2602 C C . ILE A 1 348 ? 16.964 -10.648 0.067 1.00 96.00 348 ILE A C 1
ATOM 2604 O O . ILE A 1 348 ? 18.012 -10.292 0.620 1.00 96.00 348 ILE A O 1
ATOM 2608 N N . VAL A 1 349 ? 16.798 -11.876 -0.420 1.00 95.94 349 VAL A N 1
ATOM 2609 C CA . VAL A 1 349 ? 17.820 -12.924 -0.337 1.00 95.94 349 VAL A CA 1
ATOM 2610 C C . VAL A 1 349 ? 18.501 -13.078 -1.690 1.00 95.94 349 VAL A C 1
ATOM 2612 O O . VAL A 1 349 ? 17.859 -13.317 -2.708 1.00 95.94 349 VAL A O 1
ATOM 2615 N N . GLN A 1 350 ? 19.825 -12.930 -1.713 1.00 96.44 350 GLN A N 1
ATOM 2616 C CA . GLN A 1 350 ? 20.602 -13.173 -2.926 1.00 96.44 350 GLN A CA 1
ATOM 2617 C C . GLN A 1 350 ? 20.764 -14.677 -3.131 1.00 96.44 350 GLN A C 1
ATOM 2619 O O . GLN A 1 350 ? 21.160 -15.390 -2.212 1.00 96.44 350 GLN A O 1
ATOM 2624 N N . VAL A 1 351 ? 20.492 -15.132 -4.350 1.00 96.56 351 VAL A N 1
ATOM 2625 C CA . VAL A 1 351 ? 20.670 -16.520 -4.772 1.00 96.56 351 VAL A CA 1
ATOM 2626 C C . VAL A 1 351 ? 21.692 -16.564 -5.905 1.00 96.56 351 VAL A C 1
ATOM 2628 O O . VAL A 1 351 ? 21.632 -15.781 -6.854 1.00 96.56 351 VAL A O 1
ATOM 2631 N N . ASP A 1 352 ? 22.666 -17.464 -5.792 1.00 93.31 352 ASP A N 1
ATOM 2632 C CA . ASP A 1 352 ? 23.693 -17.657 -6.814 1.00 93.31 352 ASP A CA 1
ATOM 2633 C C . ASP A 1 352 ? 23.247 -18.724 -7.821 1.00 93.31 352 ASP A C 1
ATOM 2635 O O . ASP A 1 352 ? 22.994 -19.871 -7.450 1.00 93.31 352 ASP A O 1
ATOM 2639 N N . TYR A 1 353 ? 23.203 -18.354 -9.104 1.00 93.81 353 TYR A N 1
ATOM 2640 C CA . TYR A 1 353 ? 22.904 -19.266 -10.209 1.00 93.81 353 TYR A CA 1
ATOM 2641 C C . TYR A 1 353 ? 23.822 -20.493 -10.237 1.00 93.81 353 TYR A C 1
ATOM 2643 O O . TYR A 1 353 ? 23.381 -21.566 -10.640 1.00 93.81 353 TYR A O 1
ATOM 2651 N N . ALA A 1 354 ? 25.090 -20.356 -9.835 1.00 91.81 354 ALA A N 1
ATOM 2652 C CA . ALA A 1 354 ? 26.047 -21.462 -9.846 1.00 91.81 354 ALA A CA 1
ATOM 2653 C C . ALA A 1 354 ? 25.787 -22.502 -8.743 1.00 91.81 354 ALA A C 1
ATOM 2655 O O . ALA A 1 354 ? 26.350 -23.591 -8.784 1.00 91.81 354 ALA A O 1
ATOM 2656 N N . ARG A 1 355 ? 24.940 -22.176 -7.758 1.00 94.19 355 ARG A N 1
ATOM 2657 C CA . ARG A 1 355 ? 24.584 -23.073 -6.651 1.00 94.19 355 ARG A CA 1
ATOM 2658 C C . ARG A 1 355 ? 23.239 -23.765 -6.845 1.00 94.19 355 ARG A C 1
ATOM 2660 O O . ARG A 1 355 ? 22.862 -24.544 -5.974 1.00 94.19 355 ARG A O 1
ATOM 2667 N N . LEU A 1 356 ? 22.527 -23.469 -7.935 1.00 95.69 356 LEU A N 1
ATOM 2668 C CA . LEU A 1 356 ? 21.239 -24.083 -8.228 1.00 95.69 356 LEU A CA 1
ATOM 2669 C C . LEU A 1 356 ? 21.385 -25.586 -8.489 1.00 95.69 356 LEU A C 1
ATOM 2671 O O . LEU A 1 356 ? 22.234 -26.013 -9.269 1.00 95.69 356 LEU A O 1
ATOM 2675 N N . ALA A 1 357 ? 20.516 -26.370 -7.864 1.00 95.44 357 ALA A N 1
ATOM 2676 C CA . ALA A 1 357 ? 20.391 -27.808 -8.039 1.00 95.44 357 ALA A CA 1
ATOM 2677 C C . ALA A 1 357 ? 18.914 -28.216 -7.962 1.00 95.44 357 ALA A C 1
ATOM 2679 O O . ALA A 1 357 ? 18.098 -27.493 -7.384 1.00 95.44 357 ALA A O 1
ATOM 2680 N N . ALA A 1 358 ? 18.579 -29.385 -8.512 1.00 95.00 358 ALA A N 1
ATOM 2681 C CA . ALA A 1 358 ? 17.263 -29.996 -8.351 1.00 95.00 358 ALA A CA 1
ATOM 2682 C C . ALA A 1 358 ? 17.333 -31.387 -7.726 1.00 95.00 358 ALA A C 1
ATOM 2684 O O . ALA A 1 358 ? 18.261 -32.153 -7.984 1.00 95.00 358 ALA A O 1
ATOM 2685 N N . ASP A 1 359 ? 16.293 -31.716 -6.967 1.00 93.00 359 ASP A N 1
ATOM 2686 C CA . ASP A 1 359 ? 15.980 -33.060 -6.495 1.00 93.00 359 ASP A CA 1
ATOM 2687 C C . ASP A 1 359 ? 14.634 -33.497 -7.094 1.00 93.00 359 ASP A C 1
ATOM 2689 O O . ASP A 1 359 ? 13.629 -32.797 -6.965 1.00 93.00 359 ASP A O 1
ATOM 2693 N N . VAL A 1 360 ? 14.626 -34.646 -7.774 1.00 92.75 360 VAL A N 1
ATOM 2694 C CA . VAL A 1 360 ? 13.448 -35.234 -8.442 1.00 92.75 360 VAL A CA 1
ATOM 2695 C C . VAL A 1 360 ? 13.043 -36.588 -7.844 1.00 92.75 360 VAL A C 1
ATOM 2697 O O . VAL A 1 360 ? 12.306 -37.356 -8.459 1.00 92.75 360 VAL A O 1
ATOM 2700 N N . THR A 1 361 ? 13.514 -36.915 -6.639 1.00 88.69 361 THR A N 1
ATOM 2701 C CA . THR A 1 361 ? 13.296 -38.228 -6.005 1.00 88.69 361 THR A CA 1
ATOM 2702 C C . THR A 1 361 ? 11.893 -38.416 -5.420 1.00 88.69 361 THR A C 1
ATOM 2704 O O . THR A 1 361 ? 11.437 -39.548 -5.270 1.00 88.69 361 THR A O 1
ATOM 2707 N N . THR A 1 362 ? 11.182 -37.330 -5.102 1.00 77.69 362 THR A N 1
ATOM 2708 C CA . THR A 1 362 ? 9.930 -37.359 -4.316 1.00 77.69 362 THR A CA 1
ATOM 2709 C C . THR A 1 362 ? 8.655 -37.197 -5.153 1.00 77.69 362 THR A C 1
ATOM 2711 O O . THR A 1 362 ? 7.576 -36.956 -4.613 1.00 77.69 362 THR A O 1
ATOM 2714 N N . GLY A 1 363 ? 8.753 -37.304 -6.484 1.00 78.06 363 GLY A N 1
ATOM 2715 C CA . GLY A 1 363 ? 7.632 -37.061 -7.406 1.00 78.06 363 GLY A CA 1
ATOM 2716 C C . GLY A 1 363 ? 7.261 -35.580 -7.574 1.00 78.06 363 GLY A C 1
ATOM 2717 O O . GLY A 1 363 ? 6.391 -35.257 -8.381 1.00 78.06 363 GLY A O 1
ATOM 2718 N N . LYS A 1 364 ? 7.938 -34.678 -6.855 1.00 84.50 364 LYS A N 1
ATOM 2719 C CA . LYS A 1 364 ? 7.955 -33.230 -7.082 1.00 84.50 364 LYS A CA 1
ATOM 2720 C C . LYS A 1 364 ? 9.397 -32.791 -7.318 1.00 84.50 364 LYS A C 1
ATOM 2722 O O . LYS A 1 364 ? 10.294 -33.272 -6.630 1.00 84.50 364 LYS A O 1
ATOM 2727 N N . THR A 1 365 ? 9.608 -31.880 -8.264 1.00 90.69 365 THR A N 1
ATOM 2728 C CA . THR A 1 365 ? 10.915 -31.245 -8.460 1.00 90.69 365 THR A CA 1
ATOM 2729 C C . THR A 1 365 ? 11.116 -30.193 -7.378 1.00 90.69 365 THR A C 1
ATOM 2731 O O . THR A 1 365 ? 10.357 -29.229 -7.303 1.00 90.69 365 THR A O 1
ATOM 2734 N N . ILE A 1 366 ? 12.140 -30.370 -6.551 1.00 92.12 366 ILE A N 1
ATOM 2735 C CA . ILE A 1 366 ? 12.570 -29.392 -5.551 1.00 92.12 366 ILE A CA 1
ATOM 2736 C C . ILE A 1 366 ? 13.783 -28.654 -6.115 1.00 92.12 366 ILE A C 1
ATOM 2738 O O . ILE A 1 366 ? 14.731 -29.306 -6.542 1.00 92.12 366 ILE A O 1
ATOM 2742 N N . VAL A 1 367 ? 13.773 -27.318 -6.113 1.00 96.06 367 VAL A N 1
ATOM 2743 C CA . VAL A 1 367 ? 14.876 -26.491 -6.635 1.00 96.06 367 VAL A CA 1
ATOM 2744 C C . VAL A 1 367 ? 15.544 -25.746 -5.485 1.00 96.06 367 VAL A C 1
ATOM 2746 O O . VAL A 1 367 ? 14.898 -24.969 -4.787 1.00 96.06 367 VAL A O 1
ATOM 2749 N N . ARG A 1 368 ? 16.850 -25.960 -5.298 1.00 94.75 368 ARG A N 1
ATOM 2750 C CA . ARG A 1 368 ? 17.619 -25.409 -4.173 1.00 94.75 368 ARG A CA 1
ATOM 2751 C C . ARG A 1 368 ? 18.868 -24.672 -4.610 1.00 94.75 368 ARG A C 1
ATOM 2753 O O . ARG A 1 368 ? 19.447 -24.990 -5.641 1.00 94.75 368 ARG A O 1
ATOM 2760 N N . ALA A 1 369 ? 19.324 -23.745 -3.775 1.00 93.25 369 ALA A N 1
ATOM 2761 C CA . ALA A 1 369 ? 20.649 -23.144 -3.845 1.00 93.25 369 ALA A CA 1
ATOM 2762 C C . ALA A 1 369 ? 21.406 -23.374 -2.528 1.00 93.25 369 ALA A C 1
ATOM 2764 O O . ALA A 1 369 ? 21.310 -22.587 -1.585 1.00 93.25 369 ALA A O 1
ATOM 2765 N N . GLY A 1 370 ? 22.166 -24.470 -2.444 1.00 88.50 370 GLY A N 1
ATOM 2766 C CA . GLY A 1 370 ? 22.688 -24.950 -1.159 1.00 88.50 370 GLY A CA 1
ATOM 2767 C C . GLY A 1 370 ? 21.544 -25.364 -0.226 1.00 88.50 370 GLY A C 1
ATOM 2768 O O . GLY A 1 370 ? 20.717 -26.181 -0.611 1.00 88.50 370 GLY A O 1
ATOM 2769 N N . GLU A 1 371 ? 21.479 -24.769 0.967 1.00 86.69 371 GLU A N 1
ATOM 2770 C CA . GLU A 1 371 ? 20.418 -25.028 1.962 1.00 86.69 371 GLU A CA 1
ATOM 2771 C C . GLU A 1 371 ? 19.113 -24.258 1.684 1.00 86.69 371 GLU A C 1
ATOM 2773 O O . GLU A 1 371 ? 18.125 -24.434 2.388 1.00 86.69 371 GLU A O 1
ATOM 2778 N N . ILE A 1 372 ? 19.110 -23.363 0.693 1.00 91.19 372 ILE A N 1
ATOM 2779 C CA . ILE A 1 372 ? 17.966 -22.500 0.391 1.00 91.19 372 ILE A CA 1
ATOM 2780 C C . ILE A 1 372 ? 17.023 -23.234 -0.561 1.00 91.19 372 ILE A C 1
ATOM 2782 O O . ILE A 1 372 ? 17.417 -23.506 -1.694 1.00 91.19 372 ILE A O 1
ATOM 2786 N N . ASP A 1 373 ? 15.784 -23.494 -0.143 1.00 92.56 373 ASP A N 1
ATOM 2787 C CA . ASP A 1 373 ? 14.712 -23.947 -1.032 1.00 92.56 373 ASP A CA 1
ATOM 2788 C C . ASP A 1 373 ? 14.047 -22.749 -1.711 1.00 92.56 373 ASP A C 1
ATOM 2790 O O . ASP A 1 373 ? 13.599 -21.812 -1.049 1.00 92.56 373 ASP A O 1
ATOM 2794 N N . LEU A 1 374 ? 14.023 -22.732 -3.047 1.00 93.00 374 LEU A N 1
ATOM 2795 C CA . LEU A 1 374 ? 13.472 -21.592 -3.781 1.00 93.00 374 LEU A CA 1
ATOM 2796 C C . LEU A 1 374 ? 11.941 -21.523 -3.675 1.00 93.00 374 LEU A C 1
ATOM 2798 O O . LEU A 1 374 ? 11.388 -20.452 -3.917 1.00 93.00 374 LEU A O 1
ATOM 2802 N N . ALA A 1 375 ? 11.280 -22.613 -3.272 1.00 88.50 375 ALA A N 1
ATOM 2803 C CA . ALA A 1 375 ? 9.842 -22.634 -3.002 1.00 88.50 375 ALA A CA 1
ATOM 2804 C C . ALA A 1 375 ? 9.454 -21.920 -1.686 1.00 88.50 375 ALA A C 1
ATOM 2806 O O . ALA A 1 375 ? 8.279 -21.642 -1.465 1.00 88.50 375 ALA A O 1
ATOM 2807 N N . ASP A 1 376 ? 10.423 -21.594 -0.819 1.00 89.88 376 ASP A N 1
ATOM 2808 C CA . ASP A 1 376 ? 10.182 -20.897 0.457 1.00 89.88 376 ASP A CA 1
ATOM 2809 C C . ASP A 1 376 ? 10.029 -19.368 0.306 1.00 89.88 376 ASP A C 1
ATOM 2811 O O . ASP A 1 376 ? 9.913 -18.643 1.305 1.00 89.88 376 ASP A O 1
ATOM 2815 N N . PHE A 1 377 ? 10.093 -18.860 -0.925 1.00 93.44 377 PHE A N 1
ATOM 2816 C CA . PHE A 1 377 ? 10.007 -17.437 -1.246 1.00 93.44 377 PHE A CA 1
ATOM 2817 C C . PHE A 1 377 ? 8.659 -17.099 -1.868 1.00 93.44 377 PHE A C 1
ATOM 2819 O O . PHE A 1 377 ? 8.103 -17.873 -2.638 1.00 93.44 377 PHE A O 1
ATOM 2826 N N . ASP A 1 378 ? 8.166 -15.892 -1.613 1.00 92.88 378 ASP A N 1
ATOM 2827 C CA . ASP A 1 378 ? 6.936 -15.393 -2.234 1.00 92.88 378 ASP A CA 1
ATOM 2828 C C . ASP A 1 378 ? 7.156 -15.029 -3.708 1.00 92.88 378 ASP A C 1
ATOM 2830 O O . ASP A 1 378 ? 6.226 -15.034 -4.513 1.00 92.88 378 ASP A O 1
ATOM 2834 N N . CYS A 1 379 ? 8.396 -14.690 -4.074 1.00 96.19 379 CYS A N 1
ATOM 2835 C CA . CYS A 1 379 ? 8.763 -14.317 -5.431 1.00 96.19 379 CYS A CA 1
ATOM 2836 C C . CYS A 1 379 ? 10.226 -14.648 -5.736 1.00 96.19 379 CYS A C 1
ATOM 2838 O O . CYS A 1 379 ? 11.119 -14.436 -4.915 1.00 96.19 379 CYS A O 1
ATOM 2840 N N . VAL A 1 380 ? 10.479 -15.071 -6.972 1.00 97.50 380 VAL A N 1
ATOM 2841 C CA . VAL A 1 380 ? 11.819 -15.248 -7.531 1.00 97.50 380 VAL A CA 1
ATOM 2842 C C . VAL A 1 380 ? 12.057 -14.184 -8.604 1.00 97.50 380 VAL A C 1
ATOM 2844 O O . VAL A 1 380 ? 11.235 -13.984 -9.495 1.00 97.50 380 VAL A O 1
ATOM 2847 N N . VAL A 1 381 ? 13.183 -13.477 -8.531 1.00 97.56 381 VAL A N 1
ATOM 2848 C CA . VAL A 1 381 ? 13.569 -12.421 -9.476 1.00 97.56 381 VAL A CA 1
ATOM 2849 C C . VAL A 1 381 ? 14.876 -12.810 -10.165 1.00 97.56 381 VAL A C 1
ATOM 2851 O O . VAL A 1 381 ? 15.966 -12.530 -9.651 1.00 97.56 381 VAL A O 1
ATOM 2854 N N . PRO A 1 382 ? 14.796 -13.438 -11.348 1.00 96.50 382 PRO A N 1
ATOM 2855 C CA . PRO A 1 382 ? 15.933 -13.606 -12.232 1.00 96.50 382 PRO A CA 1
ATOM 2856 C C . PRO A 1 382 ? 16.490 -12.245 -12.655 1.00 96.50 382 PRO A C 1
ATOM 2858 O O . PRO A 1 382 ? 15.816 -11.422 -13.280 1.00 96.50 382 PRO A O 1
ATOM 2861 N N . ARG A 1 383 ? 17.750 -11.985 -12.312 1.00 94.31 383 ARG A N 1
ATOM 2862 C CA . ARG A 1 383 ? 18.523 -10.869 -12.868 1.00 94.31 383 ARG A CA 1
ATOM 2863 C C . ARG A 1 383 ? 19.617 -11.427 -13.772 1.00 94.31 383 ARG A C 1
ATOM 2865 O O . ARG A 1 383 ? 19.426 -12.455 -14.415 1.00 94.31 383 ARG A O 1
ATOM 2872 N N . THR A 1 384 ? 20.739 -10.723 -13.894 1.00 86.94 384 THR A N 1
ATOM 2873 C CA . THR A 1 384 ? 21.807 -11.058 -14.840 1.00 86.94 384 THR A CA 1
ATOM 2874 C C . THR A 1 384 ? 22.346 -12.464 -14.580 1.00 86.94 384 THR A C 1
ATOM 2876 O O . THR A 1 384 ? 23.021 -12.695 -13.577 1.00 86.94 384 THR A O 1
ATOM 2879 N N . MET A 1 385 ? 22.049 -13.387 -15.497 1.00 89.62 385 MET A N 1
ATOM 2880 C CA . MET A 1 385 ? 22.599 -14.738 -15.481 1.00 89.62 385 MET A CA 1
ATOM 2881 C C . MET A 1 385 ? 24.103 -14.683 -15.792 1.00 89.62 385 MET A C 1
ATOM 2883 O O . MET A 1 385 ? 24.497 -14.010 -16.750 1.00 89.62 385 MET A O 1
ATOM 2887 N N . PRO A 1 386 ? 24.960 -15.348 -14.996 1.00 89.44 386 PRO A N 1
ATOM 2888 C CA . PRO A 1 386 ? 26.382 -15.408 -15.286 1.00 89.44 386 PRO A CA 1
ATOM 2889 C C . PRO A 1 386 ? 26.646 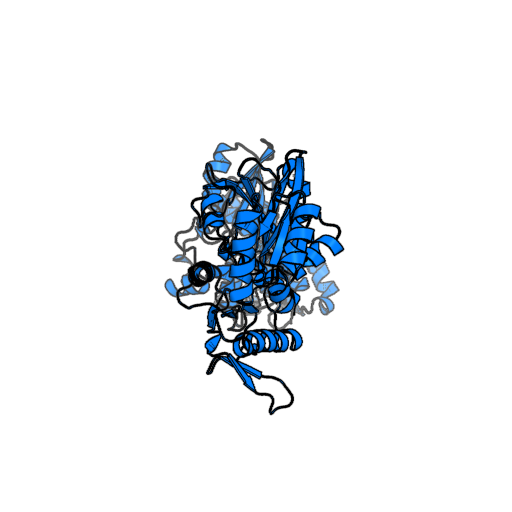-16.268 -16.532 1.00 89.44 386 PRO A C 1
ATOM 2891 O O . PRO A 1 386 ? 25.855 -17.168 -16.835 1.00 89.44 386 PRO A O 1
ATOM 2894 N N . PRO A 1 387 ? 27.767 -16.037 -17.239 1.00 87.19 387 PRO A N 1
ATOM 2895 C CA . PRO A 1 387 ? 28.194 -16.934 -18.306 1.00 87.19 387 PRO A CA 1
ATOM 2896 C C . PRO A 1 387 ? 28.391 -18.361 -17.771 1.00 87.19 387 PRO A C 1
ATOM 2898 O O . PRO A 1 387 ? 28.614 -18.573 -16.576 1.00 87.19 387 PRO A O 1
ATOM 2901 N N . GLY A 1 388 ? 28.294 -19.340 -18.662 1.00 89.38 388 GLY A N 1
ATOM 2902 C CA . GLY A 1 388 ? 28.461 -20.755 -18.353 1.00 89.38 388 GLY A CA 1
ATOM 2903 C C . GLY A 1 388 ? 28.514 -21.590 -19.625 1.00 89.38 388 GLY A C 1
ATOM 2904 O O . GLY A 1 388 ? 28.368 -21.055 -20.729 1.00 89.38 388 GLY A O 1
ATOM 2905 N N . SER A 1 389 ? 28.725 -22.893 -19.472 1.00 93.56 389 SER A N 1
ATOM 2906 C CA . SER A 1 389 ? 28.535 -23.843 -20.568 1.00 93.56 389 SER A CA 1
ATOM 2907 C C . SER A 1 389 ? 27.071 -23.845 -21.028 1.00 93.56 389 SER A C 1
ATOM 2909 O O . SER A 1 389 ? 26.172 -23.387 -20.317 1.00 93.56 389 SER A O 1
ATOM 2911 N N . LEU A 1 390 ? 26.812 -24.380 -22.224 1.00 90.69 390 LEU A N 1
ATOM 2912 C CA . LEU A 1 390 ? 25.442 -24.536 -22.714 1.00 90.69 390 LEU A CA 1
ATOM 2913 C C . LEU A 1 390 ? 24.591 -25.363 -21.734 1.00 90.69 390 LEU A C 1
ATOM 2915 O O . LEU A 1 390 ? 23.465 -24.977 -21.439 1.00 90.69 390 LEU A O 1
ATOM 2919 N N . GLU A 1 391 ? 25.148 -26.446 -21.188 1.00 95.56 391 GLU A N 1
ATOM 2920 C CA . GLU A 1 391 ? 24.470 -27.303 -20.207 1.00 95.56 391 GLU A CA 1
ATOM 2921 C C . GLU A 1 391 ? 24.139 -26.552 -18.912 1.00 95.56 391 GLU A C 1
ATOM 2923 O O . GLU A 1 391 ? 23.027 -26.668 -18.407 1.00 95.56 391 GLU A O 1
ATOM 2928 N N . GLU A 1 392 ? 25.061 -25.730 -18.399 1.00 95.50 392 GLU A N 1
ATOM 2929 C CA . GLU A 1 392 ? 24.819 -24.930 -17.192 1.00 95.50 392 GLU A CA 1
ATOM 2930 C C . GLU A 1 392 ? 23.700 -23.905 -17.402 1.00 95.50 392 GLU A C 1
ATOM 2932 O O . GLU A 1 392 ? 22.861 -23.711 -16.523 1.00 95.50 392 GLU A O 1
ATOM 2937 N N . VAL A 1 393 ? 23.683 -23.231 -18.555 1.00 93.31 393 VAL A N 1
ATOM 2938 C CA . VAL A 1 393 ? 22.652 -22.237 -18.881 1.00 93.31 393 VAL A CA 1
ATOM 2939 C C . VAL A 1 393 ? 21.294 -22.906 -19.075 1.00 93.31 393 VAL A C 1
ATOM 2941 O O . VAL A 1 393 ? 20.311 -22.424 -18.513 1.00 93.31 393 VAL A O 1
ATOM 2944 N N . ILE A 1 394 ? 21.241 -24.022 -19.812 1.00 95.12 394 ILE A N 1
ATOM 2945 C CA . ILE A 1 394 ? 20.012 -24.803 -20.005 1.00 95.12 394 ILE A CA 1
ATOM 2946 C C . ILE A 1 394 ? 19.473 -25.265 -18.653 1.00 95.12 394 ILE A C 1
ATOM 2948 O O . ILE A 1 394 ? 18.327 -24.963 -18.336 1.00 95.12 394 ILE A O 1
ATOM 2952 N N . LEU A 1 395 ? 20.313 -25.872 -17.808 1.00 95.69 395 LEU A N 1
ATOM 2953 C CA . LEU A 1 395 ? 19.903 -26.304 -16.474 1.00 95.69 395 LEU A CA 1
ATOM 2954 C C . LEU A 1 395 ? 19.306 -25.143 -15.668 1.00 95.69 395 LEU A C 1
ATOM 2956 O O . LEU A 1 395 ? 18.218 -25.272 -15.120 1.00 95.69 395 LEU A O 1
ATOM 2960 N N . ARG A 1 396 ? 19.970 -23.982 -15.612 1.00 95.94 396 ARG A N 1
ATOM 2961 C CA . ARG A 1 396 ? 19.460 -22.811 -14.870 1.00 95.94 396 ARG A CA 1
ATOM 2962 C C . ARG A 1 396 ? 18.081 -22.365 -15.369 1.00 95.94 396 ARG A C 1
ATOM 2964 O O . ARG A 1 396 ? 17.235 -22.010 -14.552 1.00 95.94 396 ARG A O 1
ATOM 2971 N N . MET A 1 397 ? 17.857 -22.378 -16.682 1.00 95.88 397 MET A N 1
ATOM 2972 C CA . MET A 1 397 ? 16.566 -22.027 -17.282 1.00 95.88 397 MET A CA 1
ATOM 2973 C C . MET A 1 397 ? 15.491 -23.079 -16.990 1.00 95.88 397 MET A C 1
ATOM 2975 O O . MET A 1 397 ? 14.383 -22.713 -16.600 1.00 95.88 397 MET A O 1
ATOM 2979 N N . ASP A 1 398 ? 15.829 -24.364 -17.095 1.00 96.50 398 ASP A N 1
ATOM 2980 C CA . ASP A 1 398 ? 14.920 -25.478 -16.811 1.00 96.50 398 ASP A CA 1
ATOM 2981 C C . ASP A 1 398 ? 14.488 -25.496 -15.339 1.00 96.50 398 ASP A C 1
ATOM 2983 O O . ASP A 1 398 ? 13.321 -25.739 -15.031 1.00 96.50 398 ASP A O 1
ATOM 2987 N N . LEU A 1 399 ? 15.399 -25.168 -14.416 1.00 96.69 399 LEU A N 1
ATOM 2988 C CA . LEU A 1 399 ? 15.095 -25.046 -12.988 1.00 96.69 399 LEU A CA 1
ATOM 2989 C C . LEU A 1 399 ? 14.125 -23.894 -12.697 1.00 96.69 399 LEU A C 1
ATOM 2991 O O . LEU A 1 399 ? 13.186 -24.068 -11.918 1.00 96.69 399 LEU A O 1
ATOM 2995 N N . LEU A 1 400 ? 14.297 -22.739 -13.349 1.00 96.25 400 LEU A N 1
ATOM 2996 C CA . LEU A 1 400 ? 13.312 -21.656 -13.275 1.00 96.25 400 LEU A CA 1
ATOM 2997 C C . LEU A 1 400 ? 11.962 -22.097 -13.870 1.00 96.25 400 LEU A C 1
ATOM 2999 O O . LEU A 1 400 ? 10.917 -21.740 -13.334 1.00 96.25 400 LEU A O 1
ATOM 3003 N N . GLY A 1 401 ? 11.971 -22.896 -14.942 1.00 96.06 401 GLY A N 1
ATOM 3004 C CA . GLY A 1 401 ? 10.755 -23.443 -15.552 1.00 96.06 401 GLY A CA 1
ATOM 3005 C C . GLY A 1 401 ? 10.023 -24.422 -14.639 1.00 96.06 401 GLY A C 1
ATOM 3006 O O . GLY A 1 401 ? 8.799 -24.388 -14.553 1.00 96.06 401 GLY A O 1
ATOM 3007 N N . CYS A 1 402 ? 10.761 -25.244 -13.891 1.00 95.12 402 CYS A N 1
ATOM 3008 C CA . CYS A 1 402 ? 10.184 -26.129 -12.880 1.00 95.12 402 CYS A CA 1
ATOM 3009 C C . CYS A 1 402 ? 9.500 -25.338 -11.757 1.00 95.12 402 CYS A C 1
ATOM 3011 O O . CYS A 1 402 ? 8.411 -25.714 -11.328 1.00 95.12 402 CYS A O 1
ATOM 3013 N N . LEU A 1 403 ? 10.109 -24.236 -11.307 1.00 94.81 403 LEU A N 1
ATOM 3014 C CA . LEU A 1 403 ? 9.508 -23.340 -10.316 1.00 94.81 403 LEU A CA 1
ATOM 3015 C C . LEU A 1 403 ? 8.226 -22.689 -10.855 1.00 94.81 403 LEU A C 1
ATOM 3017 O O . LEU A 1 403 ? 7.198 -22.726 -10.181 1.00 94.81 403 LEU A O 1
ATOM 3021 N N . GLU A 1 404 ? 8.258 -22.152 -12.078 1.00 94.69 404 GLU A N 1
ATOM 3022 C CA . GLU A 1 404 ? 7.077 -21.567 -12.730 1.00 94.69 404 GLU A CA 1
ATOM 3023 C C . GLU A 1 404 ? 5.936 -22.590 -12.834 1.00 94.69 404 GLU A C 1
ATOM 3025 O O . GLU A 1 404 ? 4.806 -22.308 -12.437 1.00 94.69 404 GLU A O 1
ATOM 3030 N N . ALA A 1 405 ? 6.235 -23.808 -13.298 1.00 92.00 405 ALA A N 1
ATOM 3031 C CA . ALA A 1 405 ? 5.258 -24.889 -13.417 1.00 92.00 405 ALA A CA 1
ATOM 3032 C C . ALA A 1 405 ? 4.679 -25.333 -12.061 1.00 92.00 405 ALA A C 1
ATOM 3034 O O . ALA A 1 405 ? 3.545 -25.810 -12.002 1.00 92.00 405 ALA A O 1
ATOM 3035 N N . ALA A 1 406 ? 5.432 -25.158 -10.973 1.00 90.44 406 ALA A N 1
ATOM 3036 C CA . ALA A 1 406 ? 4.979 -25.411 -9.608 1.00 90.44 406 ALA A CA 1
ATOM 3037 C C . ALA A 1 406 ? 4.130 -24.265 -9.016 1.00 90.44 406 ALA A C 1
ATOM 3039 O O . ALA A 1 406 ? 3.700 -24.364 -7.868 1.00 90.44 406 ALA A O 1
ATOM 3040 N N . GLY A 1 407 ? 3.869 -23.197 -9.779 1.00 91.31 407 GLY A N 1
ATOM 3041 C CA . GLY A 1 407 ? 3.074 -22.044 -9.350 1.00 91.31 407 GLY A CA 1
ATOM 3042 C C . GLY A 1 407 ? 3.877 -20.956 -8.632 1.00 91.31 407 GLY A C 1
ATOM 3043 O O . GLY A 1 407 ? 3.285 -20.007 -8.118 1.00 91.31 407 GLY A O 1
ATOM 3044 N N . GLN A 1 408 ? 5.210 -21.060 -8.601 1.00 93.31 408 GLN A N 1
ATOM 3045 C CA . GLN A 1 408 ? 6.065 -20.022 -8.034 1.00 93.31 408 GLN A CA 1
ATOM 3046 C C . GLN A 1 408 ? 5.922 -18.728 -8.843 1.00 93.31 408 GLN A C 1
ATOM 3048 O O . GLN A 1 408 ? 6.052 -18.730 -10.068 1.00 93.31 408 GLN A O 1
ATOM 3053 N N . LEU A 1 409 ? 5.727 -17.593 -8.165 1.00 95.25 409 LEU A N 1
ATOM 3054 C CA . LEU A 1 409 ? 5.782 -16.295 -8.832 1.00 95.25 409 LEU A CA 1
ATOM 3055 C C . LEU A 1 409 ? 7.227 -15.993 -9.252 1.00 95.25 409 LEU A C 1
ATOM 3057 O O . LEU A 1 409 ? 8.116 -15.877 -8.405 1.00 95.25 409 LEU A O 1
ATOM 3061 N N . ILE A 1 410 ? 7.443 -15.820 -10.557 1.00 96.38 410 ILE A N 1
ATOM 3062 C CA . ILE A 1 410 ? 8.735 -15.441 -11.137 1.00 96.38 410 ILE A CA 1
ATOM 3063 C C . ILE A 1 410 ? 8.580 -14.131 -11.912 1.00 96.38 410 ILE A C 1
ATOM 3065 O O . ILE A 1 410 ? 7.761 -14.033 -12.828 1.00 96.38 410 ILE A O 1
ATOM 3069 N N . ILE A 1 411 ? 9.375 -13.112 -11.573 1.00 96.12 411 ILE A N 1
ATOM 3070 C CA . ILE A 1 411 ? 9.422 -11.877 -12.366 1.00 96.12 411 ILE A CA 1
ATOM 3071 C C . ILE A 1 411 ? 10.146 -12.152 -13.671 1.00 96.12 411 ILE A C 1
ATOM 3073 O O . ILE A 1 411 ? 11.342 -12.417 -13.668 1.00 96.12 411 ILE A O 1
ATOM 3077 N N . ASN A 1 412 ? 9.413 -12.010 -14.775 1.00 96.25 412 ASN A N 1
ATOM 3078 C CA . ASN A 1 412 ? 9.816 -12.447 -16.108 1.00 96.25 412 ASN A CA 1
ATOM 3079 C C . ASN A 1 412 ? 10.135 -13.950 -16.119 1.00 96.25 412 ASN A C 1
ATOM 3081 O O . ASN A 1 412 ? 11.262 -14.345 -15.812 1.00 96.25 412 ASN A O 1
ATOM 3085 N N . PRO A 1 413 ? 9.158 -14.798 -16.476 1.00 94.69 413 PRO A N 1
ATOM 3086 C CA . PRO A 1 413 ? 9.364 -16.238 -16.487 1.00 94.69 413 PRO A CA 1
ATOM 3087 C C . PRO A 1 413 ? 10.468 -16.652 -17.473 1.00 94.69 413 PRO A C 1
ATOM 3089 O O . PRO A 1 413 ? 10.801 -15.885 -18.387 1.00 94.69 413 PRO A O 1
ATOM 3092 N N . PRO A 1 414 ? 11.022 -17.870 -17.343 1.00 95.19 414 PRO A N 1
ATOM 3093 C CA . PRO A 1 414 ? 12.097 -18.375 -18.197 1.00 95.19 414 PRO A CA 1
ATOM 3094 C C . PRO A 1 414 ? 11.857 -18.126 -19.687 1.00 95.19 414 PRO A C 1
ATOM 3096 O O . PRO A 1 414 ? 12.741 -17.625 -20.382 1.00 95.19 414 PRO A O 1
ATOM 3099 N N . ARG A 1 415 ? 10.637 -18.374 -20.180 1.00 95.88 415 ARG A N 1
ATOM 3100 C CA . ARG A 1 415 ? 10.311 -18.158 -21.595 1.00 95.88 415 ARG A CA 1
ATOM 3101 C C . ARG A 1 415 ? 10.423 -16.690 -22.017 1.00 95.88 415 ARG A C 1
ATOM 3103 O O . ARG A 1 415 ? 10.814 -16.418 -23.149 1.00 95.88 415 ARG A O 1
ATOM 3110 N N . ALA A 1 416 ? 10.106 -15.744 -21.135 1.00 96.62 416 ALA A N 1
ATOM 3111 C CA . ALA A 1 416 ? 10.261 -14.318 -21.414 1.00 96.62 416 ALA A CA 1
ATOM 3112 C C . ALA A 1 416 ? 11.741 -13.918 -21.505 1.00 96.62 416 ALA A C 1
ATOM 3114 O O . ALA A 1 416 ? 12.124 -13.145 -22.384 1.00 96.62 416 ALA A O 1
ATOM 3115 N N . ILE A 1 417 ? 12.580 -14.477 -20.628 1.00 95.31 417 ILE A N 1
ATOM 3116 C CA . ILE A 1 417 ? 14.032 -14.257 -20.639 1.00 95.31 417 ILE A CA 1
ATOM 3117 C C . ILE A 1 417 ? 14.653 -14.854 -21.907 1.00 95.31 417 ILE A C 1
ATOM 3119 O O . ILE A 1 417 ? 15.403 -14.163 -22.594 1.00 95.31 417 ILE A O 1
ATOM 3123 N N . GLU A 1 418 ? 14.303 -16.096 -22.249 1.00 94.31 418 GLU A N 1
ATOM 3124 C CA . GLU A 1 418 ? 14.769 -16.783 -23.460 1.00 94.31 418 GLU A CA 1
ATOM 3125 C C . GLU A 1 418 ? 14.440 -15.974 -24.720 1.00 94.31 418 GLU A C 1
ATOM 3127 O O . GLU A 1 418 ? 15.323 -15.676 -25.525 1.00 94.31 418 GLU A O 1
ATOM 3132 N N . VAL A 1 419 ? 13.179 -15.545 -24.851 1.00 96.12 419 VAL A N 1
ATOM 3133 C CA . VAL A 1 419 ? 12.724 -14.735 -25.986 1.00 96.12 419 VAL A CA 1
ATOM 3134 C C . VAL A 1 419 ? 13.480 -13.415 -26.065 1.00 96.12 419 VAL A C 1
ATOM 3136 O O . VAL A 1 419 ? 13.858 -13.021 -27.159 1.00 96.12 419 VAL A O 1
ATOM 3139 N N . ALA A 1 420 ? 13.693 -12.721 -24.945 1.00 94.50 420 ALA A N 1
ATOM 3140 C CA . ALA A 1 420 ? 14.370 -11.425 -24.944 1.00 94.50 420 ALA A CA 1
ATOM 3141 C C . ALA A 1 420 ? 15.869 -11.520 -25.272 1.00 94.50 420 ALA A C 1
ATOM 3143 O O . ALA A 1 420 ? 16.432 -10.598 -25.862 1.00 94.50 420 ALA A O 1
ATOM 3144 N N . VAL A 1 421 ? 16.531 -12.609 -24.871 1.00 91.81 421 VAL A N 1
ATOM 3145 C CA . VAL A 1 421 ? 17.971 -12.810 -25.094 1.00 91.81 421 VAL A CA 1
ATOM 3146 C C . VAL A 1 421 ? 18.267 -13.246 -26.533 1.00 91.81 421 VAL A C 1
ATOM 3148 O O . VAL A 1 421 ? 19.303 -12.857 -27.081 1.00 91.81 421 VAL A O 1
ATOM 3151 N N . ASP A 1 422 ? 17.365 -14.002 -27.162 1.00 93.38 422 ASP A N 1
ATOM 3152 C CA . ASP A 1 422 ? 17.446 -14.368 -28.577 1.00 93.38 422 ASP A CA 1
ATOM 3153 C C . ASP A 1 422 ? 16.883 -13.249 -29.471 1.00 93.38 422 ASP A C 1
ATOM 3155 O O . ASP A 1 422 ? 15.672 -13.086 -29.639 1.00 93.38 422 ASP A O 1
ATOM 3159 N N . LYS A 1 423 ? 17.776 -12.490 -30.119 1.00 93.31 423 LYS A N 1
ATOM 3160 C CA . LYS A 1 423 ? 17.369 -11.384 -31.002 1.00 93.31 423 LYS A CA 1
ATOM 3161 C C . LYS A 1 423 ? 16.508 -11.826 -32.180 1.00 93.31 423 LYS A C 1
ATOM 3163 O O . LYS A 1 423 ? 15.658 -11.044 -32.613 1.00 93.31 423 LYS A O 1
ATOM 3168 N N . PHE A 1 424 ? 16.716 -13.023 -32.729 1.00 95.06 424 PHE A N 1
ATOM 3169 C CA . PHE A 1 424 ? 15.875 -13.518 -33.817 1.00 95.06 424 PHE A CA 1
ATOM 3170 C C . PHE A 1 424 ? 14.469 -13.799 -33.301 1.00 95.06 424 PHE A C 1
ATOM 3172 O O . PHE A 1 424 ? 13.507 -13.262 -33.852 1.00 95.06 424 PHE A O 1
ATOM 3179 N N . LEU A 1 425 ? 14.356 -14.570 -32.218 1.00 96.38 425 LEU A N 1
ATOM 3180 C CA . LEU A 1 425 ? 13.067 -14.929 -31.638 1.00 96.38 425 LEU A CA 1
ATOM 3181 C C . LEU A 1 425 ? 12.291 -13.690 -31.172 1.00 96.38 425 LEU A C 1
ATOM 3183 O O . LEU A 1 425 ? 11.106 -13.569 -31.487 1.00 96.38 425 LEU A O 1
ATOM 3187 N N . ALA A 1 426 ? 12.953 -12.737 -30.505 1.00 96.75 426 ALA A N 1
ATOM 3188 C CA . ALA A 1 426 ? 12.362 -11.447 -30.152 1.00 96.75 426 ALA A CA 1
ATOM 3189 C C . ALA A 1 426 ? 11.819 -10.721 -31.391 1.00 96.75 426 ALA A C 1
ATOM 3191 O O . ALA A 1 426 ? 10.646 -10.357 -31.429 1.00 96.75 426 ALA A O 1
ATOM 3192 N N . THR A 1 427 ? 12.642 -10.558 -32.434 1.00 97.00 427 THR A N 1
ATOM 3193 C CA . THR A 1 427 ? 12.247 -9.859 -33.672 1.00 97.00 427 THR A CA 1
ATOM 3194 C C . THR A 1 427 ? 11.055 -10.541 -34.343 1.00 97.00 427 THR A C 1
ATOM 3196 O O . THR A 1 427 ? 10.096 -9.873 -34.728 1.00 97.00 427 THR A O 1
ATOM 3199 N N . ALA A 1 428 ? 11.079 -11.873 -34.438 1.00 97.38 428 ALA A N 1
ATOM 3200 C CA . ALA A 1 428 ? 10.001 -12.657 -35.025 1.00 97.38 428 ALA A CA 1
ATOM 3201 C C . ALA A 1 428 ? 8.687 -12.497 -34.243 1.00 97.38 428 ALA A C 1
ATOM 3203 O O . ALA A 1 428 ? 7.632 -12.311 -34.850 1.00 97.38 428 ALA A O 1
ATOM 3204 N N . LYS A 1 429 ? 8.740 -12.502 -32.904 1.00 98.06 429 LYS A N 1
ATOM 3205 C CA . LYS A 1 429 ? 7.559 -12.277 -32.058 1.00 98.06 429 LYS A CA 1
ATOM 3206 C C . LYS A 1 429 ? 7.004 -10.860 -32.169 1.00 98.06 429 LYS A C 1
ATOM 3208 O O . LYS A 1 429 ? 5.789 -10.698 -32.245 1.00 98.06 429 LYS A O 1
ATOM 3213 N N . LEU A 1 430 ? 7.868 -9.847 -32.205 1.00 98.44 430 LEU A N 1
ATOM 3214 C CA . LEU A 1 430 ? 7.451 -8.456 -32.399 1.00 98.44 430 LEU A CA 1
ATOM 3215 C C . LEU A 1 430 ? 6.728 -8.293 -33.742 1.00 98.44 430 LEU A C 1
ATOM 3217 O O . LEU A 1 430 ? 5.627 -7.744 -33.790 1.00 98.44 430 LEU A O 1
ATOM 3221 N N . GLN A 1 431 ? 7.291 -8.854 -34.815 1.00 97.62 431 GLN A N 1
ATOM 3222 C CA . GLN A 1 431 ? 6.662 -8.834 -36.133 1.00 97.62 431 GLN A CA 1
ATOM 3223 C C . GLN A 1 431 ? 5.326 -9.594 -36.145 1.00 97.62 431 GLN A C 1
ATOM 3225 O O . GLN A 1 431 ? 4.351 -9.097 -36.703 1.00 97.62 431 GLN A O 1
ATOM 3230 N N . ALA A 1 432 ? 5.247 -10.767 -35.506 1.00 97.94 432 ALA A N 1
ATOM 3231 C CA . ALA A 1 432 ? 4.005 -11.537 -35.391 1.00 97.94 432 ALA A CA 1
ATOM 3232 C C . ALA A 1 432 ? 2.918 -10.794 -34.593 1.00 97.94 432 ALA A C 1
ATOM 3234 O O . ALA A 1 432 ? 1.734 -10.933 -34.889 1.00 97.94 432 ALA A O 1
ATOM 3235 N N . ALA A 1 433 ? 3.310 -9.956 -33.630 1.00 97.88 433 ALA A N 1
ATOM 3236 C CA . ALA A 1 433 ? 2.407 -9.048 -32.929 1.00 97.88 433 ALA A CA 1
ATOM 3237 C C . ALA A 1 433 ? 2.002 -7.824 -33.777 1.00 97.88 433 ALA A C 1
ATOM 3239 O O . ALA A 1 433 ? 1.225 -6.988 -33.320 1.00 97.88 433 ALA A O 1
ATOM 3240 N N . GLY A 1 434 ? 2.505 -7.682 -35.006 1.00 97.88 434 GLY A N 1
ATOM 3241 C CA . GLY A 1 434 ? 2.235 -6.539 -35.877 1.00 97.88 434 GLY A CA 1
ATOM 3242 C C . GLY A 1 434 ? 2.967 -5.265 -35.455 1.00 97.88 434 GLY A C 1
ATOM 3243 O O . GLY A 1 434 ? 2.504 -4.172 -35.771 1.00 97.88 434 GLY A O 1
ATOM 3244 N N . LEU A 1 435 ? 4.067 -5.383 -34.703 1.00 98.44 435 LEU A N 1
ATOM 3245 C CA . LEU A 1 435 ? 4.918 -4.242 -34.380 1.00 98.44 435 LEU A CA 1
ATOM 3246 C C . LEU A 1 435 ? 5.918 -3.983 -35.512 1.00 98.44 435 LEU A C 1
ATOM 3248 O O . LEU A 1 435 ? 6.532 -4.928 -36.019 1.00 98.44 435 LEU A O 1
ATOM 3252 N N . PRO A 1 436 ? 6.126 -2.714 -35.893 1.00 98.00 436 PRO A N 1
ATOM 3253 C CA . PRO A 1 436 ? 7.140 -2.355 -36.868 1.00 98.00 436 PRO A CA 1
ATOM 3254 C C . PRO A 1 436 ? 8.536 -2.581 -36.273 1.00 98.00 436 PRO A C 1
ATOM 3256 O O . PRO A 1 436 ? 8.891 -2.036 -35.227 1.00 98.00 436 PRO A O 1
ATOM 3259 N N . VAL A 1 437 ? 9.343 -3.382 -36.965 1.00 97.88 437 VAL A N 1
ATOM 3260 C CA . VAL A 1 437 ? 10.750 -3.656 -36.644 1.00 97.88 437 VAL A CA 1
ATOM 3261 C C . VAL A 1 437 ? 11.612 -3.383 -37.879 1.00 97.88 437 VAL A C 1
ATOM 3263 O O . VAL A 1 437 ? 11.110 -3.465 -39.006 1.00 97.88 437 VAL A O 1
ATOM 3266 N N . PRO A 1 438 ? 12.909 -3.061 -37.735 1.00 97.19 438 PRO A N 1
ATOM 3267 C CA . PRO A 1 438 ? 13.770 -2.920 -38.899 1.00 97.19 438 PRO A CA 1
ATOM 3268 C C . PRO A 1 438 ? 13.881 -4.247 -39.670 1.00 97.19 438 PRO A C 1
ATOM 3270 O O . PRO A 1 438 ? 14.017 -5.318 -39.071 1.00 97.19 438 PRO A O 1
ATOM 3273 N N . ALA A 1 439 ? 13.853 -4.174 -41.005 1.00 97.38 439 ALA A N 1
ATOM 3274 C CA . ALA A 1 439 ? 13.973 -5.348 -41.868 1.00 97.38 439 ALA A CA 1
ATOM 3275 C C . ALA A 1 439 ? 15.221 -6.161 -41.497 1.00 97.38 439 ALA A C 1
ATOM 3277 O O . ALA A 1 439 ? 16.312 -5.604 -41.378 1.00 97.38 439 ALA A O 1
ATOM 3278 N N . THR A 1 440 ? 15.043 -7.460 -41.277 1.00 97.62 440 THR A N 1
ATOM 3279 C CA . THR A 1 440 ? 16.063 -8.332 -40.691 1.00 97.62 440 THR A CA 1
ATOM 3280 C C . THR A 1 440 ? 16.103 -9.657 -41.443 1.00 97.62 440 THR A C 1
ATOM 3282 O O . THR A 1 440 ? 15.058 -10.225 -41.753 1.00 97.62 440 THR A O 1
ATOM 3285 N N . ILE A 1 441 ? 17.306 -10.156 -41.718 1.00 97.56 441 ILE A N 1
ATOM 3286 C CA . ILE A 1 441 ? 17.561 -11.481 -42.286 1.00 97.56 441 ILE A CA 1
ATOM 3287 C C . ILE A 1 441 ? 18.646 -12.158 -41.440 1.00 97.56 441 ILE A C 1
ATOM 3289 O O . ILE A 1 441 ? 19.674 -11.556 -41.132 1.00 97.56 441 ILE A O 1
ATOM 3293 N N . VAL A 1 442 ? 18.416 -13.415 -41.061 1.00 96.69 442 VAL A N 1
ATOM 3294 C CA . VAL A 1 442 ? 19.368 -14.229 -40.291 1.00 96.69 442 VAL A CA 1
ATOM 3295 C C . VAL A 1 442 ? 19.859 -15.373 -41.166 1.00 96.69 442 VAL A C 1
ATOM 3297 O O . VAL A 1 442 ? 19.062 -16.028 -41.835 1.00 96.69 442 VAL A O 1
ATOM 3300 N N . CYS A 1 443 ? 21.168 -15.598 -41.183 1.00 94.81 443 CYS A N 1
ATOM 3301 C CA . CYS A 1 443 ? 21.808 -16.587 -42.043 1.00 94.81 443 CYS A CA 1
ATOM 3302 C C . CYS A 1 443 ? 23.027 -17.237 -41.372 1.00 94.81 443 CYS A C 1
ATOM 3304 O O . CYS A 1 443 ? 23.448 -16.839 -40.282 1.00 94.81 443 CYS A O 1
ATOM 3306 N N . GLN A 1 444 ? 23.567 -18.280 -42.007 1.00 94.06 444 GLN A N 1
ATOM 3307 C CA . GLN A 1 444 ? 24.646 -19.109 -41.449 1.00 94.06 444 GLN A CA 1
ATOM 3308 C C . GLN A 1 444 ? 25.842 -19.274 -42.398 1.00 94.06 444 GLN A C 1
ATOM 3310 O O . GLN A 1 444 ? 26.799 -19.967 -42.068 1.00 94.06 444 GLN A O 1
ATOM 3315 N N . THR A 1 445 ? 25.811 -18.641 -43.571 1.00 94.81 445 THR A N 1
ATOM 3316 C CA . THR A 1 445 ? 26.898 -18.696 -44.558 1.00 94.81 445 THR A CA 1
ATOM 3317 C C . THR A 1 445 ? 27.223 -17.299 -45.075 1.00 94.81 445 THR A C 1
ATOM 3319 O O . THR A 1 445 ? 26.390 -16.395 -45.009 1.00 94.81 445 THR A O 1
ATOM 3322 N N . VAL A 1 446 ? 28.443 -17.121 -45.585 1.00 94.88 446 VAL A N 1
ATOM 3323 C CA . VAL A 1 446 ? 28.900 -15.836 -46.142 1.00 94.88 446 VAL A CA 1
ATOM 3324 C C . VAL A 1 446 ? 28.073 -15.440 -47.366 1.00 94.88 446 VAL A C 1
ATOM 3326 O O . VAL A 1 446 ? 27.654 -14.291 -47.453 1.00 94.88 446 VAL A O 1
ATOM 3329 N N . ASP A 1 447 ? 27.780 -16.384 -48.261 1.00 96.50 447 ASP A N 1
ATOM 3330 C CA . ASP A 1 447 ? 27.017 -16.112 -49.487 1.00 96.50 447 ASP A CA 1
ATOM 3331 C C . ASP A 1 447 ? 25.594 -15.642 -49.156 1.00 96.50 447 ASP A C 1
ATOM 3333 O O . ASP A 1 447 ? 25.159 -14.589 -49.616 1.00 96.50 447 ASP A O 1
ATOM 3337 N N . GLN A 1 448 ? 24.912 -16.336 -48.235 1.00 97.25 448 GLN A N 1
ATOM 3338 C CA . GLN A 1 448 ? 23.603 -15.896 -47.741 1.00 97.25 448 GLN A CA 1
ATOM 3339 C C . GLN A 1 448 ? 23.659 -14.517 -47.071 1.00 97.25 448 GLN A C 1
ATOM 3341 O O . GLN A 1 448 ? 22.681 -13.774 -47.136 1.00 97.25 448 GLN A O 1
ATOM 3346 N N . ALA A 1 449 ? 24.765 -14.175 -46.403 1.00 96.06 449 ALA A N 1
ATOM 3347 C CA . ALA A 1 449 ? 24.925 -12.875 -45.758 1.00 96.06 449 ALA A CA 1
ATOM 3348 C C . ALA A 1 449 ? 25.083 -11.744 -46.778 1.00 96.06 449 ALA A C 1
ATOM 3350 O O . ALA A 1 449 ? 24.537 -10.662 -46.565 1.00 96.06 449 ALA A O 1
ATOM 3351 N N . PHE A 1 450 ? 25.765 -11.988 -47.898 1.00 97.38 450 PHE A N 1
ATOM 3352 C CA . PHE A 1 450 ? 25.836 -11.025 -48.995 1.00 97.38 450 PHE A CA 1
ATOM 3353 C C . PHE A 1 450 ? 24.488 -10.850 -49.695 1.00 97.38 450 PHE A C 1
ATOM 3355 O O . PHE A 1 450 ? 24.040 -9.711 -49.835 1.00 97.38 450 PHE A O 1
ATOM 3362 N N . ASP A 1 451 ? 23.791 -11.944 -50.011 1.00 97.56 451 ASP A N 1
ATOM 3363 C CA . ASP A 1 451 ? 22.430 -11.889 -50.564 1.00 97.56 451 ASP A CA 1
ATOM 3364 C C . ASP A 1 451 ? 21.479 -11.128 -49.625 1.00 97.56 451 ASP A C 1
ATOM 3366 O O . ASP A 1 451 ? 20.653 -10.311 -50.042 1.00 97.56 451 ASP A O 1
ATOM 3370 N N . ALA A 1 452 ? 21.594 -11.377 -48.319 1.00 97.50 452 ALA A N 1
ATOM 3371 C CA . ALA A 1 452 ? 20.832 -10.672 -47.300 1.00 97.50 452 ALA A CA 1
ATOM 3372 C C . ALA A 1 452 ? 21.180 -9.178 -47.255 1.00 97.50 452 ALA A C 1
ATOM 3374 O O . ALA A 1 452 ? 20.277 -8.346 -47.203 1.00 97.50 452 ALA A O 1
ATOM 3375 N N . MET A 1 453 ? 22.469 -8.829 -47.285 1.00 97.31 453 MET A N 1
ATOM 3376 C CA . MET A 1 453 ? 22.939 -7.445 -47.273 1.00 97.31 453 MET A CA 1
ATOM 3377 C C . MET A 1 453 ? 22.403 -6.662 -48.476 1.00 97.31 453 MET A C 1
ATOM 3379 O O . MET A 1 453 ? 21.910 -5.549 -48.293 1.00 97.31 453 MET A O 1
ATOM 3383 N N . GLU A 1 454 ? 22.423 -7.246 -49.675 1.00 97.00 454 GLU A N 1
ATOM 3384 C CA . GLU A 1 454 ? 21.859 -6.630 -50.881 1.00 97.00 454 GLU A CA 1
ATOM 3385 C C . GLU A 1 454 ? 20.348 -6.397 -50.735 1.00 97.00 454 GLU A C 1
ATOM 3387 O O . GLU A 1 454 ? 19.869 -5.272 -50.891 1.00 97.00 454 GLU A O 1
ATOM 3392 N N . ARG A 1 455 ? 19.596 -7.426 -50.321 1.00 97.81 455 ARG A N 1
ATOM 3393 C CA . ARG A 1 455 ? 18.140 -7.340 -50.096 1.00 97.81 455 ARG A CA 1
ATOM 3394 C C . ARG A 1 455 ? 17.746 -6.330 -49.018 1.00 97.81 455 ARG A C 1
ATOM 3396 O O . ARG A 1 455 ? 16.634 -5.804 -49.047 1.00 97.81 455 ARG A O 1
ATOM 3403 N N . LEU A 1 456 ? 18.632 -6.070 -48.059 1.00 97.69 456 LEU A N 1
ATOM 3404 C CA . LEU A 1 456 ? 18.440 -5.086 -46.992 1.00 97.69 456 LEU A CA 1
ATOM 3405 C C . LEU A 1 456 ? 18.879 -3.666 -47.388 1.00 97.69 456 LEU A C 1
ATOM 3407 O O . LEU A 1 456 ? 18.695 -2.741 -46.595 1.00 97.69 456 LEU A O 1
ATOM 3411 N N . GLY A 1 457 ? 19.396 -3.470 -48.606 1.00 95.62 457 GLY A N 1
ATOM 3412 C CA . GLY A 1 457 ? 19.768 -2.161 -49.150 1.00 95.62 457 GLY A CA 1
ATOM 3413 C C . GLY A 1 457 ? 21.237 -1.775 -48.956 1.00 95.62 457 GLY A C 1
ATOM 3414 O O . GLY A 1 457 ? 21.564 -0.594 -49.047 1.00 95.62 457 GLY A O 1
ATOM 3415 N N . GLY A 1 458 ? 22.119 -2.735 -48.668 1.00 95.88 458 GLY A N 1
ATOM 3416 C CA . GLY A 1 458 ? 23.574 -2.549 -48.662 1.00 95.88 458 GLY A CA 1
ATOM 3417 C C . GLY A 1 458 ? 24.173 -1.866 -47.426 1.00 95.88 458 GLY A C 1
ATOM 3418 O O . GLY A 1 458 ? 25.390 -1.821 -47.315 1.00 95.88 458 GLY A O 1
ATOM 3419 N N . ASP A 1 459 ? 23.369 -1.363 -46.487 1.00 96.88 459 ASP A N 1
ATOM 3420 C CA . ASP A 1 459 ? 23.823 -0.771 -45.217 1.00 96.88 459 ASP A CA 1
ATOM 3421 C C . ASP A 1 459 ? 23.129 -1.491 -44.058 1.00 96.88 459 ASP A C 1
ATOM 3423 O O . ASP A 1 459 ? 21.929 -1.318 -43.814 1.00 96.88 459 ASP A O 1
ATOM 3427 N N . VAL A 1 460 ? 23.872 -2.362 -43.376 1.00 97.50 460 VAL A N 1
ATOM 3428 C CA . VAL A 1 460 ? 23.329 -3.277 -42.369 1.00 97.50 460 VAL A CA 1
ATOM 3429 C C . VAL A 1 460 ? 24.049 -3.155 -41.036 1.00 97.50 460 VAL A C 1
ATOM 3431 O O . VAL A 1 460 ? 25.236 -2.852 -40.951 1.00 97.50 460 VAL A O 1
ATOM 3434 N N . VAL A 1 461 ? 23.321 -3.442 -39.966 1.00 95.94 461 VAL A N 1
ATOM 3435 C CA . VAL A 1 461 ? 23.848 -3.700 -38.635 1.00 95.94 461 VAL A CA 1
ATOM 3436 C C . VAL A 1 461 ? 23.909 -5.207 -38.435 1.00 95.94 461 VAL A C 1
ATOM 3438 O O . VAL A 1 461 ? 22.883 -5.889 -38.429 1.00 95.94 461 VAL A O 1
ATOM 3441 N N . VAL A 1 462 ? 25.118 -5.715 -38.236 1.00 94.62 462 VAL A N 1
ATOM 3442 C CA . VAL A 1 462 ? 25.384 -7.091 -37.832 1.00 94.62 462 VAL A CA 1
ATOM 3443 C C . VAL A 1 462 ? 25.327 -7.159 -36.313 1.00 94.62 462 VAL A C 1
ATOM 3445 O O . VAL A 1 462 ? 26.033 -6.410 -35.628 1.00 94.62 462 VAL A O 1
ATOM 3448 N N . LYS A 1 463 ? 24.467 -8.033 -35.783 1.00 91.12 463 LYS A N 1
ATOM 3449 C CA . LYS A 1 463 ? 24.278 -8.213 -34.338 1.00 91.12 463 LYS A CA 1
ATOM 3450 C C . LYS A 1 463 ? 24.643 -9.641 -33.920 1.00 91.12 463 LYS A C 1
ATOM 3452 O O . LYS A 1 463 ? 24.258 -10.579 -34.610 1.00 91.12 463 LYS A O 1
ATOM 3457 N N . PRO A 1 464 ? 25.315 -9.850 -32.777 1.00 86.75 464 PRO A N 1
ATOM 3458 C CA . PRO A 1 464 ? 25.377 -11.172 -32.165 1.00 86.75 464 PRO A CA 1
ATOM 3459 C C . PRO A 1 464 ? 23.969 -11.605 -31.756 1.00 86.75 464 PRO A C 1
ATOM 3461 O O . PRO A 1 464 ? 23.230 -10.787 -31.196 1.00 86.75 464 PRO A O 1
ATOM 3464 N N . LEU A 1 465 ? 23.602 -12.868 -31.994 1.00 85.88 465 LEU A N 1
ATOM 3465 C CA . LEU A 1 465 ? 22.274 -13.379 -31.629 1.00 85.88 465 LEU A CA 1
ATOM 3466 C C . LEU A 1 465 ? 22.013 -13.207 -30.129 1.00 85.88 465 LEU A C 1
ATOM 3468 O O . LEU A 1 465 ? 21.015 -12.606 -29.741 1.00 85.88 465 LEU A O 1
ATOM 3472 N N . PHE A 1 466 ? 22.990 -13.603 -29.315 1.00 83.81 466 PHE A N 1
ATOM 3473 C CA . PHE A 1 466 ? 23.003 -13.425 -27.867 1.00 83.81 466 PHE A CA 1
ATOM 3474 C C . PHE A 1 466 ? 23.972 -12.303 -27.480 1.00 83.81 466 PHE A C 1
ATOM 3476 O O . PHE A 1 466 ? 25.077 -12.218 -28.012 1.00 83.81 466 PHE A O 1
ATOM 3483 N N . GLY A 1 467 ? 23.566 -11.419 -26.567 1.00 74.38 467 GLY A N 1
ATOM 3484 C CA . GLY A 1 467 ? 24.417 -10.337 -26.055 1.00 74.38 467 GLY A CA 1
ATOM 3485 C C . GLY A 1 467 ? 23.660 -9.034 -25.809 1.00 74.38 467 GLY A C 1
ATOM 3486 O O . GLY A 1 467 ? 22.531 -8.882 -26.274 1.00 74.38 467 GLY A O 1
ATOM 3487 N N . SER A 1 468 ? 24.302 -8.096 -25.111 1.00 69.44 468 SER A N 1
ATOM 3488 C CA . SER A 1 468 ? 23.704 -6.854 -24.600 1.00 69.44 468 SER A CA 1
ATOM 3489 C C . SER A 1 468 ? 24.627 -5.630 -24.768 1.00 69.44 468 SER A C 1
ATOM 3491 O O . SER A 1 468 ? 25.778 -5.744 -25.198 1.00 69.44 468 SER A O 1
ATOM 3493 N N . GLU A 1 469 ? 24.111 -4.436 -24.442 1.00 66.06 469 GLU A N 1
ATOM 3494 C CA . GLU A 1 469 ? 24.871 -3.167 -24.346 1.00 66.06 469 GLU A CA 1
ATOM 3495 C C . GLU A 1 469 ? 25.594 -2.733 -25.634 1.00 66.06 469 GLU A C 1
ATOM 3497 O O . GLU A 1 469 ? 26.613 -2.038 -25.607 1.00 66.06 469 GLU A O 1
ATOM 3502 N N . GLY A 1 470 ? 25.098 -3.175 -26.786 1.00 61.50 470 GLY A N 1
ATOM 3503 C CA . GLY A 1 470 ? 25.697 -2.872 -28.082 1.00 61.50 470 GLY A CA 1
ATOM 3504 C C . GLY A 1 470 ? 27.087 -3.480 -28.308 1.00 61.50 470 GLY A C 1
ATOM 3505 O O . GLY A 1 470 ? 27.796 -3.077 -29.236 1.00 61.50 470 GLY A O 1
ATOM 3506 N N . ARG A 1 471 ? 27.499 -4.447 -27.478 1.00 73.06 471 ARG A N 1
ATOM 3507 C CA . ARG A 1 471 ? 28.747 -5.195 -27.669 1.00 73.06 471 ARG A CA 1
ATOM 3508 C C . ARG A 1 471 ? 28.617 -6.116 -28.881 1.00 73.06 471 ARG A C 1
ATOM 3510 O O . ARG A 1 471 ? 27.592 -6.760 -29.076 1.00 73.06 471 ARG A O 1
ATOM 3517 N N . GLY A 1 472 ? 29.656 -6.145 -29.711 1.00 79.69 472 GLY A N 1
ATOM 3518 C CA . GLY A 1 472 ? 29.678 -6.942 -30.941 1.00 79.69 472 GLY A CA 1
ATOM 3519 C C . GLY A 1 472 ? 28.817 -6.399 -32.088 1.00 79.69 472 GLY A C 1
ATOM 3520 O O . GLY A 1 472 ? 28.756 -7.042 -33.128 1.00 79.69 472 GLY A O 1
ATOM 3521 N N . LEU A 1 473 ? 28.180 -5.227 -31.939 1.00 85.75 473 LEU A N 1
ATOM 3522 C CA . LEU A 1 473 ? 27.485 -4.565 -33.046 1.00 85.75 473 LEU A CA 1
ATOM 3523 C C . LEU A 1 473 ? 28.487 -3.997 -34.055 1.00 85.75 473 LEU A C 1
ATOM 3525 O O . LEU A 1 473 ? 29.334 -3.175 -33.689 1.00 85.75 473 LEU A O 1
ATOM 3529 N N . ALA A 1 474 ? 28.324 -4.362 -35.324 1.00 91.31 474 ALA A N 1
ATOM 3530 C CA . ALA A 1 474 ? 29.078 -3.797 -36.436 1.00 91.31 474 ALA A CA 1
ATOM 3531 C C . ALA A 1 474 ? 28.118 -3.229 -37.481 1.00 91.31 474 ALA A C 1
ATOM 3533 O O . ALA A 1 474 ? 27.211 -3.923 -37.930 1.00 91.31 474 ALA A O 1
ATOM 3534 N N . ARG A 1 475 ? 28.322 -1.973 -37.887 1.00 94.62 475 ARG A N 1
ATOM 3535 C CA . ARG A 1 475 ? 27.664 -1.423 -39.074 1.00 94.62 475 ARG A CA 1
ATOM 3536 C C . ARG A 1 475 ? 28.539 -1.719 -40.285 1.00 94.62 475 ARG A C 1
ATOM 3538 O O . ARG A 1 475 ? 29.731 -1.418 -40.265 1.00 94.62 475 ARG A O 1
ATOM 3545 N N . VAL A 1 476 ? 27.949 -2.315 -41.308 1.00 96.00 476 VAL A N 1
ATOM 3546 C CA . VAL A 1 476 ? 28.619 -2.760 -42.524 1.00 96.00 476 VAL A CA 1
ATOM 3547 C C . VAL A 1 476 ? 27.882 -2.161 -43.712 1.00 96.00 476 VAL A C 1
ATOM 3549 O O . VAL A 1 476 ? 26.738 -2.517 -43.984 1.00 96.00 476 VAL A O 1
ATOM 3552 N N . SER A 1 477 ? 28.561 -1.258 -44.410 1.00 95.00 477 SER A N 1
ATOM 3553 C CA . SER A 1 477 ? 28.098 -0.653 -45.664 1.00 95.00 477 SER A CA 1
ATOM 3554 C C . SER A 1 477 ? 29.049 -0.899 -46.841 1.00 95.00 477 SER A C 1
ATOM 3556 O O . SER A 1 477 ? 28.715 -0.601 -47.982 1.00 95.00 477 SER A O 1
ATOM 3558 N N . ASP A 1 478 ? 30.238 -1.444 -46.568 1.00 95.12 478 ASP A N 1
ATOM 3559 C CA . ASP A 1 478 ? 31.252 -1.798 -47.562 1.00 95.12 478 ASP A CA 1
ATOM 3560 C C . ASP A 1 478 ? 31.324 -3.333 -47.673 1.00 95.12 478 ASP A C 1
ATOM 3562 O O . ASP A 1 478 ? 31.639 -3.990 -46.672 1.00 95.12 478 ASP A O 1
ATOM 3566 N N . PRO A 1 479 ? 31.064 -3.922 -48.856 1.00 92.81 479 PRO A N 1
ATOM 3567 C CA . PRO A 1 479 ? 31.134 -5.366 -49.068 1.00 92.81 479 PRO A CA 1
ATOM 3568 C C . PRO A 1 479 ? 32.481 -6.002 -48.688 1.00 92.81 479 PRO A C 1
ATOM 3570 O O . PRO A 1 479 ? 32.501 -7.100 -48.134 1.00 92.81 479 PRO A O 1
ATOM 3573 N N . ALA A 1 480 ? 33.609 -5.317 -48.908 1.00 92.31 480 ALA A N 1
ATOM 3574 C CA . ALA A 1 4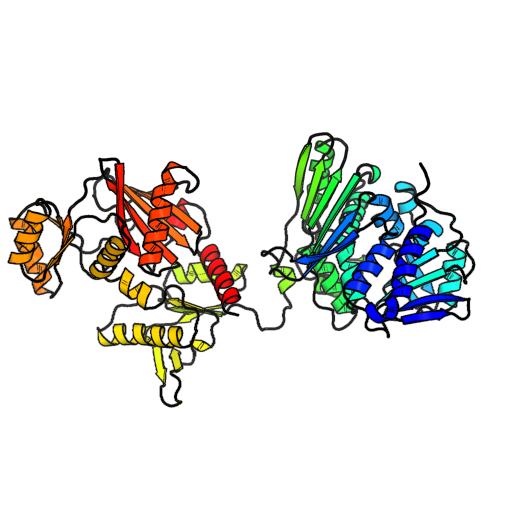80 ? 34.934 -5.835 -48.564 1.00 92.31 480 ALA A CA 1
ATOM 3575 C C . ALA A 1 480 ? 35.158 -5.872 -47.043 1.00 92.31 480 ALA A C 1
ATOM 3577 O O . ALA A 1 480 ? 35.851 -6.753 -46.524 1.00 92.31 480 ALA A O 1
ATOM 3578 N N . ILE A 1 481 ? 34.570 -4.922 -46.308 1.00 93.19 481 ILE A N 1
ATOM 3579 C CA . ILE A 1 481 ? 34.506 -4.979 -44.840 1.00 93.19 481 ILE A CA 1
ATOM 3580 C C . ILE A 1 481 ? 33.555 -6.101 -44.412 1.00 93.19 481 ILE A C 1
ATOM 3582 O O . ILE A 1 481 ? 33.894 -6.866 -43.506 1.00 93.19 481 ILE A O 1
ATOM 3586 N N . GLY A 1 482 ? 32.409 -6.227 -45.087 1.00 93.00 482 GLY A N 1
ATOM 3587 C CA . GLY A 1 482 ? 31.416 -7.271 -44.850 1.00 93.00 482 GLY A CA 1
ATOM 3588 C C . GLY A 1 482 ? 32.010 -8.668 -44.916 1.00 93.00 482 GLY A C 1
ATOM 3589 O O . GLY A 1 482 ? 31.844 -9.429 -43.967 1.00 93.00 482 GLY A O 1
ATOM 3590 N N . GLU A 1 483 ? 32.808 -8.973 -45.942 1.00 93.00 483 GLU A N 1
ATOM 3591 C CA . GLU A 1 483 ? 33.454 -10.283 -46.072 1.00 93.00 483 GLU A CA 1
ATOM 3592 C C . GLU A 1 483 ? 34.285 -10.639 -44.832 1.00 93.00 483 GLU A C 1
ATOM 3594 O O . GLU A 1 483 ? 34.160 -11.734 -44.277 1.00 93.00 483 GLU A O 1
ATOM 3599 N N . ARG A 1 484 ? 35.113 -9.697 -44.360 1.00 94.00 484 ARG A N 1
ATOM 3600 C CA . ARG A 1 484 ? 35.963 -9.907 -43.180 1.00 94.00 484 ARG A CA 1
ATOM 3601 C C . ARG A 1 484 ? 35.130 -10.100 -41.918 1.00 94.00 484 ARG A C 1
ATOM 3603 O O . ARG A 1 484 ? 35.431 -10.997 -41.135 1.00 94.00 484 ARG A O 1
ATOM 3610 N N . VAL A 1 485 ? 34.086 -9.291 -41.733 1.00 93.44 485 VAL A N 1
ATOM 3611 C CA . VAL A 1 485 ? 33.184 -9.381 -40.574 1.00 93.44 485 VAL A CA 1
ATOM 3612 C C . VAL A 1 485 ? 32.439 -10.717 -40.567 1.00 93.44 485 VAL A C 1
ATOM 3614 O O . VAL A 1 485 ? 32.452 -11.412 -39.553 1.00 93.44 485 VAL A O 1
ATOM 3617 N N . PHE A 1 486 ? 31.837 -11.115 -41.690 1.00 94.38 486 PHE A N 1
ATOM 3618 C CA . PHE A 1 486 ? 31.068 -12.356 -41.790 1.00 94.38 486 PHE A CA 1
ATOM 3619 C C . PHE A 1 486 ? 31.953 -13.585 -41.575 1.00 94.38 486 PHE A C 1
ATOM 3621 O O . PHE A 1 486 ? 31.598 -14.462 -40.789 1.00 94.38 486 PHE A O 1
ATOM 3628 N N . ARG A 1 487 ? 33.140 -13.632 -42.197 1.00 93.25 487 ARG A N 1
ATOM 3629 C CA . ARG A 1 487 ? 34.094 -14.735 -41.996 1.00 93.25 487 ARG A CA 1
ATOM 3630 C C . ARG A 1 487 ? 34.580 -14.817 -40.550 1.00 93.25 487 ARG A C 1
ATOM 3632 O O . ARG A 1 487 ? 34.615 -15.914 -40.002 1.00 93.25 487 ARG A O 1
ATOM 3639 N N . ALA A 1 488 ? 34.910 -13.686 -39.925 1.00 92.06 488 ALA A N 1
ATOM 3640 C CA . ALA A 1 488 ? 35.366 -13.664 -38.535 1.00 92.06 488 ALA A CA 1
ATOM 3641 C C . ALA A 1 488 ? 34.286 -14.160 -37.559 1.00 92.06 488 ALA A C 1
ATOM 3643 O O . ALA A 1 488 ? 34.585 -14.922 -36.643 1.00 92.06 488 ALA A O 1
ATOM 3644 N N . LEU A 1 489 ? 33.022 -13.777 -37.770 1.00 90.56 489 LEU A N 1
ATOM 3645 C CA . LEU A 1 489 ? 31.904 -14.244 -36.946 1.00 90.56 489 LEU A CA 1
ATOM 3646 C C . LEU A 1 489 ? 31.630 -15.744 -37.129 1.00 90.56 489 LEU A C 1
ATOM 3648 O O . LEU A 1 489 ? 31.397 -16.444 -36.145 1.00 90.56 489 LEU A O 1
ATOM 3652 N N . LEU A 1 490 ? 31.719 -16.263 -38.356 1.00 89.75 490 LEU A N 1
ATOM 3653 C CA . LEU A 1 490 ? 31.560 -17.699 -38.609 1.00 89.75 490 LEU A CA 1
ATOM 3654 C C . LEU A 1 490 ? 32.728 -18.534 -38.059 1.00 89.75 490 LEU A C 1
ATOM 3656 O O . LEU A 1 490 ? 32.509 -19.666 -37.639 1.00 89.75 490 LEU A O 1
ATOM 3660 N N . GLN A 1 491 ? 33.949 -17.988 -37.999 1.00 92.12 491 GLN A N 1
ATOM 3661 C CA . GLN A 1 491 ? 35.101 -18.660 -37.375 1.00 92.12 491 GLN A CA 1
ATOM 3662 C C . GLN A 1 491 ? 34.912 -18.917 -35.875 1.00 92.12 491 GLN A C 1
ATOM 3664 O O . GLN A 1 491 ? 35.485 -19.865 -35.345 1.00 92.12 491 GLN A O 1
ATOM 3669 N N . ILE A 1 492 ? 34.102 -18.099 -35.201 1.00 88.69 492 ILE A N 1
ATOM 3670 C CA . ILE A 1 492 ? 33.720 -18.295 -33.796 1.00 88.69 492 ILE A CA 1
ATOM 3671 C C . ILE A 1 492 ? 32.339 -18.954 -33.657 1.00 88.69 492 ILE A C 1
ATOM 3673 O O . ILE A 1 492 ? 31.714 -18.861 -32.602 1.00 88.69 492 ILE A O 1
ATOM 3677 N N . SER A 1 493 ? 31.848 -19.593 -34.724 1.00 86.56 493 SER A N 1
ATOM 3678 C CA . SER A 1 493 ? 30.549 -20.274 -34.781 1.00 86.56 493 SER A CA 1
ATOM 3679 C C . SER A 1 493 ? 29.342 -19.381 -34.445 1.00 86.56 493 SER A C 1
ATOM 3681 O O . SER A 1 493 ? 28.313 -19.876 -33.987 1.00 86.56 493 SER A O 1
ATOM 3683 N N . SER A 1 494 ? 29.433 -18.064 -34.673 1.00 88.75 494 SER A N 1
ATOM 3684 C CA . SER A 1 494 ? 28.288 -17.156 -34.529 1.00 88.75 494 SER A CA 1
ATOM 3685 C C . SER A 1 494 ? 27.371 -17.252 -35.742 1.00 88.75 494 SER A C 1
ATOM 3687 O O . SER A 1 494 ? 27.830 -17.294 -36.881 1.00 88.75 494 SER A O 1
ATOM 3689 N N . VAL A 1 495 ? 26.061 -17.176 -35.515 1.00 91.62 495 VAL A N 1
ATOM 3690 C CA . VAL A 1 495 ? 25.104 -16.899 -36.593 1.00 91.62 495 VAL A CA 1
ATOM 3691 C C . VAL A 1 495 ? 25.214 -15.442 -37.049 1.00 91.62 495 VAL A C 1
ATOM 3693 O O . VAL A 1 495 ? 25.648 -14.567 -36.290 1.00 91.62 495 VAL A O 1
ATOM 3696 N N . LEU A 1 496 ? 24.800 -15.175 -38.285 1.00 93.62 496 LEU A N 1
ATOM 3697 C CA . LEU A 1 496 ? 24.844 -13.852 -38.896 1.00 93.62 496 LEU A CA 1
ATOM 3698 C C . LEU A 1 496 ? 23.439 -13.240 -38.891 1.00 93.62 496 LEU A C 1
ATOM 3700 O O . LEU A 1 496 ? 22.624 -13.514 -39.771 1.00 93.62 496 LEU A O 1
ATOM 3704 N N . TYR A 1 497 ? 23.146 -12.416 -37.884 1.00 96.19 497 TYR A N 1
ATOM 3705 C CA . TYR A 1 497 ? 21.931 -11.600 -37.831 1.00 96.19 497 TYR A CA 1
ATOM 3706 C C . TYR A 1 497 ? 22.222 -10.251 -38.496 1.00 96.19 497 TYR A C 1
ATOM 3708 O O . TYR A 1 497 ? 22.986 -9.445 -37.955 1.00 96.19 497 TYR A O 1
ATOM 3716 N N . LEU A 1 498 ? 21.633 -10.013 -39.669 1.00 97.44 498 LEU A N 1
ATOM 3717 C CA . LEU A 1 498 ? 21.770 -8.777 -40.435 1.00 97.44 498 LEU A CA 1
ATOM 3718 C C . LEU A 1 498 ? 20.454 -8.011 -40.382 1.00 97.44 498 LEU A C 1
ATOM 3720 O O . LEU A 1 498 ? 19.400 -8.518 -40.761 1.00 97.44 498 LEU A O 1
ATOM 3724 N N . GLN A 1 499 ? 20.518 -6.765 -39.943 1.00 97.44 499 GLN A N 1
ATOM 3725 C CA . GLN A 1 499 ? 19.367 -5.879 -39.868 1.00 97.44 499 GLN A CA 1
ATOM 3726 C C . GLN A 1 499 ? 19.649 -4.610 -40.658 1.00 97.44 499 GLN A C 1
ATOM 3728 O O . GLN A 1 499 ? 20.731 -4.049 -40.538 1.00 97.44 499 GLN A O 1
ATOM 3733 N N . ARG A 1 500 ? 18.691 -4.125 -41.448 1.00 97.44 500 ARG A N 1
ATOM 3734 C CA . ARG A 1 500 ? 18.830 -2.859 -42.176 1.00 97.44 500 ARG A CA 1
ATOM 3735 C C . ARG A 1 500 ? 19.169 -1.729 -41.206 1.00 97.44 500 ARG A C 1
ATOM 3737 O O . ARG A 1 500 ? 18.455 -1.527 -40.222 1.00 97.44 500 ARG A O 1
ATOM 3744 N N . PHE A 1 501 ? 20.218 -0.967 -41.508 1.00 96.75 501 PHE A N 1
ATOM 3745 C CA . PHE A 1 501 ? 20.528 0.241 -40.759 1.00 96.75 501 PHE A CA 1
ATOM 3746 C C . PHE A 1 501 ? 19.454 1.300 -41.031 1.00 96.75 501 PHE A C 1
ATOM 3748 O O . PHE A 1 501 ? 19.224 1.715 -42.167 1.00 96.75 501 PHE A O 1
ATOM 3755 N N . VAL A 1 502 ? 18.770 1.733 -39.976 1.00 95.56 502 VAL A N 1
ATOM 3756 C CA . VAL A 1 502 ? 17.778 2.808 -40.046 1.00 95.56 502 VAL A CA 1
ATOM 3757 C C . VAL A 1 502 ? 18.494 4.110 -39.734 1.00 95.56 502 VAL A C 1
ATOM 3759 O O . VAL A 1 502 ? 19.112 4.227 -38.683 1.00 95.56 502 VAL A O 1
ATOM 3762 N N . ARG A 1 503 ? 18.425 5.095 -40.633 1.00 93.69 503 ARG A N 1
ATOM 3763 C CA . ARG A 1 503 ? 19.001 6.424 -40.381 1.00 93.69 503 ARG A CA 1
ATOM 3764 C C . ARG A 1 503 ? 18.210 7.133 -39.283 1.00 93.69 503 ARG A C 1
ATOM 3766 O O . ARG A 1 503 ? 16.987 7.098 -39.300 1.00 93.69 503 ARG A O 1
ATOM 3773 N N . HIS A 1 504 ? 18.902 7.796 -38.369 1.00 92.00 504 HIS A N 1
ATOM 3774 C CA . HIS A 1 504 ? 18.304 8.531 -37.256 1.00 92.00 504 HIS A CA 1
ATOM 3775 C C . HIS A 1 504 ? 19.219 9.692 -36.844 1.00 92.00 504 HIS A C 1
ATOM 3777 O O . HIS A 1 504 ? 20.351 9.799 -37.316 1.00 92.00 504 HIS A O 1
ATOM 3783 N N . ASP A 1 505 ? 18.733 10.558 -35.960 1.00 89.00 505 ASP A N 1
ATOM 3784 C CA . ASP A 1 505 ? 19.411 11.762 -35.456 1.00 89.00 505 ASP A CA 1
ATOM 3785 C C . ASP A 1 505 ? 20.471 11.470 -34.371 1.00 89.00 505 ASP A C 1
ATOM 3787 O O . ASP A 1 505 ? 20.815 12.351 -33.585 1.00 89.00 505 ASP A O 1
ATOM 3791 N N . GLY A 1 506 ? 20.965 10.231 -34.281 1.00 91.06 506 GLY A N 1
ATOM 3792 C CA . GLY A 1 506 ? 21.850 9.814 -33.190 1.00 91.06 506 GLY A CA 1
ATOM 3793 C C . GLY A 1 506 ? 21.124 9.690 -31.850 1.00 91.06 506 GLY A C 1
ATOM 3794 O O . GLY A 1 506 ? 21.759 9.781 -30.800 1.00 91.06 506 GLY A O 1
ATOM 3795 N N . SER A 1 507 ? 19.799 9.506 -31.866 1.00 93.94 507 SER A N 1
ATOM 3796 C CA . SER A 1 507 ? 19.005 9.258 -30.665 1.00 93.94 507 SER A CA 1
ATOM 3797 C C . SER A 1 507 ? 18.106 8.031 -30.761 1.00 93.94 507 SER A C 1
ATOM 3799 O O . SER A 1 507 ? 17.783 7.575 -31.858 1.00 93.94 507 SER A O 1
ATOM 3801 N N . ASP A 1 508 ? 17.706 7.520 -29.600 1.00 95.50 508 ASP A N 1
ATOM 3802 C CA . ASP A 1 508 ? 16.662 6.512 -29.444 1.00 95.50 508 ASP A CA 1
ATOM 3803 C C . ASP A 1 508 ? 15.880 6.745 -28.136 1.00 95.50 508 ASP A C 1
ATOM 3805 O O . ASP A 1 508 ? 16.292 7.529 -27.273 1.00 95.50 508 ASP A O 1
ATOM 3809 N N . LEU A 1 509 ? 14.741 6.074 -27.997 1.00 97.19 509 LEU A N 1
ATOM 3810 C CA . LEU A 1 509 ? 13.871 6.143 -26.832 1.00 97.19 509 LEU A CA 1
ATOM 3811 C C . LEU A 1 509 ? 13.916 4.814 -26.070 1.00 97.19 509 LEU A C 1
ATOM 3813 O O . LEU A 1 509 ? 13.499 3.783 -26.595 1.00 97.19 509 LEU A O 1
ATOM 3817 N N . ARG A 1 510 ? 14.342 4.852 -24.804 1.00 97.56 510 ARG A N 1
ATOM 3818 C CA . ARG A 1 510 ? 14.224 3.723 -23.873 1.00 97.56 510 ARG A CA 1
ATOM 3819 C C . ARG A 1 510 ? 12.965 3.913 -23.037 1.00 97.56 510 ARG A C 1
ATOM 3821 O O . ARG A 1 510 ? 12.895 4.868 -22.267 1.00 97.56 510 ARG A O 1
ATOM 3828 N N . VAL A 1 511 ? 12.039 2.963 -23.122 1.00 98.31 511 VAL A N 1
ATOM 3829 C CA . VAL A 1 511 ? 10.875 2.853 -22.232 1.00 98.31 511 VAL A CA 1
ATOM 3830 C C . VAL A 1 511 ? 11.094 1.675 -21.286 1.00 98.31 511 VAL A C 1
ATOM 3832 O O . VAL A 1 511 ? 11.226 0.532 -21.721 1.00 98.31 511 VAL A O 1
ATOM 3835 N N . LEU A 1 512 ? 11.169 1.944 -19.988 1.00 98.50 512 LEU A N 1
ATOM 3836 C CA . LEU A 1 512 ? 11.137 0.940 -18.934 1.00 98.50 512 LEU A CA 1
ATOM 3837 C C . LEU A 1 512 ? 9.690 0.741 -18.486 1.00 98.50 512 LEU A C 1
ATOM 3839 O O . LEU A 1 512 ? 9.044 1.677 -18.026 1.00 98.50 512 LEU A O 1
ATOM 3843 N N . LEU A 1 513 ? 9.210 -0.489 -18.605 1.00 98.44 513 LEU A N 1
ATOM 3844 C CA . LEU A 1 513 ? 7.905 -0.923 -18.133 1.00 98.44 513 LEU A CA 1
ATOM 3845 C C . LEU A 1 513 ? 8.067 -1.727 -16.849 1.00 98.44 513 LEU A C 1
ATOM 3847 O O . LEU A 1 513 ? 8.850 -2.683 -16.811 1.00 98.44 513 LEU A O 1
ATOM 3851 N N . ILE A 1 514 ? 7.312 -1.347 -15.822 1.00 97.50 514 ILE A N 1
ATOM 3852 C CA . ILE A 1 514 ? 7.205 -2.067 -14.551 1.00 97.50 514 ILE A CA 1
ATOM 3853 C C . ILE A 1 514 ? 5.719 -2.330 -14.319 1.00 97.50 514 ILE A C 1
ATOM 3855 O O . ILE A 1 514 ? 4.956 -1.423 -13.984 1.00 97.50 514 ILE A O 1
ATOM 3859 N N . GLY A 1 515 ? 5.285 -3.556 -14.614 1.00 91.81 515 GLY A N 1
ATOM 3860 C CA . GLY A 1 515 ? 3.864 -3.857 -14.760 1.00 91.81 515 GLY A CA 1
ATOM 3861 C C . GLY A 1 515 ? 3.245 -3.004 -15.867 1.00 91.81 515 GLY A C 1
ATOM 3862 O O . GLY A 1 515 ? 3.662 -3.082 -17.022 1.00 91.81 515 GLY A O 1
ATOM 3863 N N . ASN A 1 516 ? 2.273 -2.167 -15.500 1.00 90.19 516 ASN A N 1
ATOM 3864 C CA . ASN A 1 516 ? 1.600 -1.248 -16.424 1.00 90.19 516 ASN A CA 1
ATOM 3865 C C . ASN A 1 516 ? 2.164 0.183 -16.392 1.00 90.19 516 ASN A C 1
ATOM 3867 O O . ASN A 1 516 ? 1.616 1.051 -17.061 1.00 90.19 516 ASN A O 1
ATOM 3871 N N . GLN A 1 517 ? 3.218 0.454 -15.617 1.00 96.44 517 GLN A N 1
ATOM 3872 C CA . GLN A 1 517 ? 3.768 1.804 -15.471 1.00 96.44 517 GLN A CA 1
ATOM 3873 C C . GLN A 1 517 ? 4.927 2.043 -16.454 1.00 96.44 517 GLN A C 1
ATOM 3875 O O . GLN A 1 517 ? 5.919 1.304 -16.387 1.00 96.44 517 GLN A O 1
ATOM 3880 N N . PRO A 1 518 ? 4.831 3.050 -17.347 1.00 97.69 518 PRO A N 1
ATOM 3881 C CA . PRO A 1 518 ? 5.914 3.434 -18.242 1.00 97.69 518 PRO A CA 1
ATOM 3882 C C . PRO A 1 518 ? 6.801 4.539 -17.658 1.00 97.69 518 PRO A C 1
ATOM 3884 O O . PRO A 1 518 ? 6.322 5.541 -17.135 1.00 97.69 518 PRO A O 1
ATOM 3887 N N . PHE A 1 519 ? 8.112 4.379 -17.833 1.00 98.19 519 PHE A N 1
ATOM 3888 C CA . PHE A 1 519 ? 9.125 5.391 -17.543 1.00 98.19 519 PHE A CA 1
ATOM 3889 C C . PHE A 1 519 ? 10.056 5.520 -18.740 1.00 98.19 519 PHE A C 1
ATOM 3891 O O . PHE A 1 519 ? 10.618 4.519 -19.187 1.00 98.19 519 PHE A O 1
ATOM 3898 N N . ALA A 1 520 ? 10.248 6.726 -19.267 1.00 97.88 520 ALA A N 1
ATOM 3899 C CA . ALA A 1 520 ? 10.973 6.906 -20.516 1.00 97.88 520 ALA A CA 1
ATOM 3900 C C . ALA A 1 520 ? 12.147 7.877 -20.395 1.00 97.88 520 ALA A C 1
ATOM 3902 O O . ALA A 1 520 ? 12.071 8.914 -19.740 1.00 97.88 520 ALA A O 1
ATOM 3903 N N . ILE A 1 521 ? 13.234 7.545 -21.088 1.00 97.44 521 ILE A N 1
ATOM 3904 C CA . ILE A 1 521 ? 14.358 8.449 -21.324 1.00 97.44 521 ILE A CA 1
ATOM 3905 C C . ILE A 1 521 ? 14.708 8.443 -22.807 1.00 97.44 521 ILE A C 1
ATOM 3907 O O . ILE A 1 521 ? 14.688 7.400 -23.469 1.00 97.44 521 ILE A O 1
ATOM 3911 N N . LYS A 1 522 ? 15.094 9.604 -23.328 1.00 96.44 522 LYS A N 1
ATOM 3912 C CA . LYS A 1 522 ? 15.703 9.719 -24.651 1.00 96.44 522 LYS A CA 1
ATOM 3913 C C . LYS A 1 522 ? 17.214 9.634 -24.489 1.00 96.44 522 LYS A C 1
ATOM 3915 O O . LYS A 1 522 ? 17.793 10.425 -23.745 1.00 96.44 522 LYS A O 1
ATOM 3920 N N . ARG A 1 523 ? 17.855 8.697 -25.187 1.00 95.56 523 ARG A N 1
ATOM 3921 C CA . ARG A 1 523 ? 19.317 8.559 -25.195 1.00 95.56 523 ARG A CA 1
ATOM 3922 C C . ARG A 1 523 ? 19.884 9.179 -26.464 1.00 95.56 523 ARG A C 1
ATOM 3924 O O . ARG A 1 523 ? 19.275 9.057 -27.526 1.00 95.56 523 ARG A O 1
ATOM 3931 N N . ARG A 1 524 ? 21.029 9.855 -26.373 1.00 94.06 524 ARG A N 1
ATOM 3932 C CA . ARG A 1 524 ? 21.690 10.509 -27.513 1.00 94.06 524 ARG A CA 1
ATOM 3933 C C . ARG A 1 524 ? 23.187 10.260 -27.493 1.00 94.06 524 ARG A C 1
ATOM 3935 O O . ARG A 1 524 ? 23.790 10.241 -26.426 1.00 94.06 524 ARG A O 1
ATOM 3942 N N . HIS A 1 525 ? 23.790 10.112 -28.667 1.00 91.88 525 HIS A N 1
ATOM 3943 C CA . HIS A 1 525 ? 25.241 10.096 -28.802 1.00 91.88 525 HIS A CA 1
ATOM 3944 C C . HIS A 1 525 ? 25.667 11.002 -29.970 1.00 91.88 525 HIS A C 1
ATOM 3946 O O . HIS A 1 525 ? 25.164 10.838 -31.080 1.00 91.88 525 HIS A O 1
ATOM 3952 N N . PRO A 1 526 ? 26.588 11.961 -29.758 1.00 82.06 526 PRO A N 1
ATOM 3953 C CA . PRO A 1 526 ? 26.903 12.976 -30.766 1.00 82.06 526 PRO A CA 1
ATOM 3954 C C . PRO A 1 526 ? 27.697 12.432 -31.963 1.00 82.06 526 PRO A C 1
ATOM 3956 O O . PRO A 1 526 ? 27.603 12.974 -33.060 1.00 82.06 526 PRO A O 1
ATOM 3959 N N . THR A 1 527 ? 28.499 11.380 -31.764 1.00 85.06 527 THR A N 1
ATOM 3960 C CA . THR A 1 527 ? 29.484 10.902 -32.759 1.00 85.06 527 THR A CA 1
ATOM 3961 C C . THR A 1 527 ? 29.403 9.408 -33.100 1.00 85.06 527 THR A C 1
ATOM 3963 O O . THR A 1 527 ? 30.170 8.925 -33.928 1.00 85.06 527 THR A O 1
ATOM 3966 N N . ASP A 1 528 ? 28.477 8.663 -32.498 1.00 86.56 528 ASP A N 1
ATOM 3967 C CA . ASP A 1 528 ? 28.292 7.217 -32.680 1.00 86.56 528 ASP A CA 1
ATOM 3968 C C . ASP A 1 528 ? 26.796 6.999 -32.900 1.00 86.56 528 ASP A C 1
ATOM 3970 O O . ASP A 1 528 ? 25.966 7.687 -32.310 1.00 86.56 528 ASP A O 1
ATOM 3974 N N . TRP A 1 529 ? 26.441 6.065 -33.774 1.00 88.69 529 TRP A N 1
ATOM 3975 C CA . TRP A 1 529 ? 25.042 5.723 -34.026 1.00 88.69 529 TRP A CA 1
ATOM 3976 C C . TRP A 1 529 ? 24.457 4.879 -32.883 1.00 88.69 529 TRP A C 1
ATOM 3978 O O . TRP A 1 529 ? 23.242 4.768 -32.747 1.00 88.69 529 TRP A O 1
ATOM 3988 N N . ARG A 1 530 ? 25.310 4.284 -32.040 1.00 88.94 530 ARG A N 1
ATOM 3989 C CA . ARG A 1 530 ? 24.901 3.572 -30.827 1.00 88.94 530 ARG A CA 1
ATOM 3990 C C . ARG A 1 530 ? 24.755 4.558 -29.680 1.00 88.94 530 ARG A C 1
ATOM 3992 O O . ARG A 1 530 ? 25.715 5.176 -29.237 1.00 88.94 530 ARG A O 1
ATOM 3999 N N . THR A 1 531 ? 23.554 4.620 -29.144 1.00 87.62 531 THR A N 1
ATOM 4000 C CA . THR A 1 531 ? 23.117 5.586 -28.131 1.00 87.62 531 THR A CA 1
ATOM 4001 C C . THR A 1 531 ? 23.193 5.044 -26.704 1.00 87.62 531 THR A C 1
ATOM 4003 O O . THR A 1 531 ? 22.774 5.705 -25.755 1.00 87.62 531 THR A O 1
ATOM 4006 N N . ASN A 1 532 ? 23.721 3.830 -26.512 1.00 82.25 532 ASN A N 1
ATOM 4007 C CA . ASN A 1 532 ? 23.827 3.209 -25.195 1.00 82.25 532 ASN A CA 1
ATOM 4008 C C . ASN A 1 532 ? 24.675 4.070 -24.242 1.00 82.25 532 ASN A C 1
ATOM 4010 O O . ASN A 1 532 ? 25.811 4.430 -24.545 1.00 82.25 532 ASN A O 1
ATOM 4014 N N . ILE A 1 533 ? 24.169 4.284 -23.029 1.00 83.19 533 ILE A N 1
ATOM 4015 C CA . ILE A 1 533 ? 24.853 5.061 -21.980 1.00 83.19 533 ILE A CA 1
ATOM 4016 C C . ILE A 1 533 ? 26.194 4.418 -21.593 1.00 83.19 533 ILE A C 1
ATOM 4018 O O . ILE A 1 533 ? 27.189 5.106 -21.399 1.00 83.19 533 ILE A O 1
ATOM 4022 N N . ALA A 1 534 ? 26.268 3.082 -21.601 1.00 78.56 534 ALA A N 1
ATOM 4023 C CA . ALA A 1 534 ? 27.511 2.335 -21.381 1.00 78.56 534 ALA A CA 1
ATOM 4024 C C . ALA A 1 534 ? 28.612 2.624 -22.426 1.00 78.56 534 ALA A C 1
ATOM 4026 O O . ALA A 1 534 ? 29.770 2.278 -22.203 1.00 78.56 534 ALA A O 1
ATOM 4027 N N . ARG A 1 535 ? 28.266 3.242 -23.564 1.00 79.31 535 ARG A N 1
ATOM 4028 C CA . ARG A 1 535 ? 29.201 3.664 -24.617 1.00 79.31 535 ARG A CA 1
ATOM 4029 C C . ARG A 1 535 ? 29.414 5.182 -24.664 1.00 79.31 535 ARG A C 1
ATOM 4031 O O . ARG A 1 535 ? 29.971 5.660 -25.641 1.00 79.31 535 ARG A O 1
ATOM 4038 N N . GLY A 1 536 ? 29.002 5.918 -23.628 1.00 82.75 536 GLY A N 1
ATOM 4039 C CA . GLY A 1 536 ? 29.156 7.375 -23.551 1.00 82.75 536 GLY A CA 1
ATOM 4040 C C . GLY A 1 536 ? 27.948 8.172 -24.046 1.00 82.75 536 GLY A C 1
ATOM 4041 O O . GLY A 1 536 ? 28.060 9.379 -24.219 1.00 82.75 536 GLY A O 1
ATOM 4042 N N . GLY A 1 537 ? 26.804 7.519 -24.281 1.00 86.69 537 GLY A N 1
ATOM 4043 C CA . GLY A 1 537 ? 25.555 8.217 -24.585 1.00 86.69 537 GLY A CA 1
ATOM 4044 C C . GLY A 1 537 ? 25.008 8.989 -23.379 1.00 86.69 537 GLY A C 1
ATOM 4045 O O . GLY A 1 537 ? 25.158 8.566 -22.233 1.00 86.69 537 GLY A O 1
ATOM 4046 N N . GLU A 1 538 ? 24.325 10.094 -23.652 1.00 91.81 538 GLU A N 1
ATOM 4047 C CA . GLU A 1 538 ? 23.658 10.943 -22.664 1.00 91.81 538 GLU A CA 1
ATOM 4048 C C . GLU A 1 538 ? 22.165 10.618 -22.595 1.00 91.81 538 GLU A C 1
ATOM 4050 O O . GLU A 1 538 ? 21.568 10.210 -23.593 1.00 91.81 538 GLU A O 1
ATOM 4055 N N . ALA A 1 539 ? 21.552 10.805 -21.425 1.00 94.25 539 ALA A N 1
ATOM 4056 C CA . ALA A 1 539 ? 20.133 10.548 -21.198 1.00 94.25 539 ALA A CA 1
ATOM 4057 C C . ALA A 1 539 ? 19.395 11.824 -20.791 1.00 94.25 539 ALA A C 1
ATOM 4059 O O . ALA A 1 539 ? 19.866 12.580 -19.945 1.00 94.25 539 ALA A O 1
ATOM 4060 N N . VAL A 1 540 ? 18.217 12.023 -21.377 1.00 95.38 540 VAL A N 1
ATOM 4061 C CA . VAL A 1 540 ? 17.310 13.134 -21.078 1.00 95.38 540 VAL A CA 1
ATOM 4062 C C . VAL A 1 540 ? 15.954 12.564 -20.678 1.00 95.38 540 VAL A C 1
ATOM 4064 O O . VAL A 1 540 ? 15.471 11.619 -21.311 1.00 95.38 540 VAL A O 1
ATOM 4067 N N . ALA A 1 541 ? 15.359 13.131 -19.630 1.00 96.50 541 ALA A N 1
ATOM 4068 C CA . ALA A 1 541 ? 14.030 12.764 -19.160 1.00 96.50 541 ALA A CA 1
ATOM 4069 C C . ALA A 1 541 ? 12.975 12.979 -20.256 1.00 96.50 541 ALA A C 1
ATOM 4071 O O . ALA A 1 541 ? 13.058 13.935 -21.030 1.00 96.50 541 ALA A O 1
ATOM 4072 N N . VAL A 1 542 ? 11.993 12.082 -20.323 1.00 96.62 542 VAL A N 1
ATOM 4073 C CA . VAL A 1 542 ? 10.848 12.188 -21.232 1.00 96.62 542 VAL A CA 1
ATOM 4074 C C . VAL A 1 542 ? 9.570 12.094 -20.413 1.00 96.62 542 VAL A C 1
ATOM 4076 O O . VAL A 1 542 ? 9.374 11.131 -19.670 1.00 96.62 542 VAL A O 1
ATOM 4079 N N . ASP A 1 543 ? 8.698 13.088 -20.568 1.00 94.88 543 ASP A N 1
ATOM 4080 C CA . ASP A 1 543 ? 7.375 13.080 -19.956 1.00 94.88 543 ASP A CA 1
ATOM 4081 C C . ASP A 1 543 ? 6.472 12.077 -20.683 1.00 94.88 543 ASP A C 1
ATOM 4083 O O . ASP A 1 543 ? 6.077 12.278 -21.832 1.00 94.88 543 ASP A O 1
ATOM 4087 N N . CYS A 1 544 ? 6.153 10.978 -20.001 1.00 93.94 544 CYS A N 1
ATOM 4088 C CA . CYS A 1 544 ? 5.304 9.918 -20.536 1.00 93.94 544 CYS A CA 1
ATOM 4089 C C . CYS A 1 544 ? 3.828 10.329 -20.664 1.00 93.94 544 CYS A C 1
ATOM 4091 O O . CYS A 1 544 ? 3.064 9.585 -21.268 1.00 93.94 544 CYS A O 1
ATOM 4093 N N . THR A 1 545 ? 3.422 11.476 -20.108 1.00 91.75 545 THR A N 1
ATOM 4094 C CA . THR A 1 545 ? 2.049 12.001 -20.206 1.00 91.75 545 THR A CA 1
ATOM 4095 C C . THR A 1 545 ? 1.831 12.897 -21.428 1.00 91.75 545 THR A C 1
ATOM 4097 O O . THR A 1 545 ? 0.696 13.267 -21.730 1.00 91.75 545 THR A O 1
ATOM 4100 N N . SER A 1 546 ? 2.903 13.232 -22.155 1.00 94.38 546 SER A N 1
ATOM 4101 C CA . SER A 1 546 ? 2.822 14.011 -23.392 1.00 94.38 546 SER A CA 1
ATOM 4102 C C . SER A 1 546 ? 2.106 13.212 -24.495 1.00 94.38 546 SER A C 1
ATOM 4104 O O . SER A 1 546 ? 2.502 12.073 -24.748 1.00 94.38 546 SER A O 1
ATOM 4106 N N . PRO A 1 547 ? 1.139 13.792 -25.238 1.00 94.12 547 PRO A N 1
ATOM 4107 C CA . PRO A 1 547 ? 0.426 13.091 -26.318 1.00 94.12 547 PRO A CA 1
ATOM 4108 C C . PRO A 1 547 ? 1.331 12.515 -27.421 1.00 94.12 547 PRO A C 1
ATOM 4110 O O . PRO A 1 547 ? 0.965 11.581 -28.129 1.00 94.12 547 PRO A O 1
ATOM 4113 N N . GLU A 1 548 ? 2.543 13.053 -27.592 1.00 92.94 548 GLU A N 1
ATOM 4114 C CA . GLU A 1 548 ? 3.521 12.518 -28.552 1.00 92.94 548 GLU A CA 1
ATOM 4115 C C . GLU A 1 548 ? 4.067 11.133 -28.155 1.00 92.94 548 GLU A C 1
ATOM 4117 O O . GLU A 1 548 ? 4.644 10.427 -28.990 1.00 92.94 548 GLU A O 1
ATOM 4122 N N . MET A 1 549 ? 3.880 10.750 -26.889 1.00 96.75 549 MET A N 1
ATOM 4123 C CA . MET A 1 549 ? 4.345 9.501 -26.296 1.00 96.75 549 MET A CA 1
ATOM 4124 C C . MET A 1 549 ? 3.293 8.391 -26.293 1.00 96.75 549 MET A C 1
ATOM 4126 O O . MET A 1 549 ? 3.676 7.239 -26.088 1.00 96.75 549 MET A O 1
ATOM 4130 N N . ASP A 1 550 ? 2.028 8.691 -26.609 1.00 96.75 550 ASP A N 1
ATOM 4131 C CA . ASP A 1 550 ? 0.929 7.715 -26.622 1.00 96.75 550 ASP A CA 1
ATOM 4132 C C . ASP A 1 550 ? 1.272 6.487 -27.483 1.00 96.75 550 ASP A C 1
ATOM 4134 O O . ASP A 1 550 ? 1.276 5.352 -27.002 1.00 96.75 550 ASP A O 1
ATOM 4138 N N . LEU A 1 551 ? 1.657 6.715 -28.745 1.00 97.69 551 LEU A N 1
ATOM 4139 C CA . LEU A 1 551 ? 2.000 5.638 -29.678 1.00 97.69 551 LEU A CA 1
ATOM 4140 C C . LEU A 1 551 ? 3.270 4.862 -29.256 1.00 97.69 551 LEU A C 1
ATOM 4142 O O . LEU A 1 551 ? 3.218 3.630 -29.215 1.00 97.69 551 LEU A O 1
ATOM 4146 N N . PRO A 1 552 ? 4.413 5.502 -28.926 1.00 97.88 552 PRO A N 1
ATOM 4147 C CA . PRO A 1 552 ? 5.588 4.786 -28.422 1.00 97.88 552 PRO A CA 1
ATOM 4148 C C . PRO A 1 552 ? 5.331 3.947 -27.167 1.00 97.88 552 PRO A C 1
ATOM 4150 O O . PRO A 1 552 ? 5.864 2.841 -27.059 1.00 97.88 552 PRO A O 1
ATOM 4153 N N . ILE A 1 553 ? 4.529 4.451 -26.224 1.00 98.31 553 ILE A N 1
ATOM 4154 C CA . ILE A 1 553 ? 4.189 3.740 -24.987 1.00 98.31 553 ILE A CA 1
ATOM 4155 C C . ILE A 1 553 ? 3.283 2.545 -25.292 1.00 98.31 553 ILE A C 1
ATOM 4157 O O . ILE A 1 553 ? 3.557 1.442 -24.815 1.00 98.31 553 ILE A O 1
ATOM 4161 N N . GLU A 1 554 ? 2.269 2.711 -26.146 1.00 98.12 554 GLU A N 1
ATOM 4162 C CA . GLU A 1 554 ? 1.427 1.602 -26.609 1.00 98.12 554 GLU A CA 1
ATOM 4163 C C . GLU A 1 554 ? 2.276 0.508 -27.278 1.00 98.12 554 GLU A C 1
ATOM 4165 O O . GLU A 1 554 ? 2.172 -0.680 -26.947 1.00 98.12 554 GLU A O 1
ATOM 4170 N N . MET A 1 555 ? 3.186 0.907 -28.173 1.00 98.56 555 MET A N 1
ATOM 4171 C CA . MET A 1 555 ? 4.125 -0.006 -28.821 1.00 98.56 555 MET A CA 1
ATOM 4172 C C . MET A 1 555 ? 5.017 -0.723 -27.806 1.00 98.56 555 MET A C 1
ATOM 4174 O O . MET A 1 555 ? 5.245 -1.925 -27.952 1.00 98.56 555 MET A O 1
ATOM 4178 N N . ALA A 1 556 ? 5.499 -0.025 -26.774 1.00 98.56 556 ALA A N 1
ATOM 4179 C CA . ALA A 1 556 ? 6.307 -0.620 -25.717 1.00 98.56 556 ALA A CA 1
ATOM 4180 C C . ALA A 1 556 ? 5.523 -1.679 -24.930 1.00 98.56 556 ALA A C 1
ATOM 4182 O O . ALA A 1 556 ? 6.030 -2.787 -24.735 1.00 98.56 556 ALA A O 1
ATOM 4183 N N . HIS A 1 557 ? 4.281 -1.389 -24.532 1.00 98.44 557 HIS A N 1
ATOM 4184 C CA . HIS A 1 557 ? 3.427 -2.359 -23.837 1.00 98.44 557 HIS A CA 1
ATOM 4185 C C . HIS A 1 557 ? 3.173 -3.596 -24.692 1.00 98.44 557 HIS A C 1
ATOM 4187 O O . HIS A 1 557 ? 3.336 -4.726 -24.225 1.00 98.44 557 HIS A O 1
ATOM 4193 N N . LYS A 1 558 ? 2.844 -3.397 -25.971 1.00 98.44 558 LYS A N 1
ATOM 4194 C CA . LYS A 1 558 ? 2.623 -4.495 -26.912 1.00 98.44 558 LYS A CA 1
ATOM 4195 C C . LYS A 1 558 ? 3.895 -5.318 -27.143 1.00 98.44 558 LYS A C 1
ATOM 4197 O O . LYS A 1 558 ? 3.821 -6.542 -27.236 1.00 98.44 558 LYS A O 1
ATOM 4202 N N . ALA A 1 559 ? 5.059 -4.670 -27.191 1.00 98.56 559 ALA A N 1
ATOM 4203 C CA . ALA A 1 559 ? 6.353 -5.331 -27.341 1.00 98.56 559 ALA A CA 1
ATOM 4204 C C . ALA A 1 559 ? 6.691 -6.197 -26.119 1.00 98.56 559 ALA A C 1
ATOM 4206 O O . ALA A 1 559 ? 7.062 -7.363 -26.267 1.00 98.56 559 ALA A O 1
ATOM 4207 N N . ALA A 1 560 ? 6.508 -5.657 -24.913 1.00 98.31 560 ALA A N 1
ATOM 4208 C CA . ALA A 1 560 ? 6.711 -6.389 -23.668 1.00 98.31 560 ALA A CA 1
ATOM 4209 C C . ALA A 1 560 ? 5.740 -7.572 -23.531 1.00 98.31 560 ALA A C 1
ATOM 4211 O O . ALA A 1 560 ? 6.168 -8.674 -23.184 1.00 98.31 560 ALA A O 1
ATOM 4212 N N . ALA A 1 561 ? 4.470 -7.387 -23.908 1.00 97.88 561 ALA A N 1
ATOM 4213 C CA . ALA A 1 561 ? 3.470 -8.453 -23.935 1.00 97.88 561 ALA A CA 1
ATOM 4214 C C . ALA A 1 561 ? 3.818 -9.567 -24.940 1.00 97.88 561 ALA A C 1
ATOM 4216 O O . ALA A 1 561 ? 3.710 -10.744 -24.605 1.00 97.88 561 ALA A O 1
ATOM 4217 N N . ALA A 1 562 ? 4.301 -9.223 -26.142 1.00 97.88 562 ALA A N 1
ATOM 4218 C CA . ALA A 1 562 ? 4.733 -10.207 -27.141 1.00 97.88 562 ALA A CA 1
ATOM 4219 C C . ALA A 1 562 ? 5.898 -11.080 -26.636 1.00 97.88 562 ALA A C 1
ATOM 4221 O O . ALA A 1 562 ? 5.975 -12.277 -26.934 1.00 97.88 562 ALA A O 1
ATOM 4222 N N . VAL A 1 563 ? 6.798 -10.491 -25.844 1.00 97.25 563 VAL A N 1
ATOM 4223 C CA . VAL A 1 563 ? 7.900 -11.208 -25.189 1.00 97.25 563 VAL A CA 1
ATOM 4224 C C . VAL A 1 563 ? 7.429 -11.995 -23.963 1.00 97.25 563 VAL A C 1
ATOM 4226 O O . VAL A 1 563 ? 7.959 -13.073 -23.705 1.00 97.25 563 VAL A O 1
ATOM 4229 N N . GLY A 1 564 ? 6.405 -11.509 -23.261 1.00 96.25 564 GLY A N 1
ATOM 4230 C CA . GLY A 1 564 ? 5.927 -12.053 -21.987 1.00 96.25 564 GLY A CA 1
ATOM 4231 C C . GLY A 1 564 ? 6.646 -11.460 -20.771 1.00 96.25 564 GLY A C 1
ATOM 4232 O O . GLY A 1 564 ? 6.695 -12.092 -19.720 1.00 96.25 564 GLY A O 1
ATOM 4233 N N . ALA A 1 565 ? 7.244 -10.273 -20.908 1.00 96.56 565 ALA A N 1
ATOM 4234 C CA . ALA A 1 565 ? 7.995 -9.617 -19.843 1.00 96.56 565 ALA A CA 1
ATOM 4235 C C . ALA A 1 565 ? 7.142 -8.553 -19.134 1.00 96.56 565 ALA A C 1
ATOM 4237 O O . ALA A 1 565 ? 6.567 -7.676 -19.771 1.00 96.56 565 ALA A O 1
ATOM 4238 N N . SER A 1 566 ? 7.099 -8.611 -17.806 1.00 93.06 566 SER A N 1
ATOM 4239 C CA . SER A 1 566 ? 6.447 -7.633 -16.929 1.00 93.06 566 SER A CA 1
ATOM 4240 C C . SER A 1 566 ? 7.383 -6.549 -16.406 1.00 93.06 566 SER A C 1
ATOM 4242 O O . SER A 1 566 ? 6.929 -5.494 -15.976 1.00 93.06 566 SER A O 1
ATOM 4244 N N . LEU A 1 567 ? 8.685 -6.827 -16.403 1.00 97.31 567 LEU A N 1
ATOM 4245 C CA . LEU A 1 567 ? 9.737 -5.853 -16.147 1.00 97.31 567 LEU A CA 1
ATOM 4246 C C . LEU A 1 567 ? 10.595 -5.771 -17.407 1.00 97.31 567 LEU A C 1
ATOM 4248 O O . LEU A 1 567 ? 11.442 -6.636 -17.632 1.00 97.31 567 LEU A O 1
ATOM 4252 N N . ALA A 1 568 ? 10.354 -4.778 -18.256 1.00 97.88 568 ALA A N 1
ATOM 4253 C CA . ALA A 1 568 ? 10.906 -4.760 -19.607 1.00 97.88 568 ALA A CA 1
ATOM 4254 C C . ALA A 1 568 ? 11.529 -3.411 -19.961 1.00 97.88 568 ALA A C 1
ATOM 4256 O O . ALA A 1 568 ? 10.932 -2.368 -19.734 1.00 97.88 568 ALA A O 1
ATOM 4257 N N . GLY A 1 569 ? 12.720 -3.429 -20.556 1.00 97.69 569 GLY A N 1
ATOM 4258 C CA . GLY A 1 569 ? 13.300 -2.259 -21.216 1.00 97.69 569 GLY A CA 1
ATOM 4259 C C . GLY A 1 569 ? 13.108 -2.369 -22.721 1.00 97.69 569 GLY A C 1
ATOM 4260 O O . GLY A 1 569 ? 13.743 -3.217 -23.348 1.00 97.69 569 GLY A O 1
ATOM 4261 N N . VAL A 1 570 ? 12.264 -1.524 -23.300 1.00 98.25 570 VAL A N 1
ATOM 4262 C CA . VAL A 1 570 ? 11.983 -1.487 -24.739 1.00 98.25 570 VAL A CA 1
ATOM 4263 C C . VAL A 1 570 ? 12.742 -0.328 -25.367 1.00 98.25 570 VAL A C 1
ATOM 4265 O O . VAL A 1 570 ? 12.625 0.806 -24.907 1.00 98.25 570 VAL A O 1
ATOM 4268 N N . ASP A 1 571 ? 13.530 -0.621 -26.398 1.00 97.19 571 ASP A N 1
ATOM 4269 C CA . ASP A 1 571 ? 14.236 0.398 -27.175 1.00 97.19 571 ASP A CA 1
ATOM 4270 C C . ASP A 1 571 ? 13.494 0.663 -28.478 1.00 97.19 571 ASP A C 1
ATOM 4272 O O . ASP A 1 571 ? 13.261 -0.252 -29.272 1.00 97.19 571 ASP A O 1
ATOM 4276 N N . LEU A 1 572 ? 13.128 1.923 -28.690 1.00 97.94 572 LEU A N 1
ATOM 4277 C CA . LEU A 1 572 ? 12.416 2.396 -29.866 1.00 97.94 572 LEU A CA 1
ATOM 4278 C C . LEU A 1 572 ? 13.268 3.400 -30.632 1.00 97.94 572 LEU A C 1
ATOM 4280 O O . LEU A 1 572 ? 13.925 4.268 -30.058 1.00 97.94 572 LEU A O 1
ATOM 4284 N N . LEU A 1 573 ? 13.205 3.312 -31.954 1.00 97.06 573 LEU A N 1
ATOM 4285 C CA . LEU A 1 573 ? 13.872 4.233 -32.857 1.00 97.06 573 LEU A CA 1
ATOM 4286 C C . LEU A 1 573 ? 12.844 5.005 -33.665 1.00 97.06 573 LEU A C 1
ATOM 4288 O O . LEU A 1 573 ? 11.909 4.414 -34.206 1.00 97.06 573 LEU A O 1
ATOM 4292 N N . ARG A 1 574 ? 13.062 6.313 -33.793 1.00 95.44 574 ARG A N 1
ATOM 4293 C CA . ARG A 1 574 ? 12.280 7.159 -34.687 1.00 95.44 574 ARG A CA 1
ATOM 4294 C C . ARG A 1 574 ? 12.996 7.289 -36.027 1.00 95.44 574 ARG A C 1
ATOM 4296 O O . ARG A 1 574 ? 14.116 7.796 -36.086 1.00 95.44 574 ARG A O 1
ATOM 4303 N N . ALA A 1 575 ? 12.363 6.809 -37.089 1.00 94.12 575 ALA A N 1
ATOM 4304 C CA . ALA A 1 575 ? 12.870 6.922 -38.449 1.00 94.12 575 ALA A CA 1
ATOM 4305 C C . ALA A 1 575 ? 12.682 8.355 -39.000 1.00 94.12 575 ALA A C 1
ATOM 4307 O O . ALA A 1 575 ? 11.907 9.139 -38.444 1.00 94.12 575 ALA A O 1
ATOM 4308 N N . PRO A 1 576 ? 13.364 8.731 -40.102 1.00 92.88 576 PRO A N 1
ATOM 4309 C CA . PRO A 1 576 ? 13.315 10.095 -40.637 1.00 92.88 576 PRO A CA 1
ATOM 4310 C C . PRO A 1 576 ? 11.939 10.498 -41.179 1.00 92.88 576 PRO A C 1
ATOM 4312 O O . PRO A 1 576 ? 11.631 11.683 -41.239 1.00 92.88 576 PRO A O 1
ATOM 4315 N N . ASP A 1 577 ? 11.113 9.520 -41.555 1.00 93.00 577 ASP A N 1
ATOM 4316 C CA . ASP A 1 577 ? 9.717 9.717 -41.963 1.00 93.00 577 ASP A CA 1
ATOM 4317 C C . ASP A 1 577 ? 8.761 9.912 -40.769 1.00 93.00 577 ASP A C 1
ATOM 4319 O O . ASP A 1 577 ? 7.557 10.075 -40.951 1.00 93.00 577 ASP A O 1
ATOM 4323 N N . GLY A 1 578 ? 9.294 9.911 -39.543 1.00 91.75 578 GLY A N 1
ATOM 4324 C CA . GLY A 1 578 ? 8.553 10.090 -38.302 1.00 91.75 578 GLY A CA 1
ATOM 4325 C C . GLY A 1 578 ? 7.984 8.802 -37.710 1.00 91.75 578 GLY A C 1
ATOM 4326 O O . GLY A 1 578 ? 7.484 8.860 -36.585 1.00 91.75 578 GLY A O 1
ATOM 4327 N N . SER A 1 579 ? 8.082 7.665 -38.410 1.00 94.88 579 SER A N 1
ATOM 4328 C CA . SER A 1 579 ? 7.591 6.372 -37.927 1.00 94.88 579 SER A CA 1
ATOM 4329 C C . SER A 1 579 ? 8.451 5.809 -36.790 1.00 94.88 579 SER A C 1
ATOM 4331 O O . SER A 1 579 ? 9.648 6.089 -36.684 1.00 94.88 579 SER A O 1
ATOM 4333 N N . TRP A 1 580 ? 7.831 5.005 -35.926 1.00 97.62 580 TRP A N 1
ATOM 4334 C CA . TRP A 1 580 ? 8.503 4.327 -34.820 1.00 97.62 580 TRP A CA 1
ATOM 4335 C C . TRP A 1 580 ? 8.786 2.870 -35.164 1.00 97.62 580 TRP A C 1
ATOM 4337 O O . TRP A 1 580 ? 7.966 2.193 -35.781 1.00 97.62 580 TRP A O 1
ATOM 4347 N N . LEU A 1 581 ? 9.944 2.380 -34.733 1.00 98.31 581 LEU A N 1
ATOM 4348 C CA . LEU A 1 581 ? 10.380 0.997 -34.890 1.00 98.31 581 LEU A CA 1
ATOM 4349 C C . LEU A 1 581 ? 10.838 0.461 -33.535 1.00 98.31 581 LEU A C 1
ATOM 4351 O O . LEU A 1 581 ? 11.579 1.140 -32.826 1.00 98.31 581 LEU A O 1
ATOM 4355 N N . VAL A 1 582 ? 10.458 -0.768 -33.192 1.00 98.38 582 VAL A N 1
ATOM 4356 C CA . VAL A 1 582 ? 10.987 -1.460 -32.009 1.00 98.38 582 VAL A CA 1
ATOM 4357 C C . VAL A 1 582 ? 12.332 -2.089 -32.373 1.00 98.38 582 VAL A C 1
ATOM 4359 O O . VAL A 1 582 ? 12.420 -2.885 -33.309 1.00 98.38 582 VAL A O 1
ATOM 4362 N N . LEU A 1 583 ? 13.392 -1.724 -31.651 1.00 94.88 583 LEU A N 1
ATOM 4363 C CA . LEU A 1 583 ? 14.743 -2.243 -31.871 1.00 94.88 583 LEU A CA 1
ATOM 4364 C C . LEU A 1 583 ? 15.004 -3.532 -31.097 1.00 94.88 583 LEU A C 1
ATOM 4366 O O . LEU A 1 583 ? 15.563 -4.477 -31.653 1.00 94.88 583 LEU A O 1
ATOM 4370 N N . GLU A 1 584 ? 14.647 -3.541 -29.813 1.00 93.88 584 GLU A N 1
ATOM 4371 C CA . GLU A 1 584 ? 14.835 -4.675 -28.910 1.00 93.88 584 GLU A CA 1
ATOM 4372 C C . GLU A 1 584 ? 13.962 -4.547 -27.654 1.00 93.88 584 GLU A C 1
ATOM 4374 O O . GLU A 1 584 ? 13.552 -3.453 -27.260 1.00 93.88 584 GLU A O 1
ATOM 4379 N N . VAL A 1 585 ? 13.719 -5.684 -26.999 1.00 96.88 585 VAL A N 1
ATOM 4380 C CA . VAL A 1 585 ? 13.069 -5.779 -25.688 1.00 96.88 585 VAL A CA 1
ATOM 4381 C C . VAL A 1 585 ? 14.011 -6.522 -24.750 1.00 96.88 585 VAL A C 1
ATOM 4383 O O . VAL A 1 585 ? 14.463 -7.618 -25.057 1.00 96.88 585 VAL A O 1
ATOM 4386 N N . ASN A 1 586 ? 14.294 -5.935 -23.592 1.00 95.44 586 ASN A N 1
ATOM 4387 C CA . ASN A 1 586 ? 15.179 -6.495 -22.578 1.00 95.44 586 ASN A CA 1
ATOM 4388 C C . ASN A 1 586 ? 14.354 -6.979 -21.379 1.00 95.44 586 ASN A C 1
ATOM 4390 O O . ASN A 1 586 ? 13.749 -6.155 -20.698 1.00 95.44 586 ASN A O 1
ATOM 4394 N N . ALA A 1 587 ? 14.381 -8.282 -21.079 1.00 94.81 587 ALA A N 1
ATOM 4395 C CA . ALA A 1 587 ? 13.709 -8.870 -19.909 1.00 94.81 587 ALA A CA 1
ATOM 4396 C C . ALA A 1 587 ? 14.529 -8.763 -18.607 1.00 94.81 587 ALA A C 1
ATOM 4398 O O . ALA A 1 587 ? 14.048 -9.084 -17.529 1.00 94.81 587 ALA A O 1
ATOM 4399 N N . VAL A 1 588 ? 15.776 -8.296 -18.662 1.00 94.19 588 VAL A N 1
ATOM 4400 C CA . VAL A 1 588 ? 16.557 -7.963 -17.460 1.00 94.19 588 VAL A CA 1
ATOM 4401 C C . VAL A 1 588 ? 17.097 -6.542 -17.617 1.00 94.19 588 VAL A C 1
ATOM 4403 O O . VAL A 1 588 ? 18.302 -6.342 -17.775 1.00 94.19 588 VAL A O 1
ATOM 4406 N N . PRO A 1 589 ? 16.215 -5.525 -17.655 1.00 94.69 589 PRO A N 1
ATOM 4407 C CA . PRO A 1 589 ? 16.641 -4.167 -17.946 1.00 94.69 589 PRO A CA 1
ATOM 4408 C C . PRO A 1 589 ? 17.466 -3.602 -16.792 1.00 94.69 589 PRO A C 1
ATOM 4410 O O . PRO A 1 589 ? 17.148 -3.812 -15.618 1.00 94.69 589 PRO A O 1
ATOM 4413 N N . GLY A 1 590 ? 18.521 -2.865 -17.125 1.00 92.88 590 GLY A N 1
ATOM 4414 C CA . GLY A 1 590 ? 19.210 -2.002 -16.176 1.00 92.88 590 GLY A CA 1
ATOM 4415 C C . GLY A 1 590 ? 18.491 -0.662 -16.048 1.00 92.88 590 GLY A C 1
ATOM 4416 O O . GLY A 1 590 ? 18.111 -0.077 -17.059 1.00 92.88 590 GLY A O 1
ATOM 4417 N N . TRP A 1 591 ? 18.334 -0.161 -14.823 1.00 95.25 591 TRP A N 1
ATOM 4418 C CA . TRP A 1 591 ? 17.632 1.101 -14.551 1.00 95.25 591 TRP A CA 1
ATOM 4419 C C . TRP A 1 591 ? 18.493 2.191 -13.909 1.00 95.25 591 TRP A C 1
ATOM 4421 O O . TRP A 1 591 ? 17.983 3.272 -13.652 1.00 95.25 591 TRP A O 1
ATOM 4431 N N . LYS A 1 592 ? 19.793 1.962 -13.679 1.00 94.31 592 LYS A N 1
ATOM 4432 C CA . LYS A 1 592 ? 20.663 2.911 -12.957 1.00 94.31 592 LYS A CA 1
ATOM 4433 C C . LYS A 1 592 ? 20.626 4.321 -13.551 1.00 94.31 592 LYS A C 1
ATOM 4435 O O . LYS A 1 592 ? 20.435 5.294 -12.836 1.00 94.31 592 LYS A O 1
ATOM 4440 N N . ALA A 1 593 ? 20.800 4.419 -14.866 1.00 92.25 593 ALA A N 1
ATOM 4441 C CA . ALA A 1 593 ? 20.787 5.709 -15.541 1.00 92.25 593 ALA A CA 1
ATOM 4442 C C . ALA A 1 593 ? 19.383 6.320 -15.608 1.00 92.25 593 ALA A C 1
ATOM 4444 O O . ALA A 1 593 ? 19.242 7.518 -15.434 1.00 92.25 593 ALA A O 1
ATOM 4445 N N . LEU A 1 594 ? 18.347 5.499 -15.802 1.00 95.00 594 LEU A N 1
ATOM 4446 C CA . LEU A 1 594 ? 16.962 5.969 -15.832 1.00 95.00 594 LEU A CA 1
ATOM 4447 C C . LEU A 1 594 ? 16.531 6.533 -14.473 1.00 95.00 594 LEU A C 1
ATOM 4449 O O . LEU A 1 594 ? 15.969 7.617 -14.426 1.00 95.00 594 LEU A O 1
ATOM 4453 N N . SER A 1 595 ? 16.860 5.837 -13.382 1.00 95.62 595 SER A N 1
ATOM 4454 C CA . SER A 1 595 ? 16.623 6.298 -12.011 1.00 95.62 595 SER A CA 1
ATOM 4455 C C . SER A 1 595 ? 17.308 7.638 -11.744 1.00 95.62 595 SER A C 1
ATOM 4457 O O . SER A 1 595 ? 16.670 8.546 -11.228 1.00 95.62 595 SER A O 1
ATOM 4459 N N . ALA A 1 596 ? 18.565 7.800 -12.174 1.00 95.06 596 ALA A N 1
ATOM 4460 C CA . ALA A 1 596 ? 19.290 9.060 -12.027 1.00 95.06 596 ALA A CA 1
ATOM 4461 C C . ALA A 1 596 ? 18.715 10.195 -12.894 1.00 95.06 596 ALA A C 1
ATOM 4463 O O . ALA A 1 596 ? 18.623 11.322 -12.430 1.00 95.06 596 ALA A O 1
ATOM 4464 N N . THR A 1 597 ? 18.331 9.918 -14.144 1.00 96.62 597 THR A N 1
ATOM 4465 C CA . THR A 1 597 ? 17.813 10.935 -15.076 1.00 96.62 597 THR A CA 1
ATOM 4466 C C . THR A 1 597 ? 16.397 11.394 -14.735 1.00 96.62 597 THR A C 1
ATOM 4468 O O . THR A 1 597 ? 16.067 12.547 -14.987 1.00 96.62 597 THR A O 1
ATOM 4471 N N . LEU A 1 598 ? 15.554 10.499 -14.215 1.00 95.31 598 LEU A N 1
ATOM 4472 C CA . LEU A 1 598 ? 14.173 10.815 -13.840 1.00 95.31 598 LEU A CA 1
ATOM 4473 C C . LEU A 1 598 ? 14.023 11.198 -12.364 1.00 95.31 598 LEU A C 1
ATOM 4475 O O . LEU A 1 598 ? 12.935 11.594 -11.966 1.00 95.31 598 LEU A O 1
ATOM 4479 N N . GLU A 1 599 ? 15.081 11.049 -11.563 1.00 95.81 599 GLU A N 1
ATOM 4480 C CA . GLU A 1 599 ? 15.064 11.269 -10.110 1.00 95.81 599 GLU A CA 1
ATOM 4481 C C . GLU A 1 599 ? 13.987 10.435 -9.387 1.00 95.81 599 GLU A C 1
ATOM 4483 O O . GLU A 1 599 ? 13.348 10.880 -8.437 1.00 95.81 599 GLU A O 1
ATOM 4488 N N . ILE A 1 600 ? 13.797 9.186 -9.833 1.00 93.94 600 ILE A N 1
ATOM 4489 C CA . ILE A 1 600 ? 12.815 8.245 -9.269 1.00 93.94 600 ILE A CA 1
ATOM 4490 C C . ILE A 1 600 ? 13.484 7.021 -8.636 1.00 93.94 600 ILE A C 1
ATOM 4492 O O . ILE A 1 600 ? 14.494 6.506 -9.135 1.00 93.94 600 ILE A O 1
ATOM 4496 N N . ASP A 1 601 ? 12.866 6.486 -7.581 1.00 95.94 601 ASP A N 1
ATOM 4497 C CA . ASP A 1 601 ? 13.278 5.226 -6.957 1.00 95.94 601 ASP A CA 1
ATOM 4498 C C . ASP A 1 601 ? 12.701 4.016 -7.710 1.00 95.94 601 ASP A C 1
ATOM 4500 O O . ASP A 1 601 ? 11.668 3.449 -7.352 1.00 95.94 601 ASP A O 1
ATOM 4504 N N . VAL A 1 602 ? 13.384 3.607 -8.781 1.00 97.25 602 VAL A N 1
ATOM 4505 C CA . VAL A 1 602 ? 12.947 2.474 -9.611 1.00 97.25 602 VAL A CA 1
ATOM 4506 C C . VAL A 1 602 ? 12.902 1.162 -8.823 1.00 97.25 602 VAL A C 1
ATOM 4508 O O . VAL A 1 602 ? 12.006 0.349 -9.047 1.00 97.25 602 VAL A O 1
ATOM 4511 N N . ALA A 1 603 ? 13.845 0.932 -7.905 1.00 96.81 603 ALA A N 1
ATOM 4512 C CA . ALA A 1 603 ? 13.872 -0.293 -7.110 1.00 96.81 603 ALA A CA 1
ATOM 4513 C C . ALA A 1 603 ? 12.624 -0.417 -6.228 1.00 96.81 603 ALA A C 1
ATOM 4515 O O . ALA A 1 603 ? 12.038 -1.498 -6.163 1.00 96.81 603 ALA A O 1
ATOM 4516 N N . ARG A 1 604 ? 12.167 0.690 -5.629 1.00 95.19 604 ARG A N 1
ATOM 4517 C CA . ARG A 1 604 ? 10.913 0.724 -4.870 1.00 95.19 604 ARG A CA 1
ATOM 4518 C C . ARG A 1 604 ? 9.706 0.382 -5.745 1.00 95.19 604 ARG A C 1
ATOM 4520 O O . ARG A 1 604 ? 8.929 -0.495 -5.381 1.00 95.19 604 ARG A O 1
ATOM 4527 N N . VAL A 1 605 ? 9.617 0.964 -6.945 1.00 95.88 605 VAL A N 1
ATOM 4528 C CA . VAL A 1 605 ? 8.538 0.659 -7.908 1.00 95.88 605 VAL A CA 1
ATOM 4529 C C . VAL A 1 605 ? 8.532 -0.826 -8.307 1.00 95.88 605 VAL A C 1
ATOM 4531 O O . VAL A 1 605 ? 7.468 -1.440 -8.398 1.00 95.88 605 VAL A O 1
ATOM 4534 N N . VAL A 1 606 ? 9.708 -1.438 -8.506 1.00 96.75 606 VAL A N 1
ATOM 4535 C CA . VAL A 1 606 ? 9.828 -2.883 -8.787 1.00 96.75 606 VAL A CA 1
ATOM 4536 C C . VAL A 1 606 ? 9.309 -3.728 -7.621 1.00 96.75 606 VAL A C 1
ATOM 4538 O O . VAL A 1 606 ? 8.579 -4.693 -7.846 1.00 96.75 606 VAL A O 1
ATOM 4541 N N . LEU A 1 607 ? 9.669 -3.387 -6.383 1.00 95.38 607 LEU A N 1
ATOM 4542 C CA . LEU A 1 607 ? 9.218 -4.120 -5.199 1.00 95.38 607 LEU A CA 1
ATOM 4543 C C . LEU A 1 607 ? 7.705 -3.958 -4.962 1.00 95.38 607 LEU A C 1
ATOM 4545 O O . LEU A 1 607 ? 7.028 -4.937 -4.646 1.00 95.38 607 LEU A O 1
ATOM 4549 N N . ASP A 1 608 ? 7.145 -2.774 -5.216 1.00 91.69 608 ASP A N 1
ATOM 4550 C CA . ASP A 1 608 ? 5.699 -2.529 -5.123 1.00 91.69 608 ASP A CA 1
ATOM 4551 C C . ASP A 1 608 ? 4.911 -3.355 -6.152 1.00 91.69 608 ASP A C 1
ATOM 4553 O O . ASP A 1 608 ? 3.846 -3.904 -5.848 1.00 91.69 608 ASP A O 1
ATOM 4557 N N . GLU A 1 609 ? 5.447 -3.486 -7.371 1.00 93.69 609 GLU A N 1
ATOM 4558 C CA . GLU A 1 609 ? 4.908 -4.375 -8.406 1.00 93.69 609 GLU A CA 1
ATOM 4559 C C . GLU A 1 609 ? 4.929 -5.840 -7.961 1.00 93.69 609 GLU A C 1
ATOM 4561 O O . GLU A 1 609 ? 3.916 -6.532 -8.095 1.00 93.69 609 GLU A O 1
ATOM 4566 N N . ILE A 1 610 ? 6.047 -6.307 -7.393 1.00 94.06 610 ILE A N 1
ATOM 4567 C CA . ILE A 1 610 ? 6.166 -7.667 -6.848 1.00 94.06 610 ILE A CA 1
ATOM 4568 C C . ILE A 1 610 ? 5.110 -7.899 -5.764 1.00 94.06 610 ILE A C 1
ATOM 4570 O O . ILE A 1 610 ? 4.387 -8.896 -5.818 1.00 94.06 610 ILE A O 1
ATOM 4574 N N . GLY A 1 611 ? 4.953 -6.961 -4.827 1.00 89.56 611 GLY A N 1
ATOM 4575 C CA . GLY A 1 611 ? 3.956 -7.071 -3.765 1.00 89.56 611 GLY A CA 1
ATOM 4576 C C . GLY A 1 611 ? 2.519 -7.106 -4.284 1.00 89.56 611 GLY A C 1
ATOM 4577 O O . GLY A 1 611 ? 1.692 -7.861 -3.773 1.00 89.56 611 GLY A O 1
ATOM 4578 N N . ARG A 1 612 ? 2.203 -6.349 -5.343 1.00 85.94 612 ARG A N 1
ATOM 4579 C CA . ARG A 1 612 ? 0.879 -6.402 -5.986 1.00 85.94 612 ARG A CA 1
ATOM 4580 C C . ARG A 1 612 ? 0.615 -7.754 -6.650 1.00 85.94 612 ARG A C 1
ATOM 4582 O O . ARG A 1 612 ? -0.484 -8.288 -6.510 1.00 85.94 612 ARG A O 1
ATOM 4589 N N . ARG A 1 613 ? 1.614 -8.313 -7.340 1.00 84.88 613 ARG A N 1
ATOM 4590 C CA . ARG A 1 613 ? 1.511 -9.627 -7.995 1.00 84.88 613 ARG A CA 1
ATOM 4591 C C . ARG A 1 613 ? 1.384 -10.767 -6.996 1.00 84.88 613 ARG A C 1
ATOM 4593 O O . ARG A 1 613 ? 0.525 -11.619 -7.179 1.00 84.88 613 ARG A O 1
ATOM 4600 N N . SER A 1 614 ? 2.176 -10.749 -5.926 1.00 81.50 614 SER A N 1
ATOM 4601 C CA . SER A 1 614 ? 2.114 -11.765 -4.869 1.00 81.50 614 SER A CA 1
ATOM 4602 C C . SER A 1 614 ? 0.714 -11.846 -4.246 1.00 81.50 614 SER A C 1
ATOM 4604 O O . SER A 1 614 ? 0.172 -12.937 -4.113 1.00 81.50 614 SER A O 1
ATOM 4606 N N . ARG A 1 615 ? 0.063 -10.699 -3.995 1.00 71.94 615 ARG A N 1
ATOM 4607 C CA . ARG A 1 615 ? -1.320 -10.643 -3.482 1.00 71.94 615 ARG A CA 1
ATOM 4608 C C . ARG A 1 615 ? -2.398 -11.107 -4.465 1.00 71.94 615 ARG A C 1
ATOM 4610 O O . ARG A 1 615 ? -3.500 -11.391 -4.026 1.00 71.94 615 ARG A O 1
ATOM 4617 N N . SER A 1 616 ? -2.110 -11.132 -5.767 1.00 59.28 616 SER A N 1
ATOM 4618 C CA . SER A 1 616 ? -3.069 -11.558 -6.801 1.00 59.28 616 SER A CA 1
ATOM 4619 C C . SER A 1 616 ? -3.006 -13.066 -7.089 1.00 59.28 616 SER A C 1
ATOM 4621 O O . SER A 1 616 ? -3.879 -13.584 -7.777 1.00 59.28 616 SER A O 1
ATOM 4623 N N . ASN A 1 617 ? -1.961 -13.748 -6.601 1.00 44.97 617 ASN A N 1
ATOM 4624 C CA . ASN A 1 617 ? -1.764 -15.199 -6.707 1.00 44.97 617 ASN A CA 1
ATOM 4625 C C . ASN A 1 617 ? -2.287 -15.976 -5.477 1.00 44.97 617 ASN A C 1
ATOM 4627 O O . ASN A 1 617 ? -2.196 -17.204 -5.461 1.00 44.97 617 ASN A O 1
ATOM 4631 N N . VAL A 1 618 ? -2.800 -15.270 -4.463 1.00 34.81 618 VAL A N 1
ATOM 4632 C CA . VAL A 1 618 ? -3.532 -15.815 -3.304 1.00 34.81 618 VAL A CA 1
ATOM 4633 C C . VAL A 1 618 ? -5.018 -15.631 -3.557 1.00 34.81 618 VAL A C 1
ATOM 4635 O O . VAL A 1 618 ? -5.777 -16.582 -3.265 1.00 34.81 618 VAL A O 1
#

InterPro domains:
  IPR003209 Methenyltetrahydromethanopterin cyclohydrolase [MF_00486] (1-319)
  IPR003209 Methenyltetrahydromethanopterin cyclohydrolase [PF02289] (6-312)
  IPR003209 Methenyltetrahydromethanopterin cyclohydrolase [TIGR03120] (6-312)
  IPR003209 Methenyltetrahydromethanopterin cyclohydrolase [cd00545] (6-311)
  IPR004666 Ribosomal bS6 modification enzyme RimK/Lysine biosynthesis enzyme LysX [TIGR00768] (323-610)
  IPR011761 ATP-grasp fold [PS50975] (427-611)
  IPR013651 ATP-grasp fold, RimK-type [PF08443] (420-610)
  IPR013815 ATP-grasp fold, subdomain 1 [G3DSA:3.30.1490.20] (438-502)
  IPR041107 RimK, preATP-grasp domain [PF18030] (321-417)

Sequence (618 aa):
MTSLKLNLRAGEVVAGMVALRDALRIDVANADSGARLVDVGIDAPGGLEAGVQLAEACMAGLGHVQISTASSELGGVPAVVVRTDHPVAACMASQYAGWQIATDDYFAMGSGPMRAAAGSEEIFESIGHREQPTSVVGILETSKRPTDAVVDYIASRCDVKPQDVTLLFAPTASQAGTVQIVARIVETALHKMHELGFDLHRVESGWGCAPLPAVGKNDLEGIGRTNDAILYGGRAVLWVRGDDESIEALGPKIPSCASKDFGRPFLEIFKSYDHDFYKIDPHLFSPAVVTLCNLDSGRSFQFGQLRPDVLTAKTPAKLRLRIAVLASPQSWYLQDLRRAAETGGEEIVQVDYARLAADVTTGKTIVRAGEIDLADFDCVVPRTMPPGSLEEVILRMDLLGCLEAAGQLIINPPRAIEVAVDKFLATAKLQAAGLPVPATIVCQTVDQAFDAMERLGGDVVVKPLFGSEGRGLARVSDPAIGERVFRALLQISSVLYLQRFVRHDGSDLRVLLIGNQPFAIKRRHPTDWRTNIARGGEAVAVDCTSPEMDLPIEMAHKAAAAVGASLAGVDLLRAPDGSWLVLEVNAVPGWKALSATLEIDVARVVLDEIGRRSRSNV

Secondary structure (DSSP, 8-state):
-----HHHHHHHHHHHHHHTHHHHT-EEEE-TTS-EEEESSSSS---HHHHHHHHHHHTTTSEEEEEEEPPGGGTT-EEEEEEES-HIIIIIIIIS--EEEEETTEEEEEESTHHHHH--STHHHHH------SSEEEEEE-SSPPPHHHHHHHHHHHTS-GGGEEEEEE-TTSHHHHHHHHTTHHHHHHHHHHHTT--GGGEEEEEEEEE-PPPPSSHHHHHHHHHHHHHHH-EEEEEE-S-HHHHHHHGGGSSGGGSTT-SS-HHHHHHHTTT-GGGS-GGGSS-SEEEEEETTT--EEEEE---HHHHTTTS-SS-S-EEEEES-TT-HHHHHHHHHHHHH--EEEEE-GGGEEEE-TTSS-EEEETTEEGGGSSEEEE--PPP--HHHHHHHHHHHHHHHHTT--BSS-HHHHHHHH-HHHHHHHHHHTT-----EEEESSHHHHHHHHHHTTS-EEEE-SS--TTTT-EEE-SHHHHHHHHHHHHHTT--EEEEEPPP-SSEEEEEEEETTEEEEEEEE-SS-S---GGGT-EEEEE-TTSGGGHHHHHHHHHHHHHHT-SEEEEEEEE-TTS-EEEEEEESS---HHHHHHHT--HHHHHHHHHHHHHHH--

Organism: NCBI:txid2562237